Protein 4Y61 (pdb70)

Organism: Mus musculus (NCBI:txid10090)

GO terms:
  GO:0007157 heterophilic cell-cell adhesion (P, IDA)
  GO:0097105 presynaptic membrane assembly (P, IMP)
  GO:0050775 positive regulation of dendrite morphogenesis (P, IMP)
  GO:0051965 positive regulation of synapse assembly (P, IDA)
  GO:0005515 protein binding (F, IPI)
  GO:0046426 negative regulation of receptor signaling pathway via JAK-STAT (P, IMP)
  GO:0050776 regulation of immune response (P, IMP)
  GO:0030182 neuron differentiation (P, IDA)
  GO:0097105 presynaptic membrane assembly (P, IDA)
  GO:0099560 synaptic membrane adhesion (P, IDA)
  GO:0061003 positive regulation of dendritic spine morphogenesis (P, IDA)
  GO:0050839 cell adhesion molecule binding (F, IPI)
  GO:0005102 signaling receptor binding (F, IPI)
  GO:0098978 glutamatergic synapse (C, IDA)
  GO:0098978 glutamatergic synapse (C, IMP)
  GO:0042734 presynaptic membrane (C, IDA)
  GO:0042734 presynaptic membrane (C, IMP)
  GO:0099151 regulation of postsynaptic density assembly (P, IDA)
  GO:0099151 regulation of postsynaptic density assembly (P, IMP)
  GO:0098685 Schaffer collateral - CA1 synapse (C, IDA)

CATH classification: 2.60.40.10 (+3 more: 2.60.40.10, 2.60.40.10, 2.60.40.10)

InterPro domains:
  IPR000242 Tyrosine-specific protein phosphatase, PTPase domain [PF00102] (1380-1611)
  IPR000242 Tyrosine-specific protein phosphatase, PTPase domain [PF00102] (1669-1902)
  IPR000242 Tyrosine-specific protein phosphatase, PTPase domain [PR00700] (1409-1416)
  IPR000242 Tyrosine-specific protein phosphatase, PTPase domain [PR00700] (1425-1445)
  IPR000242 Tyrosine-specific protein phosphatase, PTPase domain [PR00700] (1509-1526)
  IPR000242 Tyrosine-specific protein phosphatase, PTPase domain [PR00700] (1548-1566)
  IPR000242 Tyrosine-specific protein phosphatase, PTPase domain [PR00700] (1579-1594)
  IPR000242 Tyrosine-specific protein phosphatase, PTPase domain [PR00700] (1595-1605)
  IPR000242 Tyrosine-specific protein phosphatase, PTPase domain [PS50055] (1357-1612)
  IPR000242 Tyrosine-specific protein phosphatase, PTPase domain [PS50055] (1644-1903)
  IPR000242 Tyrosine-specific protein phosphatase, PTPase domain [SM00194] (1356-1614)
  IPR000242 Tyrosine-specific protein phosphatase, PTPase domain [SM00194] (1643-1905)
  IPR000387 Tyrosine-specific protein phosphatases domain [PS50056] (1532-1603)
  IPR000387 Tyrosine-specific protein phosphatases domain [PS50056] (1821-1894)
  IPR003595 Protein-tyrosine phosphatase, catalytic [SM00404] (1510-1611)
  IPR003595 Protein-tyrosine phosphatase, catalytic [SM00404] (1799-1902)
  IPR003598 Immunoglobulin subtype 2 [SM00408] (36-105)
  IPR003598 Immunoglobulin subtype 2 [SM00408] (138-214)
  IPR003598 Immunoglobulin subtype 2 [SM00408] (248-309)
  IPR003599 Immunoglobulin domain subtype [SM00409] (30-116)

Foldseek 3Di:
DWWKDWPDFFEAFEEEAQFKDKTWTFIQTPPAWAKFKAFPPHGDDDPQWDWDADPVRGIIMIMGGRDDPPVQFGKMKIWIGDPVDIDMDIYTYHYDYPVPQDAFFKDWPDFFAADEDEAQAKDKTKTWMQGVVQWDKFKDWPRHTDDAVPVPDQWHWDDQDDDDPGTTIIMIMGGRDDQVNWGKMKMKTDDPSGIGIDDIHTYHYDHDDDDDWFFKDWPPFWEADEEAAFDWDKTKTFIQTVVWWWKWKDQVPHTPDDDVDTDTGIDIDTGGRHHAWGWIKMWIDDPRDIDIHIYTYGHDDWFAAWAEWDFDDDDQFKTKIATGRNGPDDFQAKKKWKDFDPDDDGTDIDDDHRHRMDMDGGHHGPGKMKMWMWTGDPHDIYDIYDIDIDD/DVDQWDWDQDPPFIETGNEQSQDQAPVPDDDDQPGAYEYEHHNHAHQEADACSAARPQHYAEYEYANHQHEYQPFHRNAHPEAYAEYAQEHHAYAEQDLRRPVHYQHYAYYHYELHAHAAYDQNRCPNNANHAEEHYAQYAHADYDFNSLQRYQHAEYEHYNYAYAAYDCHGPNVSYLSHLEYEHAHYQHAQALRRVVVLVSVVSRPNYDYFDAHNDDPVRGRPTSVVDDSVNRD

Structure (mmCIF, N/CA/C/O backbone):
data_4Y61
#
_entry.id   4Y61
#
_cell.length_a   87.227
_cell.length_b   91.308
_cell.length_c   123.389
_cell.angle_alpha   90.00
_cell.angle_beta   90.00
_cell.angle_gamma   90.00
#
_symmetry.space_group_name_H-M   'P 21 21 21'
#
loop_
_entity.id
_entity.type
_entity.pdbx_description
1 polymer 'Receptor-type tyrosine-protein phosphatase delta'
2 polymer 'SLIT and NTRK-like protein 2'
3 non-polymer 2-acetamido-2-deoxy-beta-D-glucopyranose
#
loop_
_atom_site.group_PDB
_atom_site.id
_atom_site.type_symbol
_atom_site.label_atom_id
_atom_site.label_alt_id
_atom_site.label_comp_id
_atom_site.label_asym_id
_atom_site.label_entity_id
_atom_site.label_seq_id
_atom_site.pdbx_PDB_ins_code
_atom_site.Cartn_x
_atom_site.Cartn_y
_atom_site.Cartn_z
_atom_site.occupancy
_atom_site.B_iso_or_equiv
_atom_site.auth_seq_id
_atom_site.auth_comp_id
_atom_site.auth_asym_id
_atom_site.auth_atom_id
_atom_site.pdbx_PDB_model_num
ATOM 1 N N . GLU A 1 1 ? -18.775 -48.710 21.984 1.00 120.30 28 GLU A N 1
ATOM 2 C CA . GLU A 1 1 ? -17.725 -47.705 22.095 1.00 115.96 28 GLU A CA 1
ATOM 3 C C . GLU A 1 1 ? -16.528 -48.006 21.208 1.00 112.05 28 GLU A C 1
ATOM 4 O O . GLU A 1 1 ? -16.170 -49.165 21.009 1.00 114.70 28 GLU A O 1
ATOM 10 N N . THR A 1 2 ? -15.938 -46.961 20.638 1.00 105.74 29 THR A N 1
ATOM 11 C CA . THR A 1 2 ? -14.782 -47.135 19.769 1.00 98.84 29 THR A CA 1
ATOM 12 C C . THR A 1 2 ? -13.744 -46.080 20.147 1.00 95.66 29 THR A C 1
ATOM 13 O O . THR A 1 2 ? -14.095 -44.943 20.470 1.00 93.58 29 THR A O 1
ATOM 17 N N . PRO A 1 3 ? -12.455 -46.449 20.098 1.00 95.18 30 PRO A N 1
ATOM 18 C CA . PRO A 1 3 ? -11.362 -45.530 20.445 1.00 87.83 30 PRO A CA 1
ATOM 19 C C . PRO A 1 3 ? -11.187 -44.437 19.386 1.00 89.80 30 PRO A C 1
ATOM 20 O O . PRO A 1 3 ? -11.736 -44.584 18.289 1.00 90.74 30 PRO A O 1
ATOM 24 N N . PRO A 1 4 ? -10.453 -43.352 19.706 1.00 91.62 31 PRO A N 1
ATOM 25 C CA . PRO A 1 4 ? -10.309 -42.271 18.721 1.00 93.01 31 PRO A CA 1
ATOM 26 C C . PRO A 1 4 ? -9.466 -42.642 17.501 1.00 98.81 31 PRO A C 1
ATOM 27 O O . PRO A 1 4 ? -8.577 -43.486 17.603 1.00 96.66 31 PRO A O 1
ATOM 31 N N . ARG A 1 5 ? -9.751 -41.998 16.370 1.00 108.98 32 ARG A N 1
ATOM 32 C CA . ARG A 1 5 ? -9.004 -42.182 15.129 1.00 115.23 32 ARG A CA 1
ATOM 33 C C . ARG A 1 5 ? -8.896 -40.871 14.366 1.00 112.85 32 ARG A C 1
ATOM 34 O O . ARG A 1 5 ? -9.907 -40.201 14.154 1.00 115.89 32 ARG A O 1
ATOM 42 N N . PHE A 1 6 ? -7.693 -40.503 13.941 1.00 96.82 33 PHE A N 1
ATOM 43 C CA . PHE A 1 6 ? -7.514 -39.209 13.294 1.00 85.79 33 PHE A CA 1
ATOM 44 C C . PHE A 1 6 ? -8.146 -39.247 11.907 1.00 83.85 33 PHE A C 1
ATOM 45 O O . PHE A 1 6 ? -7.991 -40.233 11.183 1.00 88.86 33 PHE A O 1
ATOM 53 N N . THR A 1 7 ? -8.885 -38.202 11.545 1.00 74.68 34 THR A N 1
ATOM 54 C CA . THR A 1 7 ? -9.321 -38.049 10.163 1.00 77.33 34 THR A CA 1
ATOM 55 C C . THR A 1 7 ? -8.529 -36.953 9.460 1.00 76.52 34 THR A C 1
ATOM 56 O O . THR A 1 7 ? -8.486 -36.889 8.229 1.00 77.86 34 THR A O 1
ATOM 60 N N . ARG A 1 8 ? -7.906 -36.093 10.263 1.00 63.99 35 ARG A N 1
ATOM 61 C CA . ARG A 1 8 ? -7.004 -35.061 9.761 1.00 57.11 35 ARG A CA 1
ATOM 62 C C . ARG A 1 8 ? -5.850 -34.834 10.725 1.00 60.12 35 ARG A C 1
ATOM 63 O O . ARG A 1 8 ? -6.068 -34.444 11.873 1.00 63.09 35 ARG A O 1
ATOM 71 N N . THR A 1 9 ? -4.627 -35.073 10.260 1.00 68.31 36 THR A N 1
ATOM 72 C CA . THR A 1 9 ? -3.443 -34.845 11.079 1.00 72.88 36 THR A CA 1
ATOM 73 C C . THR A 1 9 ? -2.680 -33.599 10.623 1.00 80.96 36 THR A C 1
ATOM 74 O O . THR A 1 9 ? -2.628 -33.308 9.431 1.00 89.15 36 THR A O 1
ATOM 78 N N . PRO A 1 10 ? -2.048 -32.890 11.573 1.00 79.35 37 PRO A N 1
ATOM 79 C CA . PRO A 1 10 ? -1.272 -31.684 11.257 1.00 83.79 37 PRO A CA 1
ATOM 80 C C . PRO A 1 10 ? 0.012 -32.002 10.498 1.00 86.78 37 PRO A C 1
ATOM 81 O O . PRO A 1 10 ? 0.521 -33.114 10.618 1.00 91.08 37 PRO A O 1
ATOM 85 N N . VAL A 1 11 ? 0.488 -31.064 9.684 1.00 80.33 38 VAL A N 1
ATOM 86 C CA . VAL A 1 11 ? 1.751 -31.235 8.978 1.00 77.22 38 VAL A CA 1
ATOM 87 C C . VAL A 1 11 ? 2.779 -30.192 9.389 1.00 74.67 38 VAL A C 1
ATOM 88 O O . VAL A 1 11 ? 2.418 -29.077 9.773 1.00 73.32 38 VAL A O 1
ATOM 92 N N . ASP A 1 12 ? 4.058 -30.563 9.320 1.00 63.97 39 ASP A N 1
ATOM 93 C CA . ASP A 1 12 ? 5.137 -29.634 9.642 1.00 53.96 39 ASP A CA 1
ATOM 94 C C . ASP A 1 12 ? 4.976 -28.328 8.877 1.00 65.56 39 ASP A C 1
ATOM 95 O O . ASP A 1 12 ? 4.559 -28.322 7.720 1.00 75.92 39 ASP A O 1
ATOM 100 N N . GLN A 1 13 ? 5.300 -27.224 9.532 1.00 71.58 40 GLN A N 1
ATOM 101 C CA . GLN A 1 13 ? 5.117 -25.915 8.945 1.00 73.77 40 GLN A CA 1
ATOM 102 C C . GLN A 1 13 ? 6.430 -25.147 8.997 1.00 74.14 40 GLN A C 1
ATOM 103 O O . GLN A 1 13 ? 7.164 -25.213 9.982 1.00 77.18 40 GLN A O 1
ATOM 109 N N . THR A 1 14 ? 6.718 -24.421 7.925 1.00 72.05 41 THR A N 1
ATOM 110 C CA . THR A 1 14 ? 7.744 -23.398 7.981 1.00 67.58 41 THR A CA 1
ATOM 111 C C . THR A 1 14 ? 7.096 -22.064 7.644 1.00 68.34 41 THR A C 1
ATOM 112 O O . THR A 1 14 ? 6.630 -21.858 6.528 1.00 70.21 41 THR A O 1
ATOM 116 N N . GLY A 1 15 ? 7.016 -21.187 8.639 1.00 69.70 42 GLY A N 1
ATOM 117 C CA . GLY A 1 15 ? 6.432 -19.871 8.462 1.00 69.03 42 GLY A CA 1
ATOM 118 C C . GLY A 1 15 ? 7.451 -18.752 8.554 1.00 70.60 42 GLY A C 1
ATOM 119 O O . GLY A 1 15 ? 8.633 -18.996 8.763 1.00 72.97 42 GLY A O 1
ATOM 120 N N . VAL A 1 16 ? 6.977 -17.517 8.419 1.00 74.16 43 VAL A N 1
ATOM 121 C CA . VAL A 1 16 ? 7.824 -16.327 8.505 1.00 78.38 43 VAL A CA 1
ATOM 122 C C . VAL A 1 16 ? 7.454 -15.545 9.767 1.00 75.38 43 VAL A C 1
ATOM 123 O O . VAL A 1 16 ? 6.274 -15.434 10.104 1.00 75.76 43 VAL A O 1
ATOM 127 N N . SER A 1 17 ? 8.471 -15.072 10.489 1.00 71.17 44 SER A N 1
ATOM 128 C CA . SER A 1 17 ? 8.311 -14.233 11.674 1.00 75.97 44 SER A CA 1
ATOM 129 C C . SER A 1 17 ? 7.368 -13.047 11.453 1.00 79.86 44 SER A C 1
ATOM 130 O O . SER A 1 17 ? 7.473 -12.336 10.453 1.00 89.14 44 SER A O 1
ATOM 133 N N . GLY A 1 18 ? 6.457 -12.836 12.406 1.00 81.22 45 GLY A N 1
ATOM 134 C CA . GLY A 1 18 ? 5.467 -11.776 12.305 1.00 84.02 45 GLY A CA 1
ATOM 135 C C . GLY A 1 18 ? 4.211 -12.293 11.643 1.00 84.73 45 GLY A C 1
ATOM 136 O O . GLY A 1 18 ? 3.144 -11.687 11.739 1.00 85.90 45 GLY A O 1
ATOM 137 N N . GLY A 1 19 ? 4.330 -13.442 10.991 1.00 80.45 46 GLY A N 1
ATOM 138 C CA . GLY A 1 19 ? 3.222 -14.023 10.258 1.00 75.74 46 GLY A CA 1
ATOM 139 C C . GLY A 1 19 ? 2.355 -14.959 11.075 1.00 68.95 46 GLY A C 1
ATOM 140 O O . GLY A 1 19 ? 2.263 -14.822 12.293 1.00 66.05 46 GLY A O 1
ATOM 141 N N . VAL A 1 20 ? 1.703 -15.895 10.390 1.00 72.81 47 VAL A N 1
ATOM 142 C CA . VAL A 1 20 ? 0.802 -16.843 11.024 1.00 70.68 47 VAL A CA 1
ATOM 143 C C . VAL A 1 20 ? 1.249 -18.263 10.714 1.00 63.84 47 VAL A C 1
ATOM 144 O O . VAL A 1 20 ? 1.771 -18.545 9.635 1.00 61.18 47 VAL A O 1
ATOM 148 N N . ALA A 1 21 ? 1.055 -19.157 11.671 1.00 61.46 48 ALA A N 1
ATOM 149 C CA . ALA A 1 21 ? 1.068 -20.573 11.366 1.00 62.38 48 ALA A CA 1
ATOM 150 C C . ALA A 1 21 ? -0.161 -21.212 11.980 1.00 68.99 48 ALA A C 1
ATOM 151 O O . ALA A 1 21 ? -0.596 -20.822 13.058 1.00 75.79 48 ALA A O 1
ATOM 153 N N . SER A 1 22 ? -0.738 -22.177 11.278 1.00 64.50 49 SER A N 1
ATOM 154 C CA . SER A 1 22 ? -1.887 -22.890 11.800 1.00 64.21 49 SER A CA 1
ATOM 155 C C . SER A 1 22 ? -1.638 -24.378 11.677 1.00 73.13 49 SER A C 1
ATOM 156 O O . SER A 1 22 ? -1.099 -24.858 10.681 1.00 79.28 49 SER A O 1
ATOM 159 N N . PHE A 1 23 ? -2.053 -25.101 12.706 1.00 71.08 50 PHE A N 1
ATOM 160 C CA . PHE A 1 23 ? -2.022 -26.546 12.696 1.00 68.10 50 PHE A CA 1
ATOM 161 C C . PHE A 1 23 ? -3.443 -27.048 12.865 1.00 70.88 50 PHE A C 1
ATOM 162 O O . PHE A 1 23 ? -4.198 -26.548 13.705 1.00 67.94 50 PHE A O 1
ATOM 170 N N . ILE A 1 24 ? -3.801 -28.034 12.058 1.00 74.44 51 ILE A N 1
ATOM 171 C CA . ILE A 1 24 ? -5.159 -28.525 12.037 1.00 78.02 51 ILE A CA 1
ATOM 172 C C . ILE A 1 24 ? -5.180 -29.965 12.523 1.00 79.66 51 ILE A C 1
ATOM 173 O O . ILE A 1 24 ? -4.358 -30.782 12.093 1.00 87.28 51 ILE A O 1
ATOM 178 N N . CYS A 1 25 ? -6.133 -30.283 13.392 1.00 74.92 52 CYS A N 1
ATOM 179 C CA . CYS A 1 25 ? -6.238 -31.640 13.894 1.00 64.77 52 CYS A CA 1
ATOM 180 C C . CYS A 1 25 ? -7.706 -31.981 14.052 1.00 66.56 52 CYS A C 1
ATOM 181 O O . CYS A 1 25 ? -8.496 -31.150 14.549 1.00 70.57 52 CYS A O 1
ATOM 184 N N . GLN A 1 26 ? -8.063 -33.196 13.627 1.00 73.75 53 GLN A N 1
ATOM 185 C CA . GLN A 1 26 ? -9.417 -33.699 13.757 1.00 74.98 53 GLN A CA 1
ATOM 186 C C . GLN A 1 26 ? -9.365 -35.193 14.020 1.00 78.20 53 GLN A C 1
ATOM 187 O O . GLN A 1 26 ? -8.509 -35.907 13.466 1.00 83.29 53 GLN A O 1
ATOM 193 N N . ALA A 1 27 ? -10.298 -35.664 14.842 1.00 75.22 54 ALA A N 1
ATOM 194 C CA . ALA A 1 27 ? -10.372 -37.058 15.214 1.00 77.26 54 ALA A CA 1
ATOM 195 C C . ALA A 1 27 ? -11.828 -37.488 15.247 1.00 85.28 54 ALA A C 1
ATOM 196 O O . ALA A 1 27 ? -12.736 -36.636 15.319 1.00 90.10 54 ALA A O 1
ATOM 198 N N . THR A 1 28 ? -12.045 -38.797 15.130 1.00 88.95 55 THR A N 1
ATOM 199 C CA . THR A 1 28 ? -13.367 -39.380 15.318 1.00 91.81 55 THR A CA 1
ATOM 200 C C . THR A 1 28 ? -13.248 -40.514 16.314 1.00 88.41 55 THR A C 1
ATOM 201 O O . THR A 1 28 ? -12.133 -40.997 16.549 1.00 85.67 55 THR A O 1
ATOM 205 N N . GLY A 1 29 ? -14.398 -41.004 16.782 1.00 90.27 56 GLY A N 1
ATOM 206 C CA . GLY A 1 29 ? -14.477 -42.086 17.744 1.00 97.23 56 GLY A CA 1
ATOM 207 C C . GLY A 1 29 ? -15.830 -42.070 18.421 1.00 105.82 56 GLY A C 1
ATOM 208 O O . GLY A 1 29 ? -16.698 -41.217 18.143 1.00 112.20 56 GLY A O 1
ATOM 209 N N . ASP A 1 30 ? -16.031 -43.050 19.285 1.00 105.32 57 ASP A N 1
ATOM 210 C CA . ASP A 1 30 ? -17.259 -43.155 20.017 1.00 101.51 57 ASP A CA 1
ATOM 211 C C . ASP A 1 30 ? -17.022 -43.521 21.449 1.00 100.80 57 ASP A C 1
ATOM 212 O O . ASP A 1 30 ? -16.612 -44.639 21.736 1.00 105.43 57 ASP A O 1
ATOM 217 N N . PRO A 1 31 ? -17.246 -42.582 22.364 1.00 94.34 58 PRO A N 1
ATOM 218 C CA . PRO A 1 31 ? -17.790 -41.217 22.348 1.00 91.92 58 PRO A CA 1
ATOM 219 C C . PRO A 1 31 ? -16.881 -40.239 21.606 1.00 94.67 58 PRO A C 1
ATOM 220 O O . PRO A 1 31 ? -15.722 -40.563 21.354 1.00 89.53 58 PRO A O 1
ATOM 224 N N . ARG A 1 32 ? -17.419 -39.079 21.237 1.00 95.70 59 ARG A N 1
ATOM 225 C CA . ARG A 1 32 ? -16.639 -38.066 20.542 1.00 93.70 59 ARG A CA 1
ATOM 226 C C . ARG A 1 32 ? -15.443 -37.679 21.402 1.00 90.40 59 ARG A C 1
ATOM 227 O O . ARG A 1 32 ? -15.586 -37.428 22.601 1.00 91.60 59 ARG A O 1
ATOM 235 N N . PRO A 1 33 ? -14.262 -37.606 20.780 1.00 86.07 60 PRO A N 1
ATOM 236 C CA . PRO A 1 33 ? -12.994 -37.367 21.462 1.00 83.18 60 PRO A CA 1
ATOM 237 C C . PRO A 1 33 ? -12.806 -35.884 21.712 1.00 85.18 60 PRO A C 1
ATOM 238 O O . PRO A 1 33 ? -13.476 -35.059 21.091 1.00 87.35 60 PRO A O 1
ATOM 242 N N . LYS A 1 34 ? -11.941 -35.549 22.658 1.00 85.56 61 LYS A N 1
ATOM 243 C CA . LYS A 1 34 ? -11.556 -34.160 22.811 1.00 81.82 61 LYS A CA 1
ATOM 244 C C . LYS A 1 34 ? -10.144 -34.058 22.309 1.00 77.01 61 LYS A C 1
ATOM 245 O O . LYS A 1 34 ? -9.442 -35.063 22.187 1.00 79.48 61 LYS A O 1
ATOM 251 N N . ILE A 1 35 ? -9.708 -32.837 22.053 1.00 74.36 62 ILE A N 1
ATOM 252 C CA . ILE A 1 35 ? -8.385 -32.628 21.508 1.00 75.99 62 ILE A CA 1
ATOM 253 C C . ILE A 1 35 ? -7.692 -31.639 22.424 1.00 80.62 62 ILE A C 1
ATOM 254 O O . ILE A 1 35 ? -8.297 -30.672 22.879 1.00 88.24 62 ILE A O 1
ATOM 259 N N . VAL A 1 36 ? -6.418 -31.894 22.699 1.00 75.90 63 VAL A N 1
ATOM 260 C CA . VAL A 1 36 ? -5.587 -30.901 23.351 1.00 71.32 63 VAL A CA 1
ATOM 261 C C . VAL A 1 36 ? -4.297 -30.691 22.574 1.00 75.21 63 VAL A C 1
ATOM 262 O O . VAL A 1 36 ? -3.847 -31.582 21.851 1.00 87.36 63 VAL A O 1
ATOM 266 N N . TRP A 1 37 ? -3.711 -29.510 22.735 1.00 70.11 64 TRP A N 1
ATOM 267 C CA . TRP A 1 37 ? -2.437 -29.210 22.116 1.00 73.49 64 TRP A CA 1
ATOM 268 C C . TRP A 1 37 ? -1.384 -29.064 23.206 1.00 71.13 64 TRP A C 1
ATOM 269 O O . TRP A 1 37 ? -1.574 -28.317 24.170 1.00 68.29 64 TRP A O 1
ATOM 280 N N . ASN A 1 38 ? -0.271 -29.769 23.042 1.00 71.65 65 ASN A N 1
ATOM 281 C CA . ASN A 1 38 ? 0.807 -29.741 24.016 1.00 69.36 65 ASN A CA 1
ATOM 282 C C . ASN A 1 38 ? 2.118 -29.286 23.413 1.00 77.99 65 ASN A C 1
ATOM 283 O O . ASN A 1 38 ? 2.318 -29.351 22.187 1.00 83.01 65 ASN A O 1
ATOM 288 N N . LYS A 1 39 ? 3.032 -28.881 24.291 1.00 78.80 66 LYS A N 1
ATOM 289 C CA . LYS A 1 39 ? 4.437 -28.762 23.920 1.00 84.83 66 LYS A CA 1
ATOM 290 C C . LYS A 1 39 ? 5.208 -29.462 25.036 1.00 86.55 66 LYS A C 1
ATOM 291 O O . LYS A 1 39 ? 5.054 -29.132 26.215 1.00 81.14 66 LYS A O 1
ATOM 297 N N . LYS A 1 40 ? 6.019 -30.433 24.638 1.00 96.80 67 LYS A N 1
ATOM 298 C CA . LYS A 1 40 ? 6.845 -31.216 25.536 1.00 106.21 67 LYS A CA 1
ATOM 299 C C . LYS A 1 40 ? 6.015 -31.786 26.693 1.00 103.22 67 LYS A C 1
ATOM 300 O O . LYS A 1 40 ? 6.450 -31.875 27.838 1.00 103.99 67 LYS A O 1
ATOM 306 N N . GLY A 1 41 ? 4.804 -32.205 26.337 1.00 101.46 68 GLY A N 1
ATOM 307 C CA . GLY A 1 41 ? 3.901 -32.934 27.224 1.00 100.77 68 GLY A CA 1
ATOM 308 C C . GLY A 1 41 ? 3.174 -32.024 28.200 1.00 100.55 68 GLY A C 1
ATOM 309 O O . GLY A 1 41 ? 2.448 -32.501 29.065 1.00 102.97 68 GLY A O 1
ATOM 310 N N . LYS A 1 42 ? 3.361 -30.713 28.064 1.00 99.07 69 LYS A N 1
ATOM 311 C CA . LYS A 1 42 ? 2.650 -29.766 28.898 1.00 96.62 69 LYS A CA 1
ATOM 312 C C . LYS A 1 42 ? 1.711 -28.984 28.001 1.00 86.37 69 LYS A C 1
ATOM 313 O O . LYS A 1 42 ? 2.094 -28.585 26.902 1.00 83.00 69 LYS A O 1
ATOM 319 N N . LYS A 1 43 ? 0.477 -28.784 28.455 1.00 88.32 70 LYS A N 1
ATOM 320 C CA . LYS A 1 43 ? -0.511 -28.095 27.631 1.00 86.31 70 LYS A CA 1
ATOM 321 C C . LYS A 1 43 ? -0.129 -26.646 27.353 1.00 90.79 70 LYS A C 1
ATOM 322 O O . LYS A 1 43 ? 0.258 -25.906 28.254 1.00 85.72 70 LYS A O 1
ATOM 328 N N . VAL A 1 44 ? -0.233 -26.262 26.089 1.00 100.83 71 VAL A N 1
ATOM 329 C CA . VAL A 1 44 ? 0.145 -24.925 25.644 1.00 103.91 71 VAL A CA 1
ATOM 330 C C . VAL A 1 44 ? -0.683 -23.840 26.331 1.00 96.98 71 VAL A C 1
ATOM 331 O O . VAL A 1 44 ? -1.887 -24.005 26.551 1.00 92.36 71 VAL A O 1
ATOM 335 N N . SER A 1 45 ? -0.037 -22.747 26.713 1.00 92.44 72 SER A N 1
ATOM 336 C CA . SER A 1 45 ? -0.748 -21.618 27.311 1.00 91.35 72 SER A CA 1
ATOM 337 C C . SER A 1 45 ? 0.093 -20.396 27.034 1.00 88.68 72 SER A C 1
ATOM 338 O O . SER A 1 45 ? 1.110 -20.151 27.685 1.00 90.76 72 SER A O 1
ATOM 341 N N . ASN A 1 46 ? -0.365 -19.622 26.062 1.00 88.14 73 ASN A N 1
ATOM 342 C CA . ASN A 1 46 ? 0.355 -18.453 25.597 1.00 89.55 73 ASN A CA 1
ATOM 343 C C . ASN A 1 46 ? -0.590 -17.475 24.915 1.00 91.74 73 ASN A C 1
ATOM 344 O O . ASN A 1 46 ? -1.487 -17.885 24.176 1.00 97.87 73 ASN A O 1
ATOM 349 N N . GLN A 1 47 ? -0.395 -16.187 25.174 1.00 91.78 74 GLN A N 1
ATOM 350 C CA . GLN A 1 47 ? -1.239 -15.148 24.597 1.00 92.56 74 GLN A CA 1
ATOM 351 C C . GLN A 1 47 ? -1.276 -15.199 23.069 1.00 89.40 74 GLN A C 1
ATOM 352 O O . GLN A 1 47 ? -2.279 -14.829 22.464 1.00 83.19 74 GLN A O 1
ATOM 358 N N . ARG A 1 48 ? -0.201 -15.676 22.440 1.00 86.02 75 ARG A N 1
ATOM 359 C CA . ARG A 1 48 ? -0.187 -15.688 20.985 1.00 75.09 75 ARG A CA 1
ATOM 360 C C . ARG A 1 48 ? -0.634 -17.005 20.382 1.00 73.87 75 ARG A C 1
ATOM 361 O O . ARG A 1 48 ? -0.617 -17.168 19.162 1.00 70.05 75 ARG A O 1
ATOM 369 N N . PHE A 1 49 ? -1.041 -17.954 21.216 1.00 77.27 76 PHE A N 1
ATOM 370 C CA . PHE A 1 49 ? -1.462 -19.228 20.660 1.00 73.93 76 PHE A CA 1
ATOM 371 C C . PHE A 1 49 ? -2.944 -19.269 21.001 1.00 76.65 76 PHE A C 1
ATOM 372 O O . PHE A 1 49 ? -3.316 -19.083 22.161 1.00 85.45 76 PHE A O 1
ATOM 380 N N . GLU A 1 50 ? -3.794 -19.491 20.009 1.00 78.09 77 GLU A N 1
ATOM 381 C CA . GLU A 1 50 ? -5.228 -19.634 20.266 1.00 82.09 77 GLU A CA 1
ATOM 382 C C . GLU A 1 50 ? -5.719 -20.924 19.638 1.00 79.66 77 GLU A C 1
ATOM 383 O O . GLU A 1 50 ? -5.307 -21.285 18.539 1.00 80.78 77 GLU A O 1
ATOM 389 N N . VAL A 1 51 ? -6.601 -21.618 20.340 1.00 68.07 78 VAL A N 1
ATOM 390 C CA . VAL A 1 51 ? -7.204 -22.810 19.778 1.00 63.20 78 VAL A CA 1
ATOM 391 C C . VAL A 1 51 ? -8.670 -22.566 19.457 1.00 68.20 78 VAL A C 1
ATOM 392 O O . VAL A 1 51 ? -9.460 -22.151 20.307 1.00 71.06 78 VAL A O 1
ATOM 396 N N . ILE A 1 52 ? -9.006 -22.835 18.196 1.00 71.64 79 ILE A N 1
ATOM 397 C CA . ILE A 1 52 ? -10.330 -22.616 17.640 1.00 72.28 79 ILE A CA 1
ATOM 398 C C . ILE A 1 52 ? -10.926 -23.963 17.250 1.00 70.35 79 ILE A C 1
ATOM 399 O O . ILE A 1 52 ? -10.391 -24.669 16.394 1.00 60.21 79 ILE A O 1
ATOM 404 N N . GLU A 1 53 ? -12.038 -24.311 17.891 1.00 82.69 80 GLU A N 1
ATOM 405 C CA . GLU A 1 53 ? -12.730 -25.573 17.644 1.00 87.77 80 GLU A CA 1
ATOM 406 C C . GLU A 1 53 ? -13.625 -25.536 16.410 1.00 88.90 80 GLU A C 1
ATOM 407 O O . GLU A 1 53 ? -14.179 -24.492 16.060 1.00 90.30 80 GLU A O 1
ATOM 413 N N . PHE A 1 54 ? -13.752 -26.680 15.747 1.00 85.99 81 PHE A N 1
ATOM 414 C CA . PHE A 1 54 ? -14.779 -26.838 14.731 1.00 91.33 81 PHE A CA 1
ATOM 415 C C . PHE A 1 54 ? -16.142 -26.906 15.397 1.00 99.89 81 PHE A C 1
ATOM 416 O O . PHE A 1 54 ? -16.289 -27.521 16.453 1.00 98.57 81 PHE A O 1
ATOM 424 N N . ASP A 1 55 ? -17.142 -26.311 14.751 1.00 112.01 82 ASP A N 1
ATOM 425 C CA . ASP A 1 55 ? -18.510 -26.305 15.266 1.00 118.23 82 ASP A CA 1
ATOM 426 C C . ASP A 1 55 ? -19.060 -27.708 15.468 1.00 117.09 82 ASP A C 1
ATOM 427 O O . ASP A 1 55 ? -19.902 -27.932 16.339 1.00 115.50 82 ASP A O 1
ATOM 432 N N . ASP A 1 56 ? -18.579 -28.648 14.663 1.00 118.72 83 ASP A N 1
ATOM 433 C CA . ASP A 1 56 ? -19.036 -30.021 14.753 1.00 116.81 83 ASP A CA 1
ATOM 434 C C . ASP A 1 56 ? -18.437 -30.733 15.968 1.00 116.37 83 ASP A C 1
ATOM 435 O O . ASP A 1 56 ? -18.993 -31.714 16.458 1.00 120.99 83 ASP A O 1
ATOM 440 N N . GLY A 1 57 ? -17.295 -30.244 16.445 1.00 114.06 84 GLY A N 1
ATOM 441 C CA . GLY A 1 57 ? -16.674 -30.792 17.642 1.00 111.74 84 GLY A CA 1
ATOM 442 C C . GLY A 1 57 ? -15.649 -31.860 17.326 1.00 107.59 84 GLY A C 1
ATOM 443 O O . GLY A 1 57 ? -14.974 -32.383 18.215 1.00 109.58 84 GLY A O 1
ATOM 444 N N . SER A 1 58 ? -15.529 -32.171 16.043 1.00 101.35 85 SER A N 1
ATOM 445 C CA . SER A 1 58 ? -14.562 -33.150 15.584 1.00 100.42 85 SER A CA 1
ATOM 446 C C . SER A 1 58 ? -13.103 -32.816 15.923 1.00 86.42 85 SER A C 1
ATOM 447 O O . SER A 1 58 ? -12.431 -33.613 16.561 1.00 88.68 85 SER A O 1
ATOM 450 N N . GLY A 1 59 ? -12.628 -31.674 15.376 1.00 79.36 86 GLY A N 1
ATOM 451 C CA . GLY A 1 59 ? -11.358 -31.071 15.772 1.00 71.14 86 GLY A CA 1
ATOM 452 C C . GLY A 1 59 ? -11.184 -29.664 16.419 1.00 74.00 86 GLY A C 1
ATOM 453 O O . GLY A 1 59 ? -12.080 -29.043 17.047 1.00 80.27 86 GLY A O 1
ATOM 454 N N . SER A 1 60 ? -9.929 -29.221 16.275 1.00 67.23 87 SER A N 1
ATOM 455 C CA . SER A 1 60 ? -9.376 -27.948 16.739 1.00 60.64 87 SER A CA 1
ATOM 456 C C . SER A 1 60 ? -8.202 -27.519 15.793 1.00 53.49 87 SER A C 1
ATOM 457 O O . SER A 1 60 ? -7.428 -28.345 15.245 1.00 53.89 87 SER A O 1
ATOM 460 N N . VAL A 1 61 ? -8.089 -26.206 15.614 1.00 57.52 88 VAL A N 1
ATOM 461 C CA . VAL A 1 61 ? -6.954 -25.604 14.922 1.00 57.87 88 VAL A CA 1
ATOM 462 C C . VAL A 1 61 ? -6.259 -24.780 15.969 1.00 53.79 88 VAL A C 1
ATOM 463 O O . VAL A 1 61 ? -6.877 -23.963 16.639 1.00 53.29 88 VAL A O 1
ATOM 467 N N . LEU A 1 62 ? -4.951 -25.011 16.060 1.00 45.13 89 LEU A N 1
ATOM 468 C CA . LEU A 1 62 ? -4.051 -24.172 16.818 1.00 53.74 89 LEU A CA 1
ATOM 469 C C . LEU A 1 62 ? -3.437 -23.139 15.900 1.00 60.34 89 LEU A C 1
ATOM 470 O O . LEU A 1 62 ? -2.721 -23.462 14.956 1.00 60.72 89 LEU A O 1
ATOM 475 N N . ARG A 1 63 ? -3.702 -21.881 16.223 1.00 57.58 90 ARG A N 1
ATOM 476 C CA . ARG A 1 63 ? -3.194 -20.769 15.455 1.00 54.81 90 ARG A CA 1
ATOM 477 C C . ARG A 1 63 ? -2.225 -19.936 16.256 1.00 55.13 90 ARG A C 1
ATOM 478 O O . ARG A 1 63 ? -2.489 -19.549 17.398 1.00 63.22 90 ARG A O 1
ATOM 486 N N . ILE A 1 64 ? -1.092 -19.663 15.629 1.00 54.27 91 ILE A N 1
ATOM 487 C CA . ILE A 1 64 ? -0.057 -18.871 16.247 1.00 58.01 91 ILE A CA 1
ATOM 488 C C . ILE A 1 64 ? 0.163 -17.643 15.390 1.00 62.28 91 ILE A C 1
ATOM 489 O O . ILE A 1 64 ? 0.466 -17.735 14.191 1.00 61.24 91 ILE A O 1
ATOM 494 N N . GLN A 1 65 ? -0.002 -16.494 16.028 1.00 64.05 92 GLN A N 1
ATOM 495 C CA . GLN A 1 65 ? 0.134 -15.203 15.385 1.00 59.02 92 GLN A CA 1
ATOM 496 C C . GLN A 1 65 ? 0.283 -14.166 16.490 1.00 64.08 92 GLN A C 1
ATOM 497 O O . GLN A 1 65 ? -0.463 -14.203 17.470 1.00 71.34 92 GLN A O 1
ATOM 503 N N . PRO A 1 66 ? 1.233 -13.233 16.344 1.00 67.71 93 PRO A N 1
ATOM 504 C CA . PRO A 1 66 ? 2.315 -13.233 15.356 1.00 71.40 93 PRO A CA 1
ATOM 505 C C . PRO A 1 66 ? 3.402 -14.250 15.681 1.00 75.99 93 PRO A C 1
ATOM 506 O O . PRO A 1 66 ? 3.704 -14.469 16.854 1.00 86.17 93 PRO A O 1
ATOM 510 N N . LEU A 1 67 ? 3.968 -14.872 14.652 1.00 75.01 94 LEU A N 1
ATOM 511 C CA . LEU A 1 67 ? 5.058 -15.819 14.842 1.00 76.54 94 LEU A CA 1
ATOM 512 C C . LEU A 1 67 ? 6.287 -15.118 15.429 1.00 76.22 94 LEU A C 1
ATOM 513 O O . LEU A 1 67 ? 6.627 -14.004 15.038 1.00 84.92 94 LEU A O 1
ATOM 518 N N . ARG A 1 68 ? 6.958 -15.799 16.349 1.00 61.88 95 ARG A N 1
ATOM 519 C CA . ARG A 1 68 ? 8.204 -15.303 16.910 1.00 64.94 95 ARG A CA 1
ATOM 520 C C . ARG A 1 68 ? 9.278 -16.370 16.764 1.00 76.05 95 ARG A C 1
ATOM 521 O O . ARG A 1 68 ? 8.999 -17.560 16.888 1.00 80.18 95 ARG A O 1
ATOM 529 N N . THR A 1 69 ? 10.497 -15.939 16.466 1.00 87.05 96 THR A N 1
ATOM 530 C CA . THR A 1 69 ? 11.623 -16.849 16.318 1.00 89.84 96 THR A CA 1
ATOM 531 C C . THR A 1 69 ? 12.795 -16.395 17.182 1.00 89.78 96 THR A C 1
ATOM 532 O O . THR A 1 69 ? 13.113 -15.202 17.242 1.00 89.93 96 THR A O 1
ATOM 536 N N . PRO A 1 70 ? 13.440 -17.338 17.888 1.00 85.43 97 PRO A N 1
ATOM 537 C CA . PRO A 1 70 ? 13.234 -18.793 17.916 1.00 83.21 97 PRO A CA 1
ATOM 538 C C . PRO A 1 70 ? 12.092 -19.264 18.811 1.00 83.77 97 PRO A C 1
ATOM 539 O O . PRO A 1 70 ? 11.839 -20.469 18.874 1.00 82.85 97 PRO A O 1
ATOM 543 N N . ARG A 1 71 ? 11.434 -18.327 19.488 1.00 83.52 98 ARG A N 1
ATOM 544 C CA . ARG A 1 71 ? 10.419 -18.607 20.502 1.00 83.05 98 ARG A CA 1
ATOM 545 C C . ARG A 1 71 ? 9.477 -19.753 20.136 1.00 83.83 98 ARG A C 1
ATOM 546 O O . ARG A 1 71 ? 9.277 -20.682 20.922 1.00 87.94 98 ARG A O 1
ATOM 554 N N . ASP A 1 72 ? 8.906 -19.678 18.939 1.00 76.65 99 ASP A N 1
ATOM 555 C CA . ASP A 1 72 ? 7.845 -20.586 18.519 1.00 69.65 99 ASP A CA 1
ATOM 556 C C . ASP A 1 72 ? 8.389 -21.844 17.853 1.00 79.79 99 ASP A C 1
ATOM 557 O O . ASP A 1 72 ? 7.626 -22.766 17.572 1.00 82.45 99 ASP A O 1
ATOM 562 N N . GLU A 1 73 ? 9.690 -21.884 17.576 1.00 81.39 100 GLU A N 1
ATOM 563 C CA . GLU A 1 73 ? 10.235 -23.056 16.907 1.00 77.68 100 GLU A CA 1
ATOM 564 C C . GLU A 1 73 ? 10.165 -24.230 17.863 1.00 85.41 100 GLU A C 1
ATOM 565 O O . GLU A 1 73 ? 10.794 -24.191 18.921 1.00 90.98 100 GLU A O 1
ATOM 571 N N . ALA A 1 74 ? 9.464 -25.296 17.472 1.00 91.33 101 ALA A N 1
ATOM 572 C CA . ALA A 1 74 ? 9.260 -26.417 18.403 1.00 91.86 101 ALA A CA 1
ATOM 573 C C . ALA A 1 74 ? 8.513 -27.606 17.812 1.00 91.25 101 ALA A C 1
ATOM 574 O O . ALA A 1 74 ? 7.943 -27.522 16.732 1.00 91.49 101 ALA A O 1
ATOM 576 N N . ILE A 1 75 ? 8.515 -28.715 18.546 1.00 85.42 102 ILE A N 1
ATOM 577 C CA . ILE A 1 75 ? 7.577 -29.804 18.307 1.00 77.51 102 ILE A CA 1
ATOM 578 C C . ILE A 1 75 ? 6.310 -29.622 19.137 1.00 82.45 102 ILE A C 1
ATOM 579 O O . ILE A 1 75 ? 6.396 -29.412 20.346 1.00 86.86 102 ILE A O 1
ATOM 584 N N . TYR A 1 76 ? 5.143 -29.696 18.507 1.00 85.47 103 TYR A N 1
ATOM 585 C CA . TYR A 1 76 ? 3.890 -29.646 19.253 1.00 80.24 103 TYR A CA 1
ATOM 586 C C . TYR A 1 76 ? 3.144 -30.972 19.074 1.00 88.20 103 TYR A C 1
ATOM 587 O O . TYR A 1 76 ? 3.391 -31.686 18.101 1.00 84.45 103 TYR A O 1
ATOM 596 N N . GLU A 1 77 ? 2.238 -31.321 19.985 1.00 92.09 104 GLU A N 1
ATOM 597 C CA . GLU A 1 77 ? 1.503 -32.570 19.784 1.00 95.45 104 GLU A CA 1
ATOM 598 C C . GLU A 1 77 ? 0.000 -32.329 19.904 1.00 88.99 104 GLU A C 1
ATOM 599 O O . GLU A 1 77 ? -0.460 -31.636 20.814 1.00 92.56 104 GLU A O 1
ATOM 605 N N . CYS A 1 78 ? -0.758 -32.897 18.973 1.00 77.83 105 CYS A N 1
ATOM 606 C CA . CYS A 1 78 ? -2.203 -33.032 19.120 1.00 75.06 105 CYS A CA 1
ATOM 607 C C . CYS A 1 78 ? -2.607 -34.358 19.752 1.00 78.99 105 CYS A C 1
ATOM 608 O O . CYS A 1 78 ? -2.260 -35.427 19.250 1.00 85.76 105 CYS A O 1
ATOM 611 N N . VAL A 1 79 ? -3.369 -34.277 20.838 1.00 74.50 106 VAL A N 1
ATOM 612 C CA . VAL A 1 79 ? -3.790 -35.468 21.563 1.00 71.81 106 VAL A CA 1
ATOM 613 C C . VAL A 1 79 ? -5.305 -35.595 21.571 1.00 71.97 106 VAL A C 1
ATOM 614 O O . VAL A 1 79 ? -5.995 -34.721 22.090 1.00 72.51 106 VAL A O 1
ATOM 618 N N . ALA A 1 80 ? -5.825 -36.662 20.969 1.00 71.82 107 ALA A N 1
ATOM 619 C CA . ALA A 1 80 ? -7.261 -36.911 20.994 1.00 73.43 107 ALA A CA 1
ATOM 620 C C . ALA A 1 80 ? -7.595 -38.026 21.981 1.00 78.31 107 ALA A C 1
ATOM 621 O O . ALA A 1 80 ? -6.978 -39.095 21.951 1.00 80.58 107 ALA A O 1
ATOM 623 N N . SER A 1 81 ? -8.589 -37.787 22.834 1.00 83.27 108 SER A N 1
ATOM 624 C CA . SER A 1 81 ? -8.935 -38.777 23.856 1.00 86.50 108 SER A CA 1
ATOM 625 C C . SER A 1 81 ? -10.421 -38.979 24.163 1.00 84.61 108 SER A C 1
ATOM 626 O O . SER A 1 81 ? -11.232 -38.062 24.010 1.00 75.68 108 SER A O 1
ATOM 629 N N . ASN A 1 82 ? -10.768 -40.208 24.537 1.00 94.19 109 ASN A N 1
ATOM 630 C CA . ASN A 1 82 ? -12.005 -40.473 25.257 1.00 93.46 109 ASN A CA 1
ATOM 631 C C . ASN A 1 82 ? -11.754 -41.564 26.306 1.00 99.26 109 ASN A C 1
ATOM 632 O O . ASN A 1 82 ? -10.626 -42.066 26.429 1.00 104.69 109 ASN A O 1
ATOM 637 N N . ASN A 1 83 ? -12.810 -41.995 26.993 1.00 95.18 110 ASN A N 1
ATOM 638 C CA . ASN A 1 83 ? -12.671 -42.994 28.053 1.00 97.10 110 ASN A CA 1
ATOM 639 C C . ASN A 1 83 ? -12.300 -44.369 27.505 1.00 91.15 110 ASN A C 1
ATOM 640 O O . ASN A 1 83 ? -11.931 -45.265 28.262 1.00 94.03 110 ASN A O 1
ATOM 645 N N . VAL A 1 84 ? -12.358 -44.510 26.187 1.00 81.31 111 VAL A N 1
ATOM 646 C CA . VAL A 1 84 ? -12.012 -45.753 25.535 1.00 76.49 111 VAL A CA 1
ATOM 647 C C . VAL A 1 84 ? -10.550 -45.732 25.094 1.00 85.31 111 VAL A C 1
ATOM 648 O O . VAL A 1 84 ? -9.955 -46.781 24.887 1.00 96.26 111 VAL A O 1
ATOM 652 N N . GLY A 1 85 ? -9.970 -44.550 24.928 1.00 88.09 112 GLY A N 1
ATOM 653 C CA . GLY A 1 85 ? -8.608 -44.508 24.437 1.00 90.03 112 GLY A CA 1
ATOM 654 C C . GLY A 1 85 ? -7.981 -43.147 24.198 1.00 83.59 112 GLY A C 1
ATOM 655 O O . GLY A 1 85 ? -8.628 -42.110 24.279 1.00 74.31 112 GLY A O 1
ATOM 656 N N . GLU A 1 86 ? -6.703 -43.175 23.845 1.00 84.58 113 GLU A N 1
ATOM 657 C CA . GLU A 1 86 ? -5.946 -41.954 23.620 1.00 81.24 113 GLU A CA 1
ATOM 658 C C . GLU A 1 86 ? -4.956 -42.122 22.473 1.00 83.04 113 GLU A C 1
ATOM 659 O O . GLU A 1 86 ? -4.327 -43.170 22.343 1.00 88.24 113 GLU A O 1
ATOM 665 N N . ILE A 1 87 ? -4.818 -41.092 21.646 1.00 76.71 114 ILE A N 1
ATOM 666 C CA . ILE A 1 87 ? -3.858 -41.130 20.551 1.00 75.33 114 ILE A CA 1
ATOM 667 C C . ILE A 1 87 ? -3.215 -39.760 20.386 1.00 82.16 114 ILE A C 1
ATOM 668 O O . ILE A 1 87 ? -3.888 -38.740 20.488 1.00 83.12 114 ILE A O 1
ATOM 673 N N . SER A 1 88 ? -1.918 -39.719 20.103 1.00 77.97 115 SER A N 1
ATOM 674 C CA . SER A 1 88 ? -1.293 -38.423 19.900 1.00 81.98 115 SER A CA 1
ATOM 675 C C . SER A 1 88 ? -0.475 -38.413 18.614 1.00 84.73 115 SER A C 1
ATOM 676 O O . SER A 1 88 ? -0.016 -39.452 18.154 1.00 89.63 115 SER A O 1
ATOM 679 N N . VAL A 1 89 ? -0.308 -37.218 18.050 1.00 80.60 116 VAL A N 1
ATOM 680 C CA . VAL A 1 89 ? 0.577 -37.039 16.917 1.00 79.50 116 VAL A CA 1
ATOM 681 C C . VAL A 1 89 ? 1.435 -35.781 17.048 1.00 78.23 116 VAL A C 1
ATOM 682 O O . VAL A 1 89 ? 0.947 -34.742 17.497 1.00 79.53 116 VAL A O 1
ATOM 686 N N . SER A 1 90 ? 2.704 -35.870 16.650 1.00 72.01 117 SER A N 1
ATOM 687 C CA . SER A 1 90 ? 3.643 -34.767 16.801 1.00 68.69 117 SER A CA 1
ATOM 688 C C . SER A 1 90 ? 3.726 -33.997 15.475 1.00 66.89 117 SER A C 1
ATOM 689 O O . SER A 1 90 ? 3.389 -34.537 14.421 1.00 69.54 117 SER A O 1
ATOM 692 N N . THR A 1 91 ? 4.153 -32.738 15.526 1.00 63.04 118 THR A N 1
ATOM 693 C CA . THR A 1 91 ? 4.374 -31.923 14.331 1.00 68.71 118 THR A CA 1
ATOM 694 C C . THR A 1 91 ? 5.411 -30.844 14.623 1.00 78.61 118 THR A C 1
ATOM 695 O O . THR A 1 91 ? 5.621 -30.503 15.783 1.00 80.96 118 THR A O 1
ATOM 699 N N . ARG A 1 92 ? 6.070 -30.308 13.597 1.00 84.48 119 ARG A N 1
ATOM 700 C CA . ARG A 1 92 ? 7.133 -29.337 13.853 1.00 85.39 119 ARG A CA 1
ATOM 701 C C . ARG A 1 92 ? 6.779 -27.968 13.284 1.00 85.80 119 ARG A C 1
ATOM 702 O O . ARG A 1 92 ? 6.278 -27.848 12.169 1.00 89.43 119 ARG A O 1
ATOM 710 N N . LEU A 1 93 ? 7.071 -26.937 14.070 1.00 79.73 120 LEU A N 1
ATOM 711 C CA . LEU A 1 93 ? 7.016 -25.562 13.610 1.00 70.02 120 LEU A CA 1
ATOM 712 C C . LEU A 1 93 ? 8.408 -24.948 13.517 1.00 69.56 120 LEU A C 1
ATOM 713 O O . LEU A 1 93 ? 9.165 -24.902 14.504 1.00 69.64 120 LEU A O 1
ATOM 718 N N . THR A 1 94 ? 8.686 -24.424 12.328 1.00 72.25 121 THR A N 1
ATOM 719 C CA . THR A 1 94 ? 9.864 -23.626 12.024 1.00 72.69 121 THR A CA 1
ATOM 720 C C . THR A 1 94 ? 9.483 -22.192 11.668 1.00 71.01 121 THR A C 1
ATOM 721 O O . THR A 1 94 ? 8.459 -21.977 11.025 1.00 62.80 121 THR A O 1
ATOM 725 N N . VAL A 1 95 ? 10.276 -21.213 12.105 1.00 80.58 122 VAL A N 1
ATOM 726 C CA . VAL A 1 95 ? 9.982 -19.806 11.813 1.00 84.87 122 VAL A CA 1
ATOM 727 C C . VAL A 1 95 ? 11.230 -19.078 11.301 1.00 80.72 122 VAL A C 1
ATOM 728 O O . VAL A 1 95 ? 12.220 -18.938 12.023 1.00 75.22 122 VAL A O 1
ATOM 732 N N . LEU A 1 96 ? 11.175 -18.605 10.058 1.00 85.28 123 LEU A N 1
ATOM 733 C CA . LEU A 1 96 ? 12.298 -17.881 9.458 1.00 87.89 123 LEU A CA 1
ATOM 734 C C . LEU A 1 96 ? 12.194 -16.366 9.608 1.00 92.93 123 LEU A C 1
ATOM 735 O O . LEU A 1 96 ? 11.105 -15.805 9.517 1.00 91.78 123 LEU A O 1
ATOM 740 N N . ARG A 1 97 ? 13.326 -15.704 9.833 1.00 97.57 124 ARG A N 1
ATOM 741 C CA . ARG A 1 97 ? 13.385 -14.246 9.746 1.00 105.15 124 ARG A CA 1
ATOM 742 C C . ARG A 1 97 ? 13.265 -13.743 8.309 1.00 112.33 124 ARG A C 1
ATOM 743 O O . ARG A 1 97 ? 13.681 -14.429 7.368 1.00 114.70 124 ARG A O 1
ATOM 751 N N . GLU A 1 98 ? 12.692 -12.555 8.142 1.00 115.11 125 GLU A N 1
ATOM 752 C CA . GLU A 1 98 ? 12.590 -11.923 6.835 1.00 116.98 125 GLU A CA 1
ATOM 753 C C . GLU A 1 98 ? 13.954 -11.732 6.196 1.00 119.57 125 GLU A C 1
ATOM 754 O O . GLU A 1 98 ? 14.082 -11.701 4.970 1.00 121.53 125 GLU A O 1
ATOM 760 N N . ASP A 1 99 ? 14.989 -11.587 7.019 1.00 121.02 126 ASP A N 1
ATOM 761 C CA . ASP A 1 99 ? 16.307 -11.411 6.421 1.00 129.12 126 ASP A CA 1
ATOM 762 C C . ASP A 1 99 ? 16.997 -12.727 6.080 1.00 131.18 126 ASP A C 1
ATOM 763 O O . ASP A 1 99 ? 18.129 -12.735 5.593 1.00 136.46 126 ASP A O 1
ATOM 768 N N . GLN A 1 100 ? 16.313 -13.841 6.304 1.00 129.12 127 GLN A N 1
ATOM 769 C CA . GLN A 1 100 ? 16.836 -15.136 5.896 1.00 128.44 127 GLN A CA 1
ATOM 770 C C . GLN A 1 100 ? 15.742 -15.856 5.118 1.00 121.20 127 GLN A C 1
ATOM 771 O O . GLN A 1 100 ? 15.774 -17.080 4.993 1.00 121.56 127 GLN A O 1
ATOM 777 N N . ILE A 1 101 ? 14.769 -15.103 4.607 1.00 110.17 128 ILE A N 1
ATOM 778 C CA . ILE A 1 101 ? 13.742 -15.696 3.760 1.00 100.61 128 ILE A CA 1
ATOM 779 C C . ILE A 1 101 ? 14.396 -16.172 2.479 1.00 102.68 128 ILE A C 1
ATOM 780 O O . ILE A 1 101 ? 15.152 -15.425 1.865 1.00 113.41 128 ILE A O 1
ATOM 785 N N . PRO A 1 102 ? 14.138 -17.434 2.083 1.00 94.64 129 PRO A N 1
ATOM 786 C CA . PRO A 1 102 ? 14.783 -17.814 0.823 1.00 104.57 129 PRO A CA 1
ATOM 787 C C . PRO A 1 102 ? 14.126 -17.205 -0.409 1.00 108.55 129 PRO A C 1
ATOM 788 O O . PRO A 1 102 ? 12.948 -16.843 -0.371 1.00 101.15 129 PRO A O 1
ATOM 792 N N . ARG A 1 103 ? 14.901 -17.066 -1.482 1.00 115.06 130 ARG A N 1
ATOM 793 C CA . ARG A 1 103 ? 14.354 -16.840 -2.809 1.00 119.78 130 ARG A CA 1
ATOM 794 C C . ARG A 1 103 ? 13.422 -17.983 -3.203 1.00 115.41 130 ARG A C 1
ATOM 795 O O . ARG A 1 103 ? 13.838 -19.138 -3.219 1.00 116.05 130 ARG A O 1
ATOM 803 N N . GLY A 1 104 ? 12.183 -17.665 -3.542 1.00 107.36 131 GLY A N 1
ATOM 804 C CA . GLY A 1 104 ? 11.232 -18.685 -3.931 1.00 109.40 131 GLY A CA 1
ATOM 805 C C . GLY A 1 104 ? 10.128 -18.902 -2.919 1.00 107.11 131 GLY A C 1
ATOM 806 O O . GLY A 1 104 ? 9.081 -19.471 -3.245 1.00 106.30 131 GLY A O 1
ATOM 807 N N . PHE A 1 105 ? 10.360 -18.441 -1.690 1.00 99.75 132 PHE A N 1
ATOM 808 C CA . PHE A 1 105 ? 9.375 -18.573 -0.623 1.00 86.48 132 PHE A CA 1
ATOM 809 C C . PHE A 1 105 ? 8.120 -17.875 -1.105 1.00 91.00 132 PHE A C 1
ATOM 810 O O . PHE A 1 105 ? 8.233 -16.833 -1.753 1.00 103.96 132 PHE A O 1
ATOM 818 N N . PRO A 1 106 ? 6.935 -18.455 -0.862 1.00 84.97 133 PRO A N 1
ATOM 819 C CA . PRO A 1 106 ? 5.764 -17.796 -1.448 1.00 85.40 133 PRO A CA 1
ATOM 820 C C . PRO A 1 106 ? 5.589 -16.340 -1.018 1.00 89.48 133 PRO A C 1
ATOM 821 O O . PRO A 1 106 ? 5.849 -15.993 0.129 1.00 91.53 133 PRO A O 1
ATOM 825 N N . THR A 1 107 ? 5.125 -15.521 -1.959 1.00 90.36 134 THR A N 1
ATOM 826 C CA . THR A 1 107 ? 4.769 -14.124 -1.723 1.00 90.19 134 THR A CA 1
ATOM 827 C C . THR A 1 107 ? 3.278 -13.944 -2.030 1.00 85.40 134 THR A C 1
ATOM 828 O O . THR A 1 107 ? 2.747 -14.637 -2.893 1.00 81.93 134 THR A O 1
ATOM 832 N N . ILE A 1 108 ? 2.603 -13.035 -1.330 1.00 84.68 135 ILE A N 1
ATOM 833 C CA . ILE A 1 108 ? 1.267 -12.622 -1.750 1.00 85.28 135 ILE A CA 1
ATOM 834 C C . ILE A 1 108 ? 1.273 -11.353 -2.604 1.00 90.58 135 ILE A C 1
ATOM 835 O O . ILE A 1 108 ? 1.384 -10.242 -2.085 1.00 96.05 135 ILE A O 1
ATOM 840 N N . ASP A 1 109 ? 1.138 -11.533 -3.917 1.00 94.88 136 ASP A N 1
ATOM 841 C CA . ASP A 1 109 ? 1.198 -10.431 -4.871 1.00 103.35 136 ASP A CA 1
ATOM 842 C C . ASP A 1 109 ? -0.043 -9.563 -4.763 1.00 109.44 136 ASP A C 1
ATOM 843 O O . ASP A 1 109 ? 0.037 -8.334 -4.806 1.00 109.58 136 ASP A O 1
ATOM 848 N N . MET A 1 110 ? -1.194 -10.207 -4.619 1.00 116.51 137 MET A N 1
ATOM 849 C CA . MET A 1 110 ? -2.424 -9.471 -4.375 1.00 116.35 137 MET A CA 1
ATOM 850 C C . MET A 1 110 ? -3.273 -10.349 -3.486 1.00 111.29 137 MET A C 1
ATOM 851 O O . MET A 1 110 ? -3.238 -11.565 -3.595 1.00 112.78 137 MET A O 1
ATOM 856 N N . GLY A 1 111 ? -4.038 -9.733 -2.599 1.00 102.60 138 GLY A N 1
ATOM 857 C CA . GLY A 1 111 ? -4.786 -10.490 -1.618 1.00 89.02 138 GLY A CA 1
ATOM 858 C C . GLY A 1 111 ? -6.265 -10.171 -1.688 1.00 77.02 138 GLY A C 1
ATOM 859 O O . GLY A 1 111 ? -6.689 -9.247 -2.379 1.00 77.75 138 GLY A O 1
ATOM 860 N N . PRO A 1 112 ? -7.066 -10.967 -0.971 1.00 73.84 139 PRO A N 1
ATOM 861 C CA . PRO A 1 112 ? -8.518 -10.805 -1.030 1.00 75.29 139 PRO A CA 1
ATOM 862 C C . PRO A 1 112 ? -8.876 -9.453 -0.474 1.00 77.64 139 PRO A C 1
ATOM 863 O O . PRO A 1 112 ? -8.107 -8.862 0.293 1.00 71.42 139 PRO A O 1
ATOM 867 N N . GLN A 1 113 ? -10.026 -8.942 -0.879 1.00 80.03 140 GLN A N 1
ATOM 868 C CA . GLN A 1 113 ? -10.404 -7.604 -0.501 1.00 81.00 140 GLN A CA 1
ATOM 869 C C . GLN A 1 113 ? -11.760 -7.648 0.147 1.00 78.41 140 GLN A C 1
ATOM 870 O O . GLN A 1 113 ? -12.540 -8.578 -0.074 1.00 79.62 140 GLN A O 1
ATOM 876 N N . LEU A 1 114 ? -11.996 -6.650 0.992 1.00 73.82 141 LEU A N 1
ATOM 877 C CA . LEU A 1 114 ? -13.319 -6.366 1.506 1.00 69.68 141 LEU A CA 1
ATOM 878 C C . LEU A 1 114 ? -14.299 -6.577 0.371 1.00 61.71 141 LEU A C 1
ATOM 879 O O . LEU A 1 114 ? -14.086 -6.099 -0.743 1.00 65.57 141 LEU A O 1
ATOM 884 N N . LYS A 1 115 ? -15.365 -7.310 0.646 1.00 59.21 142 LYS A N 1
ATOM 885 C CA . LYS A 1 115 ? -16.359 -7.519 -0.386 1.00 61.88 142 LYS A CA 1
ATOM 886 C C . LYS A 1 115 ? -17.735 -7.514 0.250 1.00 64.11 142 LYS A C 1
ATOM 887 O O . LYS A 1 115 ? -17.948 -8.067 1.326 1.00 70.71 142 LYS A O 1
ATOM 893 N N . VAL A 1 116 ? -18.667 -6.878 -0.445 1.00 62.26 143 VAL A N 1
ATOM 894 C CA . VAL A 1 116 ? -20.060 -6.918 -0.060 1.00 62.37 143 VAL A CA 1
ATOM 895 C C . VAL A 1 116 ? -20.929 -7.607 -1.090 1.00 72.51 143 VAL A C 1
ATOM 896 O O . VAL A 1 116 ? -20.955 -7.214 -2.256 1.00 77.41 143 VAL A O 1
ATOM 900 N N . VAL A 1 117 ? -21.628 -8.652 -0.659 1.00 75.83 144 VAL A N 1
ATOM 901 C CA . VAL A 1 117 ? -22.467 -9.402 -1.575 1.00 78.50 144 VAL A CA 1
ATOM 902 C C . VAL A 1 117 ? -23.909 -9.371 -1.057 1.00 73.43 144 VAL A C 1
ATOM 903 O O . VAL A 1 117 ? -24.149 -9.356 0.156 1.00 75.57 144 VAL A O 1
ATOM 907 N N . GLU A 1 118 ? -24.864 -9.313 -1.980 1.00 72.04 145 GLU A N 1
ATOM 908 C CA . GLU A 1 118 ? -26.271 -9.430 -1.626 1.00 73.57 145 GLU A CA 1
ATOM 909 C C . GLU A 1 118 ? -26.599 -10.890 -1.333 1.00 76.26 145 GLU A C 1
ATOM 910 O O . GLU A 1 118 ? -26.075 -11.775 -2.009 1.00 81.50 145 GLU A O 1
ATOM 916 N N . ARG A 1 119 ? -27.412 -11.143 -0.308 1.00 66.76 146 ARG A N 1
ATOM 917 C CA . ARG A 1 119 ? -27.826 -12.507 0.020 1.00 62.85 146 ARG A CA 1
ATOM 918 C C . ARG A 1 119 ? -28.325 -13.237 -1.224 1.00 68.83 146 ARG A C 1
ATOM 919 O O . ARG A 1 119 ? -29.005 -12.639 -2.059 1.00 74.02 146 ARG A O 1
ATOM 927 N N . THR A 1 120 ? -27.903 -14.494 -1.366 1.00 80.16 147 THR A N 1
ATOM 928 C CA . THR A 1 120 ? -28.249 -15.379 -2.491 1.00 84.16 147 THR A CA 1
ATOM 929 C C . THR A 1 120 ? -27.372 -15.127 -3.729 1.00 88.79 147 THR A C 1
ATOM 930 O O . THR A 1 120 ? -27.309 -15.972 -4.624 1.00 100.10 147 THR A O 1
ATOM 934 N N . ARG A 1 121 ? -26.628 -14.020 -3.745 1.00 83.74 148 ARG A N 1
ATOM 935 C CA . ARG A 1 121 ? -25.693 -13.781 -4.844 1.00 86.58 148 ARG A CA 1
ATOM 936 C C . ARG A 1 121 ? -24.347 -14.449 -4.601 1.00 81.72 148 ARG A C 1
ATOM 937 O O . ARG A 1 121 ? -24.026 -14.816 -3.474 1.00 80.57 148 ARG A O 1
ATOM 945 N N . THR A 1 122 ? -23.563 -14.592 -5.667 1.00 72.55 149 THR A N 1
ATOM 946 C CA . THR A 1 122 ? -22.250 -15.215 -5.585 1.00 71.54 149 THR A CA 1
ATOM 947 C C . THR A 1 122 ? -21.215 -14.203 -5.100 1.00 68.85 149 THR A C 1
ATOM 948 O O . THR A 1 122 ? -21.180 -13.069 -5.578 1.00 72.67 149 THR A O 1
ATOM 952 N N . ALA A 1 123 ? -20.370 -14.615 -4.158 1.00 66.86 150 ALA A N 1
ATOM 953 C CA . ALA A 1 123 ? -19.210 -13.820 -3.743 1.00 67.16 150 ALA A CA 1
ATOM 954 C C . ALA A 1 123 ? -17.889 -14.506 -4.095 1.00 69.87 150 ALA A C 1
ATOM 955 O O . ALA A 1 123 ? -17.703 -15.670 -3.784 1.00 67.13 150 ALA A O 1
ATOM 957 N N . THR A 1 124 ? -16.957 -13.781 -4.704 1.00 72.63 151 THR A N 1
ATOM 958 C CA . THR A 1 124 ? -15.666 -14.387 -4.992 1.00 70.14 151 THR A CA 1
ATOM 959 C C . THR A 1 124 ? -14.533 -13.641 -4.305 1.00 69.61 151 THR A C 1
ATOM 960 O O . THR A 1 124 ? -14.274 -12.464 -4.575 1.00 69.40 151 THR A O 1
ATOM 964 N N . MET A 1 125 ? -13.834 -14.361 -3.434 1.00 68.90 152 MET A N 1
ATOM 965 C CA . MET A 1 125 ? -12.632 -13.837 -2.815 1.00 76.98 152 MET A CA 1
ATOM 966 C C . MET A 1 125 ? -11.477 -14.229 -3.701 1.00 81.74 152 MET A C 1
ATOM 967 O O . MET A 1 125 ? -11.451 -15.328 -4.250 1.00 87.51 152 MET A O 1
ATOM 972 N N . LEU A 1 126 ? -10.524 -13.325 -3.857 1.00 79.31 153 LEU A N 1
ATOM 973 C CA . LEU A 1 126 ? -9.455 -13.538 -4.820 1.00 77.34 153 LEU A CA 1
ATOM 974 C C . LEU A 1 126 ? -8.070 -13.475 -4.203 1.00 84.33 153 LEU A C 1
ATOM 975 O O . LEU A 1 126 ? -7.863 -12.833 -3.183 1.00 94.17 153 LEU A O 1
ATOM 980 N N . CYS A 1 127 ? -7.131 -14.186 -4.804 1.00 90.68 154 CYS A N 1
ATOM 981 C CA . CYS A 1 127 ? -5.808 -14.173 -4.245 1.00 98.31 154 CYS A CA 1
ATOM 982 C C . CYS A 1 127 ? -4.854 -14.396 -5.388 1.00 101.02 154 CYS A C 1
ATOM 983 O O . CYS A 1 127 ? -5.071 -15.249 -6.215 1.00 106.57 154 CYS A O 1
ATOM 986 N N . ALA A 1 128 ? -3.739 -13.692 -5.371 1.00 100.27 155 ALA A N 1
ATOM 987 C CA . ALA A 1 128 ? -2.705 -13.895 -6.347 1.00 101.31 155 ALA A CA 1
ATOM 988 C C . ALA A 1 128 ? -1.464 -14.108 -5.542 1.00 99.72 155 ALA A C 1
ATOM 989 O O . ALA A 1 128 ? -1.059 -13.220 -4.767 1.00 100.92 155 ALA A O 1
ATOM 991 N N . ALA A 1 129 ? -0.818 -15.232 -5.786 1.00 98.51 156 ALA A N 1
ATOM 992 C CA . ALA A 1 129 ? 0.340 -15.621 -5.019 1.00 100.08 156 ALA A CA 1
ATOM 993 C C . ALA A 1 129 ? 1.385 -16.177 -5.951 1.00 106.15 156 ALA A C 1
ATOM 994 O O . ALA A 1 129 ? 1.064 -16.805 -6.938 1.00 110.21 156 ALA A O 1
ATOM 996 N N . SER A 1 130 ? 2.646 -16.015 -5.607 1.00 105.50 157 SER A N 1
ATOM 997 C CA . SER A 1 130 ? 3.686 -16.554 -6.453 1.00 106.23 157 SER A CA 1
ATOM 998 C C . SER A 1 130 ? 4.792 -17.117 -5.588 1.00 112.20 157 SER A C 1
ATOM 999 O O . SER A 1 130 ? 4.817 -16.904 -4.373 1.00 112.77 157 SER A O 1
ATOM 1002 N N . GLY A 1 131 ? 5.719 -17.829 -6.210 1.00 117.41 158 GLY A N 1
ATOM 1003 C CA . GLY A 1 131 ? 6.804 -18.436 -5.481 1.00 115.57 158 GLY A CA 1
ATOM 1004 C C . GLY A 1 131 ? 7.540 -19.422 -6.354 1.00 111.56 158 GLY A C 1
ATOM 1005 O O . GLY A 1 131 ? 7.179 -19.648 -7.513 1.00 107.74 158 GLY A O 1
ATOM 1006 N N . ASN A 1 132 ? 8.583 -20.013 -5.784 1.00 112.49 159 ASN A N 1
ATOM 1007 C CA . ASN A 1 132 ? 9.342 -21.048 -6.469 1.00 114.01 159 ASN A CA 1
ATOM 1008 C C . ASN A 1 132 ? 9.720 -22.193 -5.526 1.00 102.86 159 ASN A C 1
ATOM 1009 O O . ASN A 1 132 ? 10.529 -22.013 -4.618 1.00 102.81 159 ASN A O 1
ATOM 1014 N N . PRO A 1 133 ? 9.147 -23.388 -5.752 1.00 95.62 160 PRO A N 1
ATOM 1015 C CA . PRO A 1 133 ? 8.167 -23.748 -6.788 1.00 100.20 160 PRO A CA 1
ATOM 1016 C C . PRO A 1 133 ? 6.830 -23.023 -6.717 1.00 103.71 160 PRO A C 1
ATOM 1017 O O . PRO A 1 133 ? 6.498 -22.449 -5.680 1.00 102.47 160 PRO A O 1
ATOM 1021 N N . ASP A 1 134 ? 6.091 -23.043 -7.819 1.00 105.20 161 ASP A N 1
ATOM 1022 C CA . ASP A 1 134 ? 4.751 -22.480 -7.856 1.00 104.69 161 ASP A CA 1
ATOM 1023 C C . ASP A 1 134 ? 3.925 -23.143 -6.741 1.00 99.86 161 ASP A C 1
ATOM 1024 O O . ASP A 1 134 ? 3.762 -24.365 -6.737 1.00 100.78 161 ASP A O 1
ATOM 1029 N N . PRO A 1 135 ? 3.429 -22.345 -5.778 1.00 91.39 162 PRO A N 1
ATOM 1030 C CA . PRO A 1 135 ? 2.723 -22.813 -4.572 1.00 94.22 162 PRO A CA 1
ATOM 1031 C C . PRO A 1 135 ? 1.244 -23.191 -4.735 1.00 98.72 162 PRO A C 1
ATOM 1032 O O . PRO A 1 135 ? 0.560 -22.671 -5.609 1.00 101.82 162 PRO A O 1
ATOM 1036 N N . GLU A 1 136 ? 0.764 -24.077 -3.860 1.00 102.78 163 GLU A N 1
ATOM 1037 C CA . GLU A 1 136 ? -0.671 -24.324 -3.710 1.00 105.18 163 GLU A CA 1
ATOM 1038 C C . GLU A 1 136 ? -1.336 -23.286 -2.802 1.00 99.95 163 GLU A C 1
ATOM 1039 O O . GLU A 1 136 ? -0.752 -22.854 -1.810 1.00 99.01 163 GLU A O 1
ATOM 1045 N N . ILE A 1 137 ? -2.539 -22.865 -3.182 1.00 92.13 164 ILE A N 1
ATOM 1046 C CA . ILE A 1 137 ? -3.346 -21.934 -2.395 1.00 84.03 164 ILE A CA 1
ATOM 1047 C C . ILE A 1 137 ? -4.519 -22.597 -1.663 1.00 83.38 164 ILE A C 1
ATOM 1048 O O . ILE A 1 137 ? -5.347 -23.279 -2.271 1.00 82.85 164 ILE A O 1
ATOM 1053 N N . THR A 1 138 ? -4.579 -22.373 -0.352 1.00 85.68 165 THR A N 1
ATOM 1054 C CA . THR A 1 138 ? -5.714 -22.786 0.486 1.00 83.92 165 THR A CA 1
ATOM 1055 C C . THR A 1 138 ? -6.311 -21.607 1.248 1.00 77.77 165 THR A C 1
ATOM 1056 O O . THR A 1 138 ? -5.720 -20.528 1.281 1.00 78.96 165 THR A O 1
ATOM 1060 N N . TRP A 1 139 ? -7.487 -21.797 1.838 1.00 71.80 166 TRP A N 1
ATOM 1061 C CA . TRP A 1 139 ? -8.218 -20.694 2.451 1.00 66.76 166 TRP A CA 1
ATOM 1062 C C . TRP A 1 139 ? -8.693 -20.930 3.890 1.00 62.22 166 TRP A C 1
ATOM 1063 O O . TRP A 1 139 ? -9.169 -22.008 4.230 1.00 66.34 166 TRP A O 1
ATOM 1074 N N . PHE A 1 140 ? -8.581 -19.889 4.714 1.00 54.91 167 PHE A N 1
ATOM 1075 C CA . PHE A 1 140 ? -9.110 -19.946 6.072 1.00 52.78 167 PHE A CA 1
ATOM 1076 C C . PHE A 1 140 ? -10.186 -18.885 6.235 1.00 57.50 167 PHE A C 1
ATOM 1077 O O . PHE A 1 140 ? -10.106 -17.811 5.637 1.00 57.23 167 PHE A O 1
ATOM 1085 N N . LYS A 1 141 ? -11.202 -19.206 7.026 1.00 58.19 168 LYS A N 1
ATOM 1086 C CA . LYS A 1 141 ? -12.259 -18.259 7.357 1.00 56.56 168 LYS A CA 1
ATOM 1087 C C . LYS A 1 141 ? -12.483 -18.272 8.860 1.00 67.05 168 LYS A C 1
ATOM 1088 O O . LYS A 1 141 ? -12.789 -19.320 9.437 1.00 72.08 168 LYS A O 1
ATOM 1094 N N . ASP A 1 142 ? -12.340 -17.105 9.482 1.00 68.80 169 ASP A N 1
ATOM 1095 C CA . ASP A 1 142 ? -12.517 -16.989 10.927 1.00 64.25 169 ASP A CA 1
ATOM 1096 C C . ASP A 1 142 ? -11.653 -18.021 11.650 1.00 62.24 169 ASP A C 1
ATOM 1097 O O . ASP A 1 142 ? -12.089 -18.660 12.609 1.00 70.63 169 ASP A O 1
ATOM 1102 N N . PHE A 1 143 ? -10.444 -18.193 11.116 1.00 64.93 170 PHE A N 1
ATOM 1103 C CA . PHE A 1 143 ? -9.354 -18.990 11.689 1.00 69.38 170 PHE A CA 1
ATOM 1104 C C . PHE A 1 143 ? -9.488 -20.499 11.459 1.00 74.93 170 PHE A C 1
ATOM 1105 O O . PHE A 1 143 ? -8.681 -21.262 11.994 1.00 80.01 170 PHE A O 1
ATOM 1113 N N . LEU A 1 144 ? -10.501 -20.947 10.714 1.00 66.16 171 LEU A N 1
ATOM 1114 C CA . LEU A 1 144 ? -10.629 -22.385 10.468 1.00 56.05 171 LEU A CA 1
ATOM 1115 C C . LEU A 1 144 ? -10.446 -22.603 8.968 1.00 57.83 171 LEU A C 1
ATOM 1116 O O . LEU A 1 144 ? -10.885 -21.769 8.173 1.00 64.91 171 LEU A O 1
ATOM 1121 N N . PRO A 1 145 ? -9.810 -23.718 8.564 1.00 56.83 172 PRO A N 1
ATOM 1122 C CA . PRO A 1 145 ? -9.754 -23.955 7.114 1.00 59.14 172 PRO A CA 1
ATOM 1123 C C . PRO A 1 145 ? -11.073 -24.095 6.345 1.00 61.30 172 PRO A C 1
ATOM 1124 O O . PRO A 1 145 ? -11.988 -24.770 6.818 1.00 62.23 172 PRO A O 1
ATOM 1128 N N . VAL A 1 146 ? -11.152 -23.465 5.175 1.00 60.87 173 VAL A N 1
ATOM 1129 C CA . VAL A 1 146 ? -12.309 -23.556 4.282 1.00 54.86 173 VAL A CA 1
ATOM 1130 C C . VAL A 1 146 ? -12.398 -24.996 3.763 1.00 62.17 173 VAL A C 1
ATOM 1131 O O . VAL A 1 146 ? -11.398 -25.495 3.250 1.00 66.11 173 VAL A O 1
ATOM 1135 N N . ASP A 1 147 ? -13.540 -25.668 3.823 1.00 69.72 174 ASP A N 1
ATOM 1136 C CA . ASP A 1 147 ? -13.585 -26.984 3.182 1.00 80.79 174 ASP A CA 1
ATOM 1137 C C . ASP A 1 147 ? -14.123 -26.893 1.757 1.00 84.57 174 ASP A C 1
ATOM 1138 O O . ASP A 1 147 ? -15.258 -26.477 1.543 1.00 86.49 174 ASP A O 1
ATOM 1143 N N . THR A 1 148 ? -13.300 -27.280 0.785 1.00 100.35 175 THR A N 1
ATOM 1144 C CA . THR A 1 148 ? -13.726 -27.327 -0.613 1.00 116.40 175 THR A CA 1
ATOM 1145 C C . THR A 1 148 ? -13.401 -28.675 -1.240 1.00 139.16 175 THR A C 1
ATOM 1146 O O . THR A 1 148 ? -13.309 -28.789 -2.463 1.00 142.23 175 THR A O 1
ATOM 1150 N N . SER A 1 149 ? -13.209 -29.684 -0.394 1.00 153.87 176 SER A N 1
ATOM 1151 C CA . SER A 1 149 ? -12.962 -31.044 -0.855 1.00 164.29 176 SER A CA 1
ATOM 1152 C C . SER A 1 149 ? -14.072 -31.467 -1.800 1.00 167.54 176 SER A C 1
ATOM 1153 O O . SER A 1 149 ? -13.821 -31.951 -2.904 1.00 171.17 176 SER A O 1
ATOM 1156 N N . ASN A 1 150 ? -15.305 -31.264 -1.356 1.00 170.96 177 ASN A N 1
ATOM 1157 C CA . ASN A 1 150 ? -16.463 -31.529 -2.189 1.00 174.98 177 ASN A CA 1
ATOM 1158 C C . ASN A 1 150 ? -16.544 -30.535 -3.340 1.00 173.18 177 ASN A C 1
ATOM 1159 O O . ASN A 1 150 ? -17.055 -29.427 -3.185 1.00 172.94 177 ASN A O 1
ATOM 1164 N N . ASN A 1 151 ? -16.024 -30.943 -4.493 1.00 174.47 178 ASN A N 1
ATOM 1165 C CA . ASN A 1 151 ? -16.145 -30.172 -5.723 1.00 175.91 178 ASN A CA 1
ATOM 1166 C C . ASN A 1 151 ? -17.613 -29.877 -6.031 1.00 181.32 178 ASN A C 1
ATOM 1167 O O . ASN A 1 151 ? -17.944 -28.879 -6.669 1.00 182.74 178 ASN A O 1
ATOM 1172 N N . ASN A 1 152 ? -18.484 -30.743 -5.529 1.00 184.04 179 ASN A N 1
ATOM 1173 C CA . ASN A 1 152 ? -19.918 -30.680 -5.772 1.00 183.13 179 ASN A CA 1
ATOM 1174 C C . ASN A 1 152 ? -20.701 -29.771 -4.827 1.00 173.00 179 ASN A C 1
ATOM 1175 O O . ASN A 1 152 ? -21.920 -29.900 -4.708 1.00 177.37 179 ASN A O 1
ATOM 1180 N N . GLY A 1 153 ? -20.016 -28.853 -4.156 1.00 155.59 180 GLY A N 1
ATOM 1181 C CA . GLY A 1 153 ? -20.666 -28.044 -3.142 1.00 135.50 180 GLY A CA 1
ATOM 1182 C C . GLY A 1 153 ? -20.784 -26.562 -3.441 1.00 118.64 180 GLY A C 1
ATOM 1183 O O . GLY A 1 153 ? -20.441 -26.092 -4.527 1.00 119.94 180 GLY A O 1
ATOM 1184 N N . ARG A 1 154 ? -21.298 -25.834 -2.458 1.00 102.84 181 ARG A N 1
ATOM 1185 C CA . ARG A 1 154 ? -21.604 -24.413 -2.584 1.00 88.30 181 ARG A CA 1
ATOM 1186 C C . ARG A 1 154 ? -20.338 -23.567 -2.674 1.00 80.39 181 ARG A C 1
ATOM 1187 O O . ARG A 1 154 ? -20.329 -22.534 -3.348 1.00 69.90 181 ARG A O 1
ATOM 1195 N N . ILE A 1 155 ? -19.272 -23.991 -1.998 1.00 84.49 182 ILE A N 1
ATOM 1196 C CA . ILE A 1 155 ? -18.029 -23.234 -2.047 1.00 85.88 182 ILE A CA 1
ATOM 1197 C C . ILE A 1 155 ? -17.001 -24.039 -2.828 1.00 89.36 182 ILE A C 1
ATOM 1198 O O . ILE A 1 155 ? -16.657 -25.180 -2.504 1.00 93.45 182 ILE A O 1
ATOM 1203 N N . LYS A 1 156 ? -16.511 -23.368 -3.861 1.00 84.50 183 LYS A N 1
ATOM 1204 C CA . LYS A 1 156 ? -15.576 -23.879 -4.851 1.00 81.37 183 LYS A CA 1
ATOM 1205 C C . LYS A 1 156 ? -14.252 -23.133 -4.931 1.00 73.36 183 LYS A C 1
ATOM 1206 O O . LYS A 1 156 ? -14.223 -21.928 -4.767 1.00 62.31 183 LYS A O 1
ATOM 1212 N N . GLN A 1 157 ? -13.145 -23.839 -5.120 1.00 80.81 184 GLN A N 1
ATOM 1213 C CA . GLN A 1 157 ? -11.880 -23.142 -5.335 1.00 88.43 184 GLN A CA 1
ATOM 1214 C C . GLN A 1 157 ? -11.527 -23.313 -6.811 1.00 90.86 184 GLN A C 1
ATOM 1215 O O . GLN A 1 157 ? -11.756 -24.371 -7.396 1.00 92.33 184 GLN A O 1
ATOM 1221 N N . LEU A 1 158 ? -10.971 -22.266 -7.414 1.00 93.62 185 LEU A N 1
ATOM 1222 C CA . LEU A 1 158 ? -10.716 -22.306 -8.844 1.00 97.85 185 LEU A CA 1
ATOM 1223 C C . LEU A 1 158 ? -9.228 -22.374 -9.141 1.00 117.32 185 LEU A C 1
ATOM 1224 O O . LEU A 1 158 ? -8.391 -22.003 -8.315 1.00 120.92 185 LEU A O 1
ATOM 1229 N N . ARG A 1 159 ? -8.908 -22.864 -10.333 1.00 131.30 186 ARG A N 1
ATOM 1230 C CA . ARG A 1 159 ? -7.528 -22.957 -10.791 1.00 145.04 186 ARG A CA 1
ATOM 1231 C C . ARG A 1 159 ? -7.017 -21.674 -11.455 1.00 155.89 186 ARG A C 1
ATOM 1232 O O . ARG A 1 159 ? -7.748 -20.688 -11.566 1.00 150.62 186 ARG A O 1
ATOM 1240 N N . SER A 1 160 ? -5.770 -21.704 -11.923 1.00 174.89 187 SER A N 1
ATOM 1241 C CA . SER A 1 160 ? -5.203 -20.559 -12.645 1.00 186.70 187 SER A CA 1
ATOM 1242 C C . SER A 1 160 ? -5.193 -20.571 -14.189 1.00 201.42 187 SER A C 1
ATOM 1243 O O . SER A 1 160 ? -5.663 -19.601 -14.773 1.00 199.57 187 SER A O 1
ATOM 1246 N N . GLU A 1 161 ? -4.681 -21.600 -14.876 1.00 220.20 188 GLU A N 1
ATOM 1247 C CA . GLU A 1 161 ? -4.213 -22.872 -14.334 1.00 225.28 188 GLU A CA 1
ATOM 1248 C C . GLU A 1 161 ? -2.690 -22.926 -14.178 1.00 227.81 188 GLU A C 1
ATOM 1249 O O . GLU A 1 161 ? -2.183 -23.460 -13.192 1.00 230.92 188 GLU A O 1
ATOM 1255 N N . SER A 1 162 ? -1.965 -22.371 -15.149 1.00 222.85 189 SER A N 1
ATOM 1256 C CA . SER A 1 162 ? -0.505 -22.492 -15.171 1.00 218.88 189 SER A CA 1
ATOM 1257 C C . SER A 1 162 ? 0.221 -21.152 -15.306 1.00 233.50 189 SER A C 1
ATOM 1258 O O . SER A 1 162 ? 0.299 -20.580 -16.395 1.00 241.96 189 SER A O 1
ATOM 1261 N N . ILE A 1 163 ? 0.757 -20.664 -14.189 1.00 230.76 190 ILE A N 1
ATOM 1262 C CA . ILE A 1 163 ? 1.512 -19.411 -14.143 1.00 234.21 190 ILE A CA 1
ATOM 1263 C C . ILE A 1 163 ? 2.823 -19.645 -13.384 1.00 231.97 190 ILE A C 1
ATOM 1264 O O . ILE A 1 163 ? 2.818 -20.323 -12.356 1.00 229.16 190 ILE A O 1
ATOM 1269 N N . GLY A 1 164 ? 3.944 -19.106 -13.866 1.00 227.11 191 GLY A N 1
ATOM 1270 C CA . GLY A 1 164 ? 4.010 -18.290 -15.066 1.00 217.95 191 GLY A CA 1
ATOM 1271 C C . GLY A 1 164 ? 4.864 -17.052 -14.841 1.00 204.76 191 GLY A C 1
ATOM 1272 O O . GLY A 1 164 ? 5.557 -16.947 -13.828 1.00 202.83 191 GLY A O 1
ATOM 1273 N N . GLY A 1 165 ? 4.815 -16.112 -15.782 1.00 195.18 192 GLY A N 1
ATOM 1274 C CA . GLY A 1 165 ? 5.570 -14.873 -15.678 1.00 193.54 192 GLY A CA 1
ATOM 1275 C C . GLY A 1 165 ? 4.937 -13.900 -14.700 1.00 190.34 192 GLY A C 1
ATOM 1276 O O . GLY A 1 165 ? 5.486 -12.835 -14.411 1.00 190.23 192 GLY A O 1
ATOM 1277 N N . THR A 1 166 ? 3.766 -14.278 -14.201 1.00 186.10 193 THR A N 1
ATOM 1278 C CA . THR A 1 166 ? 3.056 -13.534 -13.172 1.00 180.18 193 THR A CA 1
ATOM 1279 C C . THR A 1 166 ? 2.752 -14.512 -12.028 1.00 177.44 193 THR A C 1
ATOM 1280 O O . THR A 1 166 ? 3.207 -15.657 -12.065 1.00 178.18 193 THR A O 1
ATOM 1284 N N . PRO A 1 167 ? 2.028 -14.064 -10.986 1.00 174.59 194 PRO A N 1
ATOM 1285 C CA . PRO A 1 167 ? 1.633 -15.051 -9.973 1.00 165.99 194 PRO A CA 1
ATOM 1286 C C . PRO A 1 167 ? 0.483 -15.991 -10.370 1.00 152.43 194 PRO A C 1
ATOM 1287 O O . PRO A 1 167 ? -0.262 -15.748 -11.317 1.00 144.35 194 PRO A O 1
ATOM 1291 N N . ILE A 1 168 ? 0.389 -17.087 -9.623 1.00 148.45 195 ILE A N 1
ATOM 1292 C CA . ILE A 1 168 ? -0.726 -18.039 -9.621 1.00 146.76 195 ILE A CA 1
ATOM 1293 C C . ILE A 1 168 ? -2.026 -17.496 -9.036 1.00 146.75 195 ILE A C 1
ATOM 1294 O O . ILE A 1 168 ? -2.019 -16.893 -7.953 1.00 147.61 195 ILE A O 1
ATOM 1299 N N . ARG A 1 169 ? -3.127 -17.664 -9.769 1.00 145.97 196 ARG A N 1
ATOM 1300 C CA . ARG A 1 169 ? -4.382 -17.080 -9.323 1.00 145.14 196 ARG A CA 1
ATOM 1301 C C . ARG A 1 169 ? -5.153 -18.114 -8.509 1.00 136.39 196 ARG A C 1
ATOM 1302 O O . ARG A 1 169 ? -5.411 -19.224 -8.999 1.00 135.01 196 ARG A O 1
ATOM 1310 N N . GLY A 1 170 ? -5.551 -17.769 -7.291 1.00 135.63 197 GLY A N 1
ATOM 1311 C CA . GLY A 1 170 ? -6.493 -18.595 -6.567 1.00 126.81 197 GLY A CA 1
ATOM 1312 C C . GLY A 1 170 ? -7.820 -17.886 -6.427 1.00 121.41 197 GLY A C 1
ATOM 1313 O O . GLY A 1 170 ? -7.842 -16.686 -6.140 1.00 124.64 197 GLY A O 1
ATOM 1314 N N . ALA A 1 171 ? -8.922 -18.601 -6.602 1.00 105.37 198 ALA A N 1
ATOM 1315 C CA . ALA A 1 171 ? -10.228 -17.991 -6.387 1.00 86.44 198 ALA A CA 1
ATOM 1316 C C . ALA A 1 171 ? -11.028 -18.805 -5.378 1.00 75.88 198 ALA A C 1
ATOM 1317 O O . ALA A 1 171 ? -11.122 -20.024 -5.517 1.00 86.30 198 ALA A O 1
ATOM 1319 N N . LEU A 1 172 ? -11.602 -18.149 -4.376 1.00 64.49 199 LEU A N 1
ATOM 1320 C CA . LEU A 1 172 ? -12.613 -18.777 -3.529 1.00 66.14 199 LEU A CA 1
ATOM 1321 C C . LEU A 1 172 ? -14.030 -18.329 -3.874 1.00 68.48 199 LEU A C 1
ATOM 1322 O O . LEU A 1 172 ? -14.439 -17.219 -3.523 1.00 74.32 199 LEU A O 1
ATOM 1327 N N . GLN A 1 173 ? -14.779 -19.199 -4.537 1.00 68.84 200 GLN A N 1
ATOM 1328 C CA . GLN A 1 173 ? -16.118 -18.882 -5.026 1.00 75.24 200 GLN A CA 1
ATOM 1329 C C . GLN A 1 173 ? -17.283 -19.409 -4.179 1.00 70.42 200 GLN A C 1
ATOM 1330 O O . GLN A 1 173 ? -17.509 -20.622 -4.102 1.00 72.07 200 GLN A O 1
ATOM 1336 N N . ILE A 1 174 ? -18.000 -18.486 -3.545 1.00 64.85 201 ILE A N 1
ATOM 1337 C CA . ILE A 1 174 ? -19.103 -18.797 -2.641 1.00 71.64 201 ILE A CA 1
ATOM 1338 C C . ILE A 1 174 ? -20.460 -18.511 -3.295 1.00 76.65 201 ILE A C 1
ATOM 1339 O O . ILE A 1 174 ? -20.916 -17.361 -3.300 1.00 73.83 201 ILE A O 1
ATOM 1344 N N . GLU A 1 175 ? -21.110 -19.540 -3.835 1.00 77.28 202 GLU A N 1
ATOM 1345 C CA . GLU A 1 175 ? -22.427 -19.345 -4.452 1.00 80.87 202 GLU A CA 1
ATOM 1346 C C . GLU A 1 175 ? -23.500 -19.292 -3.366 1.00 82.61 202 GLU A C 1
ATOM 1347 O O . GLU A 1 175 ? -23.312 -19.847 -2.283 1.00 87.27 202 GLU A O 1
ATOM 1353 N N . GLN A 1 176 ? -24.607 -18.616 -3.669 1.00 78.16 203 GLN A N 1
ATOM 1354 C CA . GLN A 1 176 ? -25.786 -18.574 -2.805 1.00 76.87 203 GLN A CA 1
ATOM 1355 C C . GLN A 1 176 ? -25.443 -18.159 -1.383 1.00 69.40 203 GLN A C 1
ATOM 1356 O O . GLN A 1 176 ? -25.803 -18.839 -0.420 1.00 67.62 203 GLN A O 1
ATOM 1362 N N . SER A 1 177 ? -24.760 -17.023 -1.273 1.00 65.46 204 SER A N 1
ATOM 1363 C CA . SER A 1 177 ? -24.251 -16.494 -0.012 1.00 65.30 204 SER A CA 1
ATOM 1364 C C . SER A 1 177 ? -25.306 -16.346 1.071 1.00 67.77 204 SER A C 1
ATOM 1365 O O . SER A 1 177 ? -26.460 -16.035 0.781 1.00 75.92 204 SER A O 1
ATOM 1368 N N . GLU A 1 178 ? -24.917 -16.592 2.316 1.00 66.67 205 GLU A N 1
ATOM 1369 C CA . GLU A 1 178 ? -25.836 -16.445 3.434 1.00 72.44 205 GLU A CA 1
ATOM 1370 C C . GLU A 1 178 ? -25.111 -15.750 4.576 1.00 74.08 205 GLU A C 1
ATOM 1371 O O . GLU A 1 178 ? -23.893 -15.570 4.514 1.00 74.16 205 GLU A O 1
ATOM 1377 N N . GLU A 1 179 ? -25.857 -15.338 5.597 1.00 73.18 206 GLU A N 1
ATOM 1378 C CA . GLU A 1 179 ? -25.287 -14.554 6.692 1.00 75.71 206 GLU A CA 1
ATOM 1379 C C . GLU A 1 179 ? -24.073 -15.260 7.292 1.00 71.82 206 GLU A C 1
ATOM 1380 O O . GLU A 1 179 ? -23.100 -14.617 7.658 1.00 70.32 206 GLU A O 1
ATOM 1386 N N . SER A 1 180 ? -24.145 -16.581 7.414 1.00 75.26 207 SER A N 1
ATOM 1387 C CA . SER A 1 180 ? -23.061 -17.359 8.002 1.00 71.06 207 SER A CA 1
ATOM 1388 C C . SER A 1 180 ? -21.765 -17.292 7.193 1.00 59.46 207 SER A C 1
ATOM 1389 O O . SER A 1 180 ? -20.685 -17.569 7.712 1.00 60.46 207 SER A O 1
ATOM 1392 N N . ASP A 1 181 ? -21.883 -16.945 5.914 1.00 63.97 208 ASP A N 1
ATOM 1393 C CA . ASP A 1 181 ? -20.721 -16.774 5.042 1.00 70.81 208 ASP A CA 1
ATOM 1394 C C . ASP A 1 181 ? -19.976 -15.482 5.359 1.00 66.54 208 ASP A C 1
ATOM 1395 O O . ASP A 1 181 ? -18.820 -15.311 4.975 1.00 59.37 208 ASP A O 1
ATOM 1400 N N . GLN A 1 182 ? -20.656 -14.581 6.066 1.00 69.13 209 GLN A N 1
ATOM 1401 C CA . GLN A 1 182 ? -20.063 -13.321 6.495 1.00 65.09 209 GLN A CA 1
ATOM 1402 C C . GLN A 1 182 ? -18.887 -13.648 7.396 1.00 57.01 209 GLN A C 1
ATOM 1403 O O . GLN A 1 182 ? -18.960 -14.581 8.193 1.00 54.65 209 GLN A O 1
ATOM 1409 N N . GLY A 1 183 ? -17.785 -12.921 7.249 1.00 54.08 210 GLY A N 1
ATOM 1410 C CA . GLY A 1 183 ? -16.673 -13.168 8.154 1.00 54.62 210 GLY A CA 1
ATOM 1411 C C . GLY A 1 183 ? -15.318 -12.783 7.608 1.00 63.57 210 GLY A C 1
ATOM 1412 O O . GLY A 1 183 ? -15.213 -12.077 6.609 1.00 66.64 210 GLY A O 1
ATOM 1413 N N . LYS A 1 184 ? -14.272 -13.217 8.298 1.00 65.95 211 LYS A N 1
ATOM 1414 C CA . LYS A 1 184 ? -12.939 -12.747 7.979 1.00 68.31 211 LYS A CA 1
ATOM 1415 C C . LYS A 1 184 ? -12.159 -13.818 7.218 1.00 63.87 211 LYS A C 1
ATOM 1416 O O . LYS A 1 184 ? -11.847 -14.877 7.765 1.00 63.68 211 LYS A O 1
ATOM 1422 N N . TYR A 1 185 ? -11.877 -13.559 5.945 1.00 54.29 212 TYR A N 1
ATOM 1423 C CA . TYR A 1 185 ? -11.225 -14.555 5.103 1.00 54.53 212 TYR A CA 1
ATOM 1424 C C . TYR A 1 185 ? -9.738 -14.232 4.909 1.00 55.05 212 TYR A C 1
ATOM 1425 O O . TYR A 1 185 ? -9.359 -13.071 4.731 1.00 55.80 212 TYR A O 1
ATOM 1434 N N . GLU A 1 186 ? -8.904 -15.264 4.914 1.00 52.17 213 GLU A N 1
ATOM 1435 C CA . GLU A 1 186 ? -7.483 -15.118 4.607 1.00 60.04 213 GLU A CA 1
ATOM 1436 C C . GLU A 1 186 ? -7.110 -16.202 3.614 1.00 58.97 213 GLU A C 1
ATOM 1437 O O . GLU A 1 186 ? -7.524 -17.354 3.759 1.00 50.70 213 GLU A O 1
ATOM 1443 N N . CYS A 1 187 ? -6.356 -15.829 2.586 1.00 63.23 214 CYS A N 1
ATOM 1444 C CA . CYS A 1 187 ? -5.735 -16.819 1.717 1.00 67.23 214 CYS A CA 1
ATOM 1445 C C . CYS A 1 187 ? -4.283 -17.111 2.082 1.00 67.10 214 CYS A C 1
ATOM 1446 O O . CYS A 1 187 ? -3.513 -16.228 2.461 1.00 60.62 214 CYS A O 1
ATOM 1449 N N . VAL A 1 188 ? -3.952 -18.394 1.973 1.00 68.10 215 VAL A N 1
ATOM 1450 C CA . VAL A 1 188 ? -2.694 -18.967 2.427 1.00 63.87 215 VAL A CA 1
ATOM 1451 C C . VAL A 1 188 ? -1.978 -19.693 1.290 1.00 67.71 215 VAL A C 1
ATOM 1452 O O . VAL A 1 188 ? -2.569 -20.537 0.617 1.00 73.66 215 VAL A O 1
ATOM 1456 N N . ALA A 1 189 ? -0.717 -19.342 1.053 1.00 66.27 216 ALA A N 1
ATOM 1457 C CA . ALA A 1 189 ? 0.063 -19.987 0.002 1.00 70.79 216 ALA A CA 1
ATOM 1458 C C . ALA A 1 189 ? 1.188 -20.842 0.583 1.00 78.89 216 ALA A C 1
ATOM 1459 O O . ALA A 1 189 ? 1.998 -20.369 1.386 1.00 82.40 216 ALA A O 1
ATOM 1461 N N . THR A 1 190 ? 1.240 -22.097 0.147 1.00 78.50 217 THR A N 1
ATOM 1462 C CA . THR A 1 190 ? 2.180 -23.070 0.690 1.00 77.82 217 THR A CA 1
ATOM 1463 C C . THR A 1 190 ? 2.936 -23.844 -0.394 1.00 84.60 217 THR A C 1
ATOM 1464 O O . THR A 1 190 ? 2.345 -24.298 -1.380 1.00 87.49 217 THR A O 1
ATOM 1468 N N . A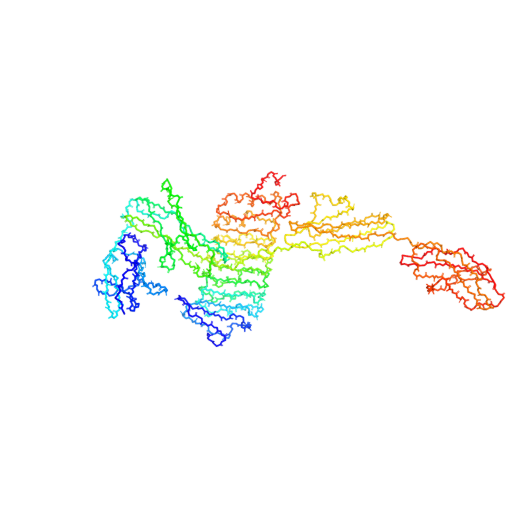SN A 1 191 ? 4.249 -23.958 -0.213 1.00 87.02 218 ASN A N 1
ATOM 1469 C CA . ASN A 1 191 ? 5.046 -24.922 -0.956 1.00 83.77 218 ASN A CA 1
ATOM 1470 C C . ASN A 1 191 ? 6.047 -25.615 -0.043 1.00 90.39 218 ASN A C 1
ATOM 1471 O O . ASN A 1 191 ? 5.984 -25.479 1.178 1.00 90.20 218 ASN A O 1
ATOM 1476 N N . SER A 1 192 ? 6.961 -26.363 -0.645 1.00 101.30 219 SER A N 1
ATOM 1477 C CA . SER A 1 192 ? 7.920 -27.143 0.118 1.00 108.13 219 SER A CA 1
ATOM 1478 C C . SER A 1 192 ? 8.879 -26.271 0.933 1.00 105.97 219 SER A C 1
ATOM 1479 O O . SER A 1 192 ? 9.524 -26.758 1.862 1.00 104.73 219 SER A O 1
ATOM 1482 N N . ALA A 1 193 ? 8.973 -24.987 0.594 1.00 98.58 220 ALA A N 1
ATOM 1483 C CA . ALA A 1 193 ? 9.808 -24.060 1.354 1.00 88.48 220 ALA A CA 1
ATOM 1484 C C . ALA A 1 193 ? 9.100 -23.514 2.589 1.00 88.59 220 ALA A C 1
ATOM 1485 O O . ALA A 1 193 ? 9.742 -23.212 3.594 1.00 94.38 220 ALA A O 1
ATOM 1487 N N . GLY A 1 194 ? 7.779 -23.380 2.519 1.00 83.00 221 GLY A N 1
ATOM 1488 C CA . GLY A 1 194 ? 7.028 -22.854 3.644 1.00 78.93 221 GLY A CA 1
ATOM 1489 C C . GLY A 1 194 ? 5.670 -22.258 3.318 1.00 83.45 221 GLY A C 1
ATOM 1490 O O . GLY A 1 194 ? 5.124 -22.466 2.236 1.00 88.80 221 GLY A O 1
ATOM 1491 N N . THR A 1 195 ? 5.134 -21.505 4.276 1.00 84.79 222 THR A N 1
ATOM 1492 C CA . THR A 1 195 ? 3.749 -21.046 4.250 1.00 80.06 222 THR A CA 1
ATOM 1493 C C . THR A 1 195 ? 3.668 -19.535 4.495 1.00 75.51 222 THR A C 1
ATOM 1494 O O . THR A 1 195 ? 4.343 -19.013 5.380 1.00 74.16 222 THR A O 1
ATOM 1498 N N . ARG A 1 196 ? 2.847 -18.840 3.707 1.00 82.51 223 ARG A N 1
ATOM 1499 C CA . ARG A 1 196 ? 2.612 -17.402 3.885 1.00 83.39 223 ARG A CA 1
ATOM 1500 C C . ARG A 1 196 ? 1.120 -17.040 3.870 1.00 88.59 223 ARG A C 1
ATOM 1501 O O . ARG A 1 196 ? 0.360 -17.542 3.043 1.00 92.18 223 ARG A O 1
ATOM 1509 N N . TYR A 1 197 ? 0.711 -16.158 4.782 1.00 85.90 224 TYR A N 1
ATOM 1510 C CA . TYR A 1 197 ? -0.675 -15.686 4.831 1.00 74.93 224 TYR A CA 1
ATOM 1511 C C . TYR A 1 197 ? -0.871 -14.320 4.166 1.00 70.31 224 TYR A C 1
ATOM 1512 O O . TYR A 1 197 ? 0.002 -13.454 4.221 1.00 74.12 224 TYR A O 1
ATOM 1521 N N . SER A 1 198 ? -2.021 -14.147 3.521 1.00 62.51 225 SER A N 1
ATOM 1522 C CA . SER A 1 198 ? -2.485 -12.826 3.112 1.00 67.19 225 SER A CA 1
ATOM 1523 C C . SER A 1 198 ? -2.954 -12.002 4.301 1.00 70.27 225 SER A C 1
ATOM 1524 O O . SER A 1 198 ? -3.197 -12.540 5.380 1.00 76.10 225 SER A O 1
ATOM 1527 N N . ALA A 1 199 ? -3.097 -10.698 4.089 1.00 65.38 226 ALA A N 1
ATOM 1528 C CA . ALA A 1 199 ? -3.852 -9.861 5.007 1.00 63.51 226 ALA A CA 1
ATOM 1529 C C . ALA A 1 199 ? -5.290 -10.352 5.029 1.00 68.41 226 ALA A C 1
ATOM 1530 O O . ALA A 1 199 ? -5.752 -10.941 4.053 1.00 74.26 226 ALA A O 1
ATOM 1532 N N . PRO A 1 200 ? -6.009 -10.114 6.139 1.00 69.14 227 PRO A N 1
ATOM 1533 C CA . PRO A 1 200 ? -7.405 -10.554 6.148 1.00 68.39 227 PRO A CA 1
ATOM 1534 C C . PRO A 1 200 ? -8.286 -9.629 5.319 1.00 77.35 227 PRO A C 1
ATOM 1535 O O . PRO A 1 200 ? -7.954 -8.464 5.083 1.00 86.79 227 PRO A O 1
ATOM 1539 N N . ALA A 1 201 ? -9.414 -10.176 4.894 1.00 69.72 228 ALA A N 1
ATOM 1540 C CA . ALA A 1 201 ? -10.396 -9.467 4.097 1.00 69.53 228 ALA A CA 1
ATOM 1541 C C . ALA A 1 201 ? -11.776 -9.830 4.606 1.00 71.92 228 ALA A C 1
ATOM 1542 O O . ALA A 1 201 ? -12.113 -11.002 4.688 1.00 76.39 228 ALA A O 1
ATOM 1544 N N . ASN A 1 202 ? -12.587 -8.833 4.931 1.00 69.29 229 ASN A N 1
ATOM 1545 C CA . ASN A 1 202 ? -13.919 -9.159 5.409 1.00 69.75 229 ASN A CA 1
ATOM 1546 C C . ASN A 1 202 ? -14.931 -9.282 4.279 1.00 69.21 229 ASN A C 1
ATOM 1547 O O . ASN A 1 202 ? -14.899 -8.548 3.282 1.00 72.01 229 ASN A O 1
ATOM 1552 N N . LEU A 1 203 ? -15.830 -10.242 4.468 1.00 59.35 230 LEU A N 1
ATOM 1553 C CA . LEU A 1 203 ? -16.996 -10.438 3.627 1.00 55.00 230 LEU A CA 1
ATOM 1554 C C . LEU A 1 203 ? -18.214 -10.015 4.425 1.00 64.49 230 LEU A C 1
ATOM 1555 O O . LEU A 1 203 ? -18.430 -10.497 5.550 1.00 68.96 230 LEU A O 1
ATOM 1560 N N . TYR A 1 204 ? -19.000 -9.133 3.804 1.00 64.48 231 TYR A N 1
ATOM 1561 C CA . TYR A 1 204 ? -20.305 -8.675 4.280 1.00 57.79 231 TYR A CA 1
ATOM 1562 C C . TYR A 1 204 ? -21.470 -9.136 3.428 1.00 60.59 231 TYR A C 1
ATOM 1563 O O . TYR A 1 204 ? -21.369 -9.227 2.200 1.00 59.74 231 TYR A O 1
ATOM 1572 N N . VAL A 1 205 ? -22.580 -9.421 4.101 1.00 61.59 232 VAL A N 1
ATOM 1573 C CA . VAL A 1 205 ? -23.778 -9.885 3.431 1.00 60.84 232 VAL A CA 1
ATOM 1574 C C . VAL A 1 205 ? -24.912 -8.910 3.693 1.00 67.25 232 VAL A C 1
ATOM 1575 O O . VAL A 1 205 ? -25.394 -8.750 4.810 1.00 75.83 232 VAL A O 1
ATOM 1579 N N . ARG A 1 206 ? -25.337 -8.281 2.610 1.00 68.37 233 ARG A N 1
ATOM 1580 C CA . ARG A 1 206 ? -26.303 -7.189 2.596 1.00 66.29 233 ARG A CA 1
ATOM 1581 C C . ARG A 1 206 ? -27.602 -7.796 2.107 1.00 71.94 233 ARG A C 1
ATOM 1582 O O . ARG A 1 206 ? -27.575 -8.751 1.329 1.00 66.24 233 ARG A O 1
ATOM 1590 N N . GLU A 1 207 ? -28.740 -7.303 2.572 1.00 85.02 234 GLU A N 1
ATOM 1591 C CA . GLU A 1 207 ? -29.998 -7.900 2.169 1.00 83.79 234 GLU A CA 1
ATOM 1592 C C . GLU A 1 207 ? -30.327 -7.611 0.720 1.00 82.50 234 GLU A C 1
ATOM 1593 O O . GLU A 1 207 ? -30.080 -6.520 0.207 1.00 84.21 234 GLU A O 1
ATOM 1599 N N . LEU A 1 208 ? -30.855 -8.642 0.066 1.00 81.81 235 LEU A N 1
ATOM 1600 C CA . LEU A 1 208 ? -31.054 -8.644 -1.374 1.00 79.22 235 LEU A CA 1
ATOM 1601 C C . LEU A 1 208 ? -31.881 -7.451 -1.821 1.00 86.31 235 LEU A C 1
ATOM 1602 O O . LEU A 1 208 ? -32.963 -7.193 -1.294 1.00 92.21 235 LEU A O 1
ATOM 1607 N N . ARG A 1 209 ? -31.352 -6.720 -2.794 1.00 85.62 236 ARG A N 1
ATOM 1608 C CA . ARG A 1 209 ? -32.061 -5.593 -3.371 1.00 86.70 236 ARG A CA 1
ATOM 1609 C C . ARG A 1 209 ? -32.719 -6.011 -4.672 1.00 98.76 236 ARG A C 1
ATOM 1610 O O . ARG A 1 209 ? -32.043 -6.422 -5.614 1.00 100.75 236 ARG A O 1
ATOM 1618 N N . GLU A 1 210 ? -34.041 -5.904 -4.719 1.00 108.20 237 GLU A N 1
ATOM 1619 C CA . GLU A 1 210 ? -34.789 -6.331 -5.890 1.00 120.74 237 GLU A CA 1
ATOM 1620 C C . GLU A 1 210 ? -35.210 -5.144 -6.739 1.00 129.73 237 GLU A C 1
ATOM 1621 O O . GLU A 1 210 ? -35.965 -4.278 -6.296 1.00 131.34 237 GLU A O 1
ATOM 1627 N N . VAL A 1 211 ? -34.695 -5.116 -7.964 1.00 135.27 238 VAL A N 1
ATOM 1628 C CA . VAL A 1 211 ? -34.968 -4.046 -8.911 1.00 138.47 238 VAL A CA 1
ATOM 1629 C C . VAL A 1 211 ? -36.466 -3.907 -9.170 1.00 137.75 238 VAL A C 1
ATOM 1630 O O . VAL A 1 211 ? -37.067 -4.709 -9.884 1.00 141.58 238 VAL A O 1
ATOM 1634 N N . ARG A 1 212 ? -37.076 -2.890 -8.575 1.00 139.39 239 ARG A N 1
ATOM 1635 C CA . ARG A 1 212 ? -38.514 -2.726 -8.710 1.00 133.79 239 ARG A CA 1
ATOM 1636 C C . ARG A 1 212 ? -38.862 -2.188 -10.090 1.00 123.03 239 ARG A C 1
ATOM 1637 O O . ARG A 1 212 ? -38.787 -0.985 -10.335 1.00 119.46 239 ARG A O 1
ATOM 1645 N N . ARG A 1 213 ? -39.225 -3.094 -10.992 1.00 118.32 240 ARG A N 1
ATOM 1646 C CA . ARG A 1 213 ? -39.693 -2.709 -12.317 1.00 113.08 240 ARG A CA 1
ATOM 1647 C C . ARG A 1 213 ? -41.213 -2.618 -12.333 1.00 105.75 240 ARG A C 1
ATOM 1648 O O . ARG A 1 213 ? -41.907 -3.512 -11.849 1.00 109.65 240 ARG A O 1
ATOM 1656 N N . VAL A 1 214 ? -41.728 -1.523 -12.880 1.00 99.03 241 VAL A N 1
ATOM 1657 C CA . VAL A 1 214 ? -43.167 -1.332 -12.977 1.00 95.45 241 VAL A CA 1
ATOM 1658 C C . VAL A 1 214 ? -43.542 -0.865 -14.376 1.00 94.65 241 VAL A C 1
ATOM 1659 O O . VAL A 1 214 ? -43.107 0.199 -14.817 1.00 91.83 241 VAL A O 1
ATOM 1663 N N . PRO A 1 215 ? -44.344 -1.673 -15.085 1.00 94.14 242 PRO A N 1
ATOM 1664 C CA . PRO A 1 215 ? -44.823 -1.313 -16.422 1.00 86.72 242 PRO A CA 1
ATOM 1665 C C . PRO A 1 215 ? -45.569 0.014 -16.380 1.00 83.58 242 PRO A C 1
ATOM 1666 O O . PRO A 1 215 ? -46.152 0.332 -15.343 1.00 81.82 242 PRO A O 1
ATOM 1670 N N . PRO A 1 216 ? -45.543 0.780 -17.484 1.00 84.18 243 PRO A N 1
ATOM 1671 C CA . PRO A 1 216 ? -46.123 2.129 -17.545 1.00 83.53 243 PRO A CA 1
ATOM 1672 C C . PRO A 1 216 ? -47.582 2.196 -17.093 1.00 85.09 243 PRO A C 1
ATOM 1673 O O . PRO A 1 216 ? -48.314 1.212 -17.192 1.00 81.24 243 PRO A O 1
ATOM 1677 N N . ARG A 1 217 ? -47.984 3.361 -16.596 1.00 90.13 244 ARG A N 1
ATOM 1678 C CA . ARG A 1 217 ? -49.323 3.571 -16.057 1.00 92.94 244 ARG A CA 1
ATOM 1679 C C . ARG A 1 217 ? -49.708 5.035 -16.215 1.00 91.43 244 ARG A C 1
ATOM 1680 O O . ARG A 1 217 ? -48.934 5.923 -15.859 1.00 91.96 244 ARG A O 1
ATOM 1688 N N . PHE A 1 218 ? -50.896 5.292 -16.752 1.00 93.84 245 PHE A N 1
ATOM 1689 C CA . PHE A 1 218 ? -51.338 6.667 -16.948 1.00 94.99 245 PHE A CA 1
ATOM 1690 C C . PHE A 1 218 ? -51.685 7.326 -15.624 1.00 91.40 245 PHE A C 1
ATOM 1691 O O . PHE A 1 218 ? -52.817 7.231 -15.149 1.00 91.77 245 PHE A O 1
ATOM 1699 N N . SER A 1 219 ? -50.691 7.984 -15.034 1.00 86.37 246 SER A N 1
ATOM 1700 C CA . SER A 1 219 ? -50.886 8.763 -13.820 1.00 80.60 246 SER A CA 1
ATOM 1701 C C . SER A 1 219 ? -51.954 9.828 -14.036 1.00 78.35 246 SER A C 1
ATOM 1702 O O . SER A 1 219 ? -52.888 9.953 -13.246 1.00 78.77 246 SER A O 1
ATOM 1705 N N . ILE A 1 220 ? -51.809 10.598 -15.110 1.00 78.05 247 ILE A N 1
ATOM 1706 C CA . ILE A 1 220 ? -52.853 11.536 -15.504 1.00 76.31 247 ILE A CA 1
ATOM 1707 C C . ILE A 1 220 ? -53.275 11.246 -16.941 1.00 79.93 247 ILE A C 1
ATOM 1708 O O . ILE A 1 220 ? -52.715 11.800 -17.890 1.00 79.76 247 ILE A O 1
ATOM 1713 N N . PRO A 1 221 ? -54.250 10.342 -17.101 1.00 84.46 248 PRO A N 1
ATOM 1714 C CA . PRO A 1 221 ? -54.825 10.039 -18.412 1.00 94.26 248 PRO A CA 1
ATOM 1715 C C . PRO A 1 221 ? -55.528 11.267 -18.963 1.00 104.79 248 PRO A C 1
ATOM 1716 O O . PRO A 1 221 ? -56.203 11.961 -18.203 1.00 105.54 248 PRO A O 1
ATOM 1720 N N . PRO A 1 222 ? -55.359 11.544 -20.263 1.00 112.36 249 PRO A N 1
ATOM 1721 C CA . PRO A 1 222 ? -55.974 12.733 -20.858 1.00 112.90 249 PRO A CA 1
ATOM 1722 C C . PRO A 1 222 ? -57.494 12.680 -20.758 1.00 112.45 249 PRO A C 1
ATOM 1723 O O . PRO A 1 222 ? -58.093 11.632 -21.005 1.00 107.86 249 PRO A O 1
ATOM 1727 N N . THR A 1 223 ? -58.106 13.794 -20.374 1.00 120.07 250 THR A N 1
ATOM 1728 C CA . THR A 1 223 ? -59.558 13.868 -20.291 1.00 122.70 250 THR A CA 1
ATOM 1729 C C . THR A 1 223 ? -60.118 14.656 -21.467 1.00 120.73 250 THR A C 1
ATOM 1730 O O . THR A 1 223 ? -59.494 15.595 -21.957 1.00 119.26 250 THR A O 1
ATOM 1734 N N . ASN A 1 224 ? -61.306 14.261 -21.908 1.00 120.82 251 ASN A N 1
ATOM 1735 C CA . ASN A 1 224 ? -61.914 14.792 -23.120 1.00 118.78 251 ASN A CA 1
ATOM 1736 C C . ASN A 1 224 ? -62.421 16.226 -22.971 1.00 118.37 251 ASN A C 1
ATOM 1737 O O . ASN A 1 224 ? -62.780 16.658 -21.877 1.00 119.22 251 ASN A O 1
ATOM 1742 N N . HIS A 1 225 ? -62.449 16.963 -24.077 1.00 121.14 252 HIS A N 1
ATOM 1743 C CA . HIS A 1 225 ? -62.867 18.360 -24.050 1.00 124.44 252 HIS A CA 1
ATOM 1744 C C . HIS A 1 225 ? -63.780 18.702 -25.217 1.00 139.12 252 HIS A C 1
ATOM 1745 O O . HIS A 1 225 ? -63.690 18.101 -26.286 1.00 140.37 252 HIS A O 1
ATOM 1752 N N . GLU A 1 226 ? -64.660 19.674 -25.008 1.00 148.48 253 GLU A N 1
ATOM 1753 C CA . GLU A 1 226 ? -65.473 20.204 -26.091 1.00 152.36 253 GLU A CA 1
ATOM 1754 C C . GLU A 1 226 ? -65.430 21.731 -26.040 1.00 151.91 253 GLU A C 1
ATOM 1755 O O . GLU A 1 226 ? -65.610 22.330 -24.978 1.00 152.99 253 GLU A O 1
ATOM 1761 N N . ILE A 1 227 ? -65.153 22.357 -27.181 1.00 140.30 254 ILE A N 1
ATOM 1762 C CA . ILE A 1 227 ? -64.959 23.805 -27.218 1.00 130.21 254 ILE A CA 1
ATOM 1763 C C . ILE A 1 227 ? -65.522 24.455 -28.483 1.00 128.02 254 ILE A C 1
ATOM 1764 O O . ILE A 1 227 ? -65.943 23.773 -29.418 1.00 128.51 254 ILE A O 1
ATOM 1769 N N . MET A 1 228 ? -65.518 25.784 -28.497 1.00 126.27 255 MET A N 1
ATOM 1770 C CA . MET A 1 228 ? -65.968 26.557 -29.650 1.00 126.57 255 MET A CA 1
ATOM 1771 C C . MET A 1 228 ? -64.850 26.678 -30.686 1.00 115.67 255 MET A C 1
ATOM 1772 O O . MET A 1 228 ? -63.673 26.657 -30.327 1.00 116.20 255 MET A O 1
ATOM 1777 N N . PRO A 1 229 ? -65.217 26.804 -31.974 1.00 111.51 256 PRO A N 1
ATOM 1778 C CA . PRO A 1 229 ? -64.253 26.883 -33.080 1.00 113.77 256 PRO A CA 1
ATOM 1779 C C . PRO A 1 229 ? -63.133 27.901 -32.869 1.00 117.42 256 PRO A C 1
ATOM 1780 O O . PRO A 1 229 ? -63.393 29.104 -32.840 1.00 121.18 256 PRO A O 1
ATOM 1784 N N . GLY A 1 230 ? -61.908 27.403 -32.726 1.00 114.11 257 GLY A N 1
ATOM 1785 C CA . GLY A 1 230 ? -60.717 28.231 -32.615 1.00 112.46 257 GLY A CA 1
ATOM 1786 C C . GLY A 1 230 ? -60.761 29.381 -31.625 1.00 115.40 257 GLY A C 1
ATOM 1787 O O . GLY A 1 230 ? -60.855 30.540 -32.031 1.00 117.39 257 GLY A O 1
ATOM 1788 N N . GLY A 1 231 ? -60.695 29.074 -30.332 1.00 116.20 258 GLY A N 1
ATOM 1789 C CA . GLY A 1 231 ? -60.655 27.704 -29.858 1.00 114.07 258 GLY A CA 1
ATOM 1790 C C . GLY A 1 231 ? -59.264 27.174 -29.580 1.00 113.99 258 GLY A C 1
ATOM 1791 O O . GLY A 1 231 ? -58.619 26.603 -30.457 1.00 112.85 258 GLY A O 1
ATOM 1792 N N . SER A 1 232 ? -58.802 27.366 -28.350 1.00 118.51 259 SER A N 1
ATOM 1793 C CA . SER A 1 232 ? -57.557 26.762 -27.895 1.00 120.91 259 SER A CA 1
ATOM 1794 C C . SER A 1 232 ? -57.841 25.839 -26.715 1.00 127.48 259 SER A C 1
ATOM 1795 O O . SER A 1 232 ? -58.920 25.905 -26.124 1.00 133.41 259 SER A O 1
ATOM 1798 N N . VAL A 1 233 ? -56.876 24.983 -26.382 1.00 131.77 260 VAL A N 1
ATOM 1799 C CA . VAL A 1 233 ? -57.009 24.049 -25.263 1.00 132.14 260 VAL A CA 1
ATOM 1800 C C . VAL A 1 233 ? -55.688 23.318 -24.988 1.00 127.83 260 VAL A C 1
ATOM 1801 O O . VAL A 1 233 ? -54.968 22.943 -25.915 1.00 125.72 260 VAL A O 1
ATOM 1805 N N . ASN A 1 234 ? -55.364 23.145 -23.708 1.00 124.11 261 ASN A N 1
ATOM 1806 C CA . ASN A 1 234 ? -54.174 22.404 -23.294 1.00 122.09 261 ASN A CA 1
ATOM 1807 C C . ASN A 1 234 ? -54.541 21.072 -22.655 1.00 123.88 261 ASN A C 1
ATOM 1808 O O . ASN A 1 234 ? -55.015 21.042 -21.521 1.00 126.17 261 ASN A O 1
ATOM 1813 N N . ILE A 1 235 ? -54.320 19.970 -23.362 1.00 122.55 262 ILE A N 1
ATOM 1814 C CA . ILE A 1 235 ? -54.640 18.668 -22.781 1.00 112.84 262 ILE A CA 1
ATOM 1815 C C . ILE A 1 235 ? -53.368 18.025 -22.239 1.00 103.18 262 ILE A C 1
ATOM 1816 O O . ILE A 1 235 ? -52.345 18.022 -22.903 1.00 104.46 262 ILE A O 1
ATOM 1821 N N . THR A 1 236 ? -53.419 17.497 -21.023 1.00 96.50 263 THR A N 1
ATOM 1822 C CA . THR A 1 236 ? -52.202 16.998 -20.391 1.00 93.08 263 THR A CA 1
ATOM 1823 C C . THR A 1 236 ? -52.199 15.478 -20.221 1.00 96.48 263 THR A C 1
ATOM 1824 O O . THR A 1 236 ? -53.218 14.878 -19.876 1.00 105.00 263 THR A O 1
ATOM 1828 N N . CYS A 1 237 ? -51.042 14.867 -20.472 1.00 89.07 264 CYS A N 1
ATOM 1829 C CA . CYS A 1 237 ? -50.867 13.422 -20.347 1.00 88.17 264 CYS A CA 1
ATOM 1830 C C . CYS A 1 237 ? -49.685 13.099 -19.434 1.00 90.74 264 CYS A C 1
ATOM 1831 O O . CYS A 1 237 ? -48.605 13.661 -19.600 1.00 101.13 264 CYS A O 1
ATOM 1834 N N . VAL A 1 238 ? -49.888 12.205 -18.467 1.00 85.72 265 VAL A N 1
ATOM 1835 C CA . VAL A 1 238 ? -48.812 11.820 -17.546 1.00 84.55 265 VAL A CA 1
ATOM 1836 C C . VAL A 1 238 ? -48.714 10.312 -17.308 1.00 88.85 265 VAL A C 1
ATOM 1837 O O . VAL A 1 238 ? -49.691 9.668 -16.912 1.00 88.59 265 VAL A O 1
ATOM 1841 N N . ALA A 1 239 ? -47.516 9.773 -17.525 1.00 96.60 266 ALA A N 1
ATOM 1842 C CA . ALA A 1 239 ? -47.232 8.352 -17.329 1.00 99.09 266 ALA A CA 1
ATOM 1843 C C . ALA A 1 239 ? -46.160 8.116 -16.263 1.00 101.78 266 ALA A C 1
ATOM 1844 O O . ALA A 1 239 ? -45.265 8.940 -16.074 1.00 99.23 266 ALA A O 1
ATOM 1846 N N . VAL A 1 240 ? -46.252 6.981 -15.574 1.00 105.33 267 VAL A N 1
ATOM 1847 C CA . VAL A 1 240 ? -45.290 6.627 -14.532 1.00 99.73 267 VAL A CA 1
ATOM 1848 C C . VAL A 1 240 ? -44.882 5.160 -14.623 1.00 100.05 267 VAL A C 1
ATOM 1849 O O . VAL A 1 240 ? -45.585 4.350 -15.226 1.00 101.16 267 VAL A O 1
ATOM 1853 N N . GLY A 1 241 ? -43.748 4.820 -14.018 1.00 95.56 268 GLY A N 1
ATOM 1854 C CA . GLY A 1 241 ? -43.281 3.446 -14.002 1.00 90.27 268 GLY A CA 1
ATOM 1855 C C . GLY A 1 241 ? -41.769 3.337 -14.053 1.00 82.46 268 GLY A C 1
ATOM 1856 O O . GLY A 1 241 ? -41.076 4.328 -14.280 1.00 82.33 268 GLY A O 1
ATOM 1857 N N . SER A 1 242 ? -41.257 2.129 -13.841 1.00 80.29 269 SER A N 1
ATOM 1858 C CA . SER A 1 242 ? -39.819 1.893 -13.850 1.00 80.42 269 SER A CA 1
ATOM 1859 C C . SER A 1 242 ? -39.447 0.881 -14.927 1.00 86.83 269 SER A C 1
ATOM 1860 O O . SER A 1 242 ? -39.899 -0.260 -14.879 1.00 90.37 269 SER A O 1
ATOM 1863 N N . PRO A 1 243 ? -38.625 1.291 -15.909 1.00 90.40 270 PRO A N 1
ATOM 1864 C CA . PRO A 1 243 ? -38.074 2.642 -16.083 1.00 92.85 270 PRO A CA 1
ATOM 1865 C C . PRO A 1 243 ? -39.125 3.674 -16.490 1.00 97.19 270 PRO A C 1
ATOM 1866 O O . PRO A 1 243 ? -40.205 3.308 -16.957 1.00 99.58 270 PRO A O 1
ATOM 1870 N N . MET A 1 244 ? -38.806 4.948 -16.283 1.00 100.72 271 MET A N 1
ATOM 1871 C CA . MET A 1 244 ? -39.713 6.041 -16.608 1.00 94.90 271 MET A CA 1
ATOM 1872 C C . MET A 1 244 ? -40.008 6.042 -18.105 1.00 88.84 271 MET A C 1
ATOM 1873 O O . MET A 1 244 ? -39.097 5.888 -18.918 1.00 90.25 271 MET A O 1
ATOM 1878 N N . PRO A 1 245 ? -41.289 6.203 -18.473 1.00 81.70 272 PRO A N 1
ATOM 1879 C CA . PRO A 1 245 ? -41.722 6.076 -19.869 1.00 86.91 272 PRO A CA 1
ATOM 1880 C C . PRO A 1 245 ? -41.751 7.386 -20.659 1.00 89.77 272 PRO A C 1
ATOM 1881 O O . PRO A 1 245 ? -42.148 8.426 -20.132 1.00 90.22 272 PRO A O 1
ATOM 1885 N N . TYR A 1 246 ? -41.338 7.318 -21.922 1.00 88.67 273 TYR A N 1
ATOM 1886 C CA . TYR A 1 246 ? -41.438 8.458 -22.828 1.00 87.46 273 TYR A CA 1
ATOM 1887 C C . TYR A 1 246 ? -42.888 8.658 -23.257 1.00 88.98 273 TYR A C 1
ATOM 1888 O O . TYR A 1 246 ? -43.621 7.687 -23.460 1.00 91.66 273 TYR A O 1
ATOM 1897 N N . VAL A 1 247 ? -43.298 9.916 -23.397 1.00 82.63 274 VAL A N 1
ATOM 1898 C CA . VAL A 1 247 ? -44.684 10.228 -23.727 1.00 74.67 274 VAL A CA 1
ATOM 1899 C C . VAL A 1 247 ? -44.805 11.070 -24.999 1.00 76.35 274 VAL A C 1
ATOM 1900 O O . VAL A 1 247 ? -44.305 12.194 -25.060 1.00 81.51 274 VAL A O 1
ATOM 1904 N N . LYS A 1 248 ? -45.475 10.522 -26.011 1.00 70.25 275 LYS A N 1
ATOM 1905 C CA . LYS A 1 248 ? -45.701 11.241 -27.264 1.00 67.71 275 LYS A CA 1
ATOM 1906 C C . LYS A 1 248 ? -47.194 11.379 -27.569 1.00 76.00 275 LYS A C 1
ATOM 1907 O O . LYS A 1 248 ? -48.010 10.589 -27.092 1.00 79.04 275 LYS A O 1
ATOM 1913 N N . TRP A 1 249 ? -47.545 12.390 -28.361 1.00 79.51 276 TRP A N 1
ATOM 1914 C CA . TRP A 1 249 ? -48.920 12.566 -28.828 1.00 73.31 276 TRP A CA 1
ATOM 1915 C C . TRP A 1 249 ? -49.057 12.212 -30.310 1.00 75.49 276 TRP A C 1
ATOM 1916 O O . TRP A 1 249 ? -48.158 12.469 -31.114 1.00 75.82 276 TRP A O 1
ATOM 1927 N N . MET A 1 250 ? -50.195 11.620 -30.658 1.00 73.38 277 MET A N 1
ATOM 1928 C CA . MET A 1 250 ? -50.473 11.179 -32.018 1.00 84.24 277 MET A CA 1
ATOM 1929 C C . MET A 1 250 ? -51.856 11.619 -32.480 1.00 83.63 277 MET A C 1
ATOM 1930 O O . MET A 1 250 ? -52.806 11.666 -31.687 1.00 91.55 277 MET A O 1
ATOM 1935 N N . LEU A 1 251 ? -51.961 11.927 -33.770 1.00 77.96 278 LEU A N 1
ATOM 1936 C CA . LEU A 1 251 ? -53.251 12.146 -34.407 1.00 75.01 278 LEU A CA 1
ATOM 1937 C C . LEU A 1 251 ? -53.534 10.980 -35.340 1.00 75.35 278 LEU A C 1
ATOM 1938 O O . LEU A 1 251 ? -53.231 11.037 -36.533 1.00 72.80 278 LEU A O 1
ATOM 1943 N N . GLY A 1 252 ? -54.107 9.918 -34.784 1.00 87.33 279 GLY A N 1
ATOM 1944 C CA . GLY A 1 252 ? -54.290 8.682 -35.516 1.00 89.11 279 GLY A CA 1
ATOM 1945 C C . GLY A 1 252 ? -52.950 8.011 -35.738 1.00 91.97 279 GLY A C 1
ATOM 1946 O O . GLY A 1 252 ? -52.346 7.487 -34.801 1.00 90.02 279 GLY A O 1
ATOM 1947 N N . ALA A 1 253 ? -52.473 8.044 -36.979 1.00 96.49 280 ALA A N 1
ATOM 1948 C CA . ALA A 1 253 ? -51.212 7.404 -37.328 1.00 95.29 280 ALA A CA 1
ATOM 1949 C C . ALA A 1 253 ? -50.038 8.363 -37.172 1.00 102.03 280 ALA A C 1
ATOM 1950 O O . ALA A 1 253 ? -48.964 7.972 -36.716 1.00 101.44 280 ALA A O 1
ATOM 1952 N N . GLU A 1 254 ? -50.249 9.618 -37.557 1.00 106.59 281 GLU A N 1
ATOM 1953 C CA . GLU A 1 254 ? -49.188 10.616 -37.514 1.00 106.09 281 GLU A CA 1
ATOM 1954 C C . GLU A 1 254 ? -48.728 10.902 -36.090 1.00 96.99 281 GLU A C 1
ATOM 1955 O O . GLU A 1 254 ? -49.542 10.986 -35.171 1.00 95.44 281 GLU A O 1
ATOM 1961 N N . ASP A 1 255 ? -47.417 11.041 -35.915 1.00 97.59 282 ASP A N 1
ATOM 1962 C CA . ASP A 1 255 ? -46.867 11.538 -34.662 1.00 100.80 282 ASP A CA 1
ATOM 1963 C C . ASP A 1 255 ? -46.863 13.061 -34.672 1.00 110.73 282 ASP A C 1
ATOM 1964 O O . ASP A 1 255 ? -46.436 13.683 -35.646 1.00 117.22 282 ASP A O 1
ATOM 1969 N N . LEU A 1 256 ? -47.351 13.660 -33.593 1.00 110.65 283 LEU A N 1
ATOM 1970 C CA . LEU A 1 256 ? -47.326 15.108 -33.453 1.00 110.54 283 LEU A CA 1
ATOM 1971 C C . LEU A 1 256 ? -45.992 15.523 -32.854 1.00 114.66 283 LEU A C 1
ATOM 1972 O O . LEU A 1 256 ? -45.295 16.385 -33.392 1.00 116.45 283 LEU A O 1
ATOM 1977 N N . THR A 1 257 ? -45.646 14.888 -31.739 1.00 115.80 284 THR A N 1
ATOM 1978 C CA . THR A 1 257 ? -44.364 15.106 -31.084 1.00 112.47 284 THR A CA 1
ATOM 1979 C C . THR A 1 257 ? -43.222 14.646 -31.977 1.00 113.77 284 THR A C 1
ATOM 1980 O O . THR A 1 257 ? -43.128 13.459 -32.296 1.00 112.08 284 THR A O 1
ATOM 1984 N N . PRO A 1 258 ? -42.355 15.584 -32.391 1.00 112.31 285 PRO A N 1
ATOM 1985 C CA . PRO A 1 258 ? -41.167 15.194 -33.155 1.00 114.78 285 PRO A CA 1
ATOM 1986 C C . PRO A 1 258 ? -40.325 14.220 -32.342 1.00 120.06 285 PRO A C 1
ATOM 1987 O O . PRO A 1 258 ? -40.231 14.362 -31.123 1.00 120.18 285 PRO A O 1
ATOM 1991 N N . GLU A 1 259 ? -39.738 13.236 -33.013 1.00 127.59 286 GLU A N 1
ATOM 1992 C CA . GLU A 1 259 ? -39.124 12.102 -32.333 1.00 130.22 286 GLU A CA 1
ATOM 1993 C C . GLU A 1 259 ? -37.942 12.485 -31.446 1.00 127.72 286 GLU A C 1
ATOM 1994 O O . GLU A 1 259 ? -37.830 12.013 -30.316 1.00 124.52 286 GLU A O 1
ATOM 2000 N N . ASP A 1 260 ? -37.067 13.344 -31.956 1.00 133.12 287 ASP A N 1
ATOM 2001 C CA . ASP A 1 260 ? -35.808 13.638 -31.280 1.00 134.10 287 ASP A CA 1
ATOM 2002 C C . ASP A 1 260 ? -35.958 14.666 -30.161 1.00 123.85 287 ASP A C 1
ATOM 2003 O O . ASP A 1 260 ? -35.001 14.964 -29.448 1.00 123.57 287 ASP A O 1
ATOM 2008 N N . ASP A 1 261 ? -37.163 15.206 -30.015 1.00 120.28 288 ASP A N 1
ATOM 2009 C CA . ASP A 1 261 ? -37.493 16.047 -28.871 1.00 116.93 288 ASP A CA 1
ATOM 2010 C C . ASP A 1 261 ? -38.760 15.521 -28.210 1.00 110.51 288 ASP A C 1
ATOM 2011 O O . ASP A 1 261 ? -39.863 15.996 -28.485 1.00 113.87 288 ASP A O 1
ATOM 2016 N N . MET A 1 262 ? -38.594 14.535 -27.336 1.00 101.27 289 MET A N 1
ATOM 2017 C CA . MET A 1 262 ? -39.726 13.819 -26.766 1.00 96.40 289 MET A CA 1
ATOM 2018 C C . MET A 1 262 ? -39.569 13.689 -25.255 1.00 100.83 289 MET A C 1
ATOM 2019 O O . MET A 1 262 ? -38.647 13.025 -24.778 1.00 103.14 289 MET A O 1
ATOM 2024 N N . PRO A 1 263 ? -40.478 14.324 -24.497 1.00 100.35 290 PRO A N 1
ATOM 2025 C CA . PRO A 1 263 ? -40.385 14.444 -23.037 1.00 101.28 290 PRO A CA 1
ATOM 2026 C C . PRO A 1 263 ? -40.581 13.123 -22.302 1.00 98.30 290 PRO A C 1
ATOM 2027 O O . PRO A 1 263 ? -41.155 12.183 -22.852 1.00 102.34 290 PRO A O 1
ATOM 2031 N N . ILE A 1 264 ? -40.106 13.067 -21.062 1.00 90.52 291 ILE A N 1
ATOM 2032 C CA . ILE A 1 264 ? -40.290 11.892 -20.217 1.00 88.67 291 ILE A CA 1
ATOM 2033 C C . ILE A 1 264 ? -41.388 12.126 -19.185 1.00 100.81 291 ILE A C 1
ATOM 2034 O O . ILE A 1 264 ? -41.473 13.200 -18.589 1.00 105.09 291 ILE A O 1
ATOM 2039 N N . GLY A 1 265 ? -42.246 11.126 -19.002 1.00 111.56 292 GLY A N 1
ATOM 2040 C CA . GLY A 1 265 ? -43.163 11.096 -17.879 1.00 110.93 292 GLY A CA 1
ATOM 2041 C C . GLY A 1 265 ? -44.290 12.107 -17.903 1.00 112.45 292 GLY A C 1
ATOM 2042 O O . GLY A 1 265 ? -45.212 12.021 -17.092 1.00 114.21 292 GLY A O 1
ATOM 2043 N N . ARG A 1 266 ? -44.225 13.063 -18.824 1.00 91.80 293 ARG A N 1
ATOM 2044 C CA . ARG A 1 266 ? -45.264 14.076 -18.926 1.00 84.44 293 ARG A CA 1
ATOM 2045 C C . ARG A 1 266 ? -45.203 14.813 -20.257 1.00 80.47 293 ARG A C 1
ATOM 2046 O O . ARG A 1 266 ? -44.160 15.333 -20.651 1.00 83.06 293 ARG A O 1
ATOM 2054 N N . ASN A 1 267 ? -46.337 14.854 -20.943 1.00 78.43 294 ASN A N 1
ATOM 2055 C CA . ASN A 1 267 ? -46.453 15.571 -22.201 1.00 85.86 294 ASN A CA 1
ATOM 2056 C C . ASN A 1 267 ? -47.798 16.275 -22.262 1.00 97.57 294 ASN A C 1
ATOM 2057 O O . ASN A 1 267 ? -48.849 15.633 -22.224 1.00 101.49 294 ASN A O 1
ATOM 2062 N N . VAL A 1 268 ? -47.762 17.600 -22.340 1.00 103.11 295 VAL A N 1
ATOM 2063 C CA . VAL A 1 268 ? -48.982 18.374 -22.491 1.00 103.02 295 VAL A CA 1
ATOM 2064 C C . VAL A 1 268 ? -49.092 18.882 -23.923 1.00 108.96 295 VAL A C 1
ATOM 2065 O O . VAL A 1 268 ? -48.254 19.648 -24.400 1.00 114.24 295 VAL A O 1
ATOM 2069 N N . LEU A 1 269 ? -50.123 18.411 -24.612 1.00 111.88 296 LEU A N 1
ATOM 2070 C CA . LEU A 1 269 ? -50.419 18.829 -25.971 1.00 115.69 296 LEU A CA 1
ATOM 2071 C C . LEU A 1 269 ? -51.136 20.174 -25.995 1.00 116.77 296 LEU A C 1
ATOM 2072 O O . LEU A 1 269 ? -52.225 20.339 -25.421 1.00 117.17 296 LEU A O 1
ATOM 2077 N N . GLU A 1 270 ? -50.491 21.127 -26.661 1.00 112.39 297 GLU A N 1
ATOM 2078 C CA . GLU A 1 270 ? -51.019 22.469 -26.865 1.00 114.17 297 GLU A CA 1
ATOM 2079 C C . GLU A 1 270 ? -51.776 22.538 -28.188 1.00 117.94 297 GLU A C 1
ATOM 2080 O O . GLU A 1 270 ? -51.176 22.428 -29.257 1.00 119.09 297 GLU A O 1
ATOM 2086 N N . LEU A 1 271 ? -53.091 22.720 -28.114 1.00 120.39 298 LEU A N 1
ATOM 2087 C CA . LEU A 1 271 ? -53.920 22.784 -29.313 1.00 119.93 298 LEU A CA 1
ATOM 2088 C C . LEU A 1 271 ? -54.461 24.197 -29.534 1.00 132.39 298 LEU A C 1
ATOM 2089 O O . LEU A 1 271 ? -55.104 24.768 -28.655 1.00 135.70 298 LEU A O 1
ATOM 2094 N N . ASN A 1 272 ? -54.193 24.757 -30.711 1.00 137.57 299 ASN A N 1
ATOM 2095 C CA . ASN A 1 272 ? -54.579 26.131 -31.013 1.00 139.18 299 ASN A CA 1
ATOM 2096 C C . ASN A 1 272 ? -55.484 26.244 -32.235 1.00 136.28 299 ASN A C 1
ATOM 2097 O O . ASN A 1 272 ? -55.351 25.476 -33.190 1.00 135.76 299 ASN A O 1
ATOM 2102 N N . ASP A 1 273 ? -56.397 27.211 -32.192 1.00 133.11 300 ASP A N 1
ATOM 2103 C CA . ASP A 1 273 ? -57.314 27.473 -33.296 1.00 130.21 300 ASP A CA 1
ATOM 2104 C C . ASP A 1 273 ? -57.996 26.193 -33.769 1.00 128.33 300 ASP A C 1
ATOM 2105 O O . ASP A 1 273 ? -57.895 25.818 -34.939 1.00 130.91 300 ASP A O 1
ATOM 2110 N N . VAL A 1 274 ? -58.667 25.511 -32.847 1.00 124.16 301 VAL A N 1
ATOM 2111 C CA . VAL A 1 274 ? -59.344 24.263 -33.173 1.00 120.30 301 VAL A CA 1
ATOM 2112 C C . VAL A 1 274 ? -60.416 24.510 -34.225 1.00 121.11 301 VAL A C 1
ATOM 2113 O O . VAL A 1 274 ? -61.172 25.478 -34.147 1.00 122.86 301 VAL A O 1
ATOM 2117 N N . ARG A 1 275 ? -60.466 23.634 -35.219 1.00 119.89 302 ARG A N 1
ATOM 2118 C CA . ARG A 1 275 ? -61.374 23.811 -36.336 1.00 120.89 302 ARG A CA 1
ATOM 2119 C C . ARG A 1 275 ? -62.448 22.728 -36.350 1.00 115.71 302 ARG A C 1
ATOM 2120 O O . ARG A 1 275 ? -63.641 23.026 -36.296 1.00 111.42 302 ARG A O 1
ATOM 2128 N N . GLN A 1 276 ? -62.022 21.471 -36.414 1.00 120.50 303 GLN A N 1
ATOM 2129 C CA . GLN A 1 276 ? -62.953 20.349 -36.388 1.00 122.97 303 GLN A CA 1
ATOM 2130 C C . GLN A 1 276 ? -62.663 19.451 -35.185 1.00 121.04 303 GLN A C 1
ATOM 2131 O O . GLN A 1 276 ? -61.607 19.560 -34.564 1.00 119.79 303 GLN A O 1
ATOM 2137 N N . SER A 1 277 ? -63.612 18.580 -34.851 1.00 115.60 304 SER A N 1
ATOM 2138 C CA . SER A 1 277 ? -63.438 17.613 -33.773 1.00 107.05 304 SER A CA 1
ATOM 2139 C C . SER A 1 277 ? -62.301 16.642 -34.078 1.00 108.18 304 SER A C 1
ATOM 2140 O O . SER A 1 277 ? -61.943 16.444 -35.240 1.00 114.52 304 SER A O 1
ATOM 2143 N N . ALA A 1 278 ? -61.740 16.031 -33.037 1.00 106.26 305 ALA A N 1
ATOM 2144 C CA . ALA A 1 278 ? -60.643 15.089 -33.223 1.00 105.21 305 ALA A CA 1
ATOM 2145 C C . ALA A 1 278 ? -60.417 14.132 -32.046 1.00 103.61 305 ALA A C 1
ATOM 2146 O O . ALA A 1 278 ? -60.406 14.534 -30.875 1.00 103.25 305 ALA A O 1
ATOM 2148 N N . ASN A 1 279 ? -60.263 12.854 -32.392 1.00 100.44 306 ASN A N 1
ATOM 2149 C CA . ASN A 1 279 ? -59.689 11.837 -31.518 1.00 91.02 306 ASN A CA 1
ATOM 2150 C C . ASN A 1 279 ? -58.177 12.082 -31.403 1.00 80.71 306 ASN A C 1
ATOM 2151 O O . ASN A 1 279 ? -57.498 12.165 -32.426 1.00 76.14 306 ASN A O 1
ATOM 2156 N N . TYR A 1 280 ? -57.640 12.202 -30.188 1.00 80.73 307 TYR A N 1
ATOM 2157 C CA . TYR A 1 280 ? -56.194 12.436 -30.020 1.00 74.91 307 TYR A CA 1
ATOM 2158 C C . TYR A 1 280 ? -55.498 11.397 -29.137 1.00 84.86 307 TYR A C 1
ATOM 2159 O O . TYR A 1 280 ? -55.675 11.401 -27.925 1.00 93.54 307 TYR A O 1
ATOM 2168 N N . THR A 1 281 ? -54.672 10.534 -29.721 1.00 84.92 308 THR A N 1
ATOM 2169 C CA . THR A 1 281 ? -54.068 9.456 -28.931 1.00 82.97 308 THR A CA 1
ATOM 2170 C C . THR A 1 281 ? -52.820 9.911 -28.171 1.00 85.59 308 THR A C 1
ATOM 2171 O O . THR A 1 281 ? -52.021 10.677 -28.693 1.00 81.94 308 THR A O 1
ATOM 2175 N N . CYS A 1 282 ? -52.660 9.438 -26.938 1.00 97.89 309 CYS A N 1
ATOM 2176 C CA . CYS A 1 282 ? -51.444 9.693 -26.166 1.00 59.24 309 CYS A CA 1
ATOM 2177 C C . CYS A 1 282 ? -50.742 8.392 -25.817 1.00 78.67 309 CYS A C 1
ATOM 2178 O O . CYS A 1 282 ? -51.292 7.552 -25.105 1.00 80.91 309 CYS A O 1
ATOM 2181 N N . VAL A 1 283 ? -49.518 8.235 -26.305 1.00 74.77 310 VAL A N 1
ATOM 2182 C CA . VAL A 1 283 ? -48.790 6.991 -26.114 1.00 71.02 310 VAL A CA 1
ATOM 2183 C C . VAL A 1 283 ? -47.639 7.143 -25.129 1.00 67.27 310 VAL A C 1
ATOM 2184 O O . VAL A 1 283 ? -46.791 8.028 -25.260 1.00 70.56 310 VAL A O 1
ATOM 2188 N N . ALA A 1 284 ? -47.631 6.270 -24.132 1.00 69.50 311 ALA A N 1
ATOM 2189 C CA . ALA A 1 284 ? -46.524 6.163 -23.199 1.00 73.16 311 ALA A CA 1
ATOM 2190 C C . ALA A 1 284 ? -45.799 4.850 -23.433 1.00 70.96 311 ALA A C 1
ATOM 2191 O O . ALA A 1 284 ? -46.434 3.799 -23.521 1.00 69.38 311 ALA A O 1
ATOM 2193 N N . MET A 1 285 ? -44.475 4.903 -23.543 1.00 74.83 312 MET A N 1
ATOM 2194 C CA . MET A 1 285 ? -43.704 3.682 -23.739 1.00 77.38 312 MET A CA 1
ATOM 2195 C C . MET A 1 285 ? -42.477 3.594 -22.846 1.00 71.84 312 MET A C 1
ATOM 2196 O O . MET A 1 285 ? -41.708 4.547 -22.724 1.00 67.47 312 MET A O 1
ATOM 2201 N N . SER A 1 286 ? -42.311 2.435 -22.217 1.00 75.04 313 SER A N 1
ATOM 2202 C CA . SER A 1 286 ? -41.060 2.121 -21.540 1.00 80.43 313 SER A CA 1
ATOM 2203 C C . SER A 1 286 ? -40.451 0.906 -22.222 1.00 80.69 313 SER A C 1
ATOM 2204 O O . SER A 1 286 ? -40.912 0.483 -23.283 1.00 77.10 313 SER A O 1
ATOM 2207 N N . THR A 1 287 ? -39.417 0.341 -21.617 1.00 83.95 314 THR A N 1
ATOM 2208 C CA . THR A 1 287 ? -38.834 -0.878 -22.147 1.00 81.74 314 THR A CA 1
ATOM 2209 C C . THR A 1 287 ? -39.752 -2.052 -21.785 1.00 80.86 314 THR A C 1
ATOM 2210 O O . THR A 1 287 ? -39.628 -3.154 -22.328 1.00 83.79 314 THR A O 1
ATOM 2214 N N . LEU A 1 288 ? -40.707 -1.782 -20.895 1.00 80.47 315 LEU A N 1
ATOM 2215 C CA . LEU A 1 288 ? -41.647 -2.791 -20.409 1.00 78.87 315 LEU A CA 1
ATOM 2216 C C . LEU A 1 288 ? -43.052 -2.629 -20.977 1.00 80.01 315 LEU A C 1
ATOM 2217 O O . LEU A 1 288 ? -44.037 -2.900 -20.289 1.00 80.44 315 LEU A O 1
ATOM 2222 N N . GLY A 1 289 ? -43.150 -2.174 -22.220 1.00 81.51 316 GLY A N 1
ATOM 2223 C CA . GLY A 1 289 ? -44.442 -2.070 -22.867 1.00 78.17 316 GLY A CA 1
ATOM 2224 C C . GLY A 1 289 ? -44.860 -0.686 -23.326 1.00 77.27 316 GLY A C 1
ATOM 2225 O O . GLY A 1 289 ? -44.228 0.332 -23.005 1.00 77.46 316 GLY A O 1
ATOM 2226 N N . VAL A 1 290 ? -45.953 -0.676 -24.084 1.00 72.99 317 VAL A N 1
ATOM 2227 C CA . VAL A 1 290 ? -46.512 0.514 -24.710 1.00 71.86 317 VAL A CA 1
ATOM 2228 C C . VAL A 1 290 ? -48.009 0.610 -24.434 1.00 72.79 317 VAL A C 1
ATOM 2229 O O . VAL A 1 290 ? -48.765 -0.305 -24.763 1.00 77.04 317 VAL A O 1
ATOM 2233 N N . ILE A 1 291 ? -48.437 1.718 -23.840 1.00 71.35 318 ILE A N 1
ATOM 2234 C CA . ILE A 1 291 ? -49.855 1.938 -23.577 1.00 72.22 318 ILE A CA 1
ATOM 2235 C C . ILE A 1 291 ? -50.327 3.229 -24.234 1.00 77.10 318 ILE A C 1
ATOM 2236 O O . ILE A 1 291 ? -49.537 4.141 -24.461 1.00 78.04 318 ILE A O 1
ATOM 2241 N N . GLU A 1 292 ? -51.615 3.302 -24.553 1.00 80.66 319 GLU A N 1
ATOM 2242 C CA . GLU A 1 292 ? -52.157 4.497 -25.189 1.00 82.50 319 GLU A CA 1
ATOM 2243 C C . GLU A 1 292 ? -53.524 4.875 -24.623 1.00 72.88 319 GLU A C 1
ATOM 2244 O O . GLU A 1 292 ? -54.274 4.023 -24.150 1.00 71.89 319 GLU A O 1
ATOM 2250 N N . ALA A 1 293 ? -53.831 6.168 -24.662 1.00 68.60 320 ALA A N 1
ATOM 2251 C CA . ALA A 1 293 ? -55.113 6.670 -24.172 1.00 70.02 320 ALA A CA 1
ATOM 2252 C C . ALA A 1 293 ? -55.565 7.895 -24.963 1.00 78.03 320 ALA A C 1
ATOM 2253 O O . ALA A 1 293 ? -54.820 8.859 -25.120 1.00 83.36 320 ALA A O 1
ATOM 2255 N N . ILE A 1 294 ? -56.802 7.851 -25.442 1.00 78.77 321 ILE A N 1
ATOM 2256 C CA . ILE A 1 294 ? -57.330 8.864 -26.348 1.00 77.45 321 ILE A CA 1
ATOM 2257 C C . ILE A 1 294 ? -57.898 10.065 -25.581 1.00 76.93 321 ILE A C 1
ATOM 2258 O O . ILE A 1 294 ? -58.237 9.956 -24.403 1.00 77.39 321 ILE A O 1
ATOM 2263 N N . ALA A 1 295 ? -57.968 11.210 -26.257 1.00 79.53 322 ALA A N 1
ATOM 2264 C CA . ALA A 1 295 ? -58.602 12.414 -25.742 1.00 78.76 322 ALA A CA 1
ATOM 2265 C C . ALA A 1 295 ? -59.596 12.936 -26.775 1.00 87.89 322 ALA A C 1
ATOM 2266 O O . ALA A 1 295 ? -59.240 13.183 -27.933 1.00 94.86 322 ALA A O 1
ATOM 2268 N N . GLN A 1 296 ? -60.845 13.092 -26.350 1.00 92.06 323 GLN A N 1
ATOM 2269 C CA . GLN A 1 296 ? -61.925 13.437 -27.264 1.00 97.57 323 GLN A CA 1
ATOM 2270 C C . GLN A 1 296 ? -62.128 14.935 -27.356 1.00 99.04 323 GLN A C 1
ATOM 2271 O O . GLN A 1 296 ? -62.860 15.515 -26.557 1.00 97.89 323 GLN A O 1
ATOM 2277 N N . ILE A 1 297 ? -61.481 15.565 -28.329 1.00 100.94 324 ILE A N 1
ATOM 2278 C CA . ILE A 1 297 ? -61.750 16.969 -28.594 1.00 98.27 324 ILE A CA 1
ATOM 2279 C C . ILE A 1 297 ? -62.959 17.042 -29.510 1.00 100.47 324 ILE A C 1
ATOM 2280 O O . ILE A 1 297 ? -63.029 16.315 -30.494 1.00 105.12 324 ILE A O 1
ATOM 2285 N N . THR A 1 298 ? -63.932 17.881 -29.176 1.00 97.59 325 THR A N 1
ATOM 2286 C CA . THR A 1 298 ? -65.053 18.090 -30.085 1.00 98.04 325 THR A CA 1
ATOM 2287 C C . THR A 1 298 ? -65.375 19.571 -30.202 1.00 95.52 325 THR A C 1
ATOM 2288 O O . THR A 1 298 ? -65.108 20.354 -29.291 1.00 91.44 325 THR A O 1
ATOM 2292 N N . VAL A 1 299 ? -65.938 19.951 -31.343 1.00 99.61 326 VAL A N 1
ATOM 2293 C CA . VAL A 1 299 ? -66.334 21.331 -31.570 1.00 102.62 326 VAL A CA 1
ATOM 2294 C C . VAL A 1 299 ? -67.852 21.453 -31.583 1.00 113.02 326 VAL A C 1
ATOM 2295 O O . VAL A 1 299 ? -68.511 21.021 -32.528 1.00 119.45 326 VAL A O 1
ATOM 2299 N N . LYS A 1 300 ? -68.402 22.037 -30.524 1.00 116.54 327 LYS A N 1
ATOM 2300 C CA . LYS A 1 300 ? -69.848 22.167 -30.391 1.00 124.66 327 LYS A CA 1
ATOM 2301 C C . LYS A 1 300 ? -70.319 23.490 -30.982 1.00 134.31 327 LYS A C 1
ATOM 2302 O O . LYS A 1 300 ? -69.686 24.527 -30.783 1.00 137.47 327 LYS A O 1
ATOM 2308 N N . ALA A 1 301 ? -71.425 23.447 -31.717 1.00 135.83 328 ALA A N 1
ATOM 2309 C CA . ALA A 1 301 ? -71.988 24.648 -32.321 1.00 133.76 328 ALA A CA 1
ATOM 2310 C C . ALA A 1 301 ? -73.285 25.038 -31.622 1.00 141.93 328 ALA A C 1
ATOM 2311 O O . ALA A 1 301 ? -74.276 24.309 -31.699 1.00 145.48 328 ALA A O 1
ATOM 2313 N N . LEU A 1 302 ? -73.266 26.183 -30.939 1.00 145.74 329 LEU A N 1
ATOM 2314 C CA . LEU A 1 302 ? -74.433 26.682 -30.214 1.00 143.36 329 LEU A CA 1
ATOM 2315 C C . LEU A 1 302 ? -75.637 26.782 -31.161 1.00 161.30 329 LEU A C 1
ATOM 2316 O O . LEU A 1 302 ? -75.469 27.062 -32.348 1.00 166.49 329 LEU A O 1
ATOM 2321 N N . PRO A 1 303 ? -76.851 26.533 -30.632 1.00 169.74 330 PRO A N 1
ATOM 2322 C CA . PRO A 1 303 ? -78.057 26.174 -31.393 1.00 173.06 330 PRO A CA 1
ATOM 2323 C C . PRO A 1 303 ? -78.351 26.957 -32.672 1.00 177.17 330 PRO A C 1
ATOM 2324 O O . PRO A 1 303 ? -78.059 28.148 -32.775 1.00 180.12 330 PRO A O 1
ATOM 2328 N N . LYS A 1 304 ? -78.937 26.253 -33.638 1.00 179.31 331 LYS A N 1
ATOM 2329 C CA . LYS A 1 304 ? -79.534 26.860 -34.822 1.00 177.61 331 LYS A CA 1
ATOM 2330 C C . LYS A 1 304 ? -80.884 27.471 -34.450 1.00 170.65 331 LYS A C 1
ATOM 2331 O O . LYS A 1 304 ? -81.401 27.203 -33.365 1.00 175.76 331 LYS A O 1
ATOM 2337 N N . PRO A 1 305 ? -81.459 28.303 -35.337 1.00 167.75 332 PRO A N 1
ATOM 2338 C CA . PRO A 1 305 ? -82.811 28.797 -35.057 1.00 166.88 332 PRO A CA 1
ATOM 2339 C C . PRO A 1 305 ? -83.848 27.674 -35.040 1.00 173.64 332 PRO A C 1
ATOM 2340 O O . PRO A 1 305 ? -83.902 26.885 -35.984 1.00 172.85 332 PRO A O 1
ATOM 2344 N N . PRO A 1 306 ? -84.653 27.597 -33.967 1.00 178.27 333 PRO A N 1
ATOM 2345 C CA . PRO A 1 306 ? -85.712 26.590 -33.821 1.00 179.79 333 PRO A CA 1
ATOM 2346 C C . PRO A 1 306 ? -86.748 26.627 -34.945 1.00 185.45 333 PRO A C 1
ATOM 2347 O O . PRO A 1 306 ? -86.915 27.653 -35.604 1.00 184.97 333 PRO A O 1
ATOM 2351 N N . GLY A 1 307 ? -87.432 25.505 -35.154 1.00 193.10 334 GLY A N 1
ATOM 2352 C CA . GLY A 1 307 ? -88.462 25.410 -36.173 1.00 197.44 334 GLY A CA 1
ATOM 2353 C C . GLY A 1 307 ? -89.753 26.083 -35.748 1.00 200.02 334 GLY A C 1
ATOM 2354 O O . GLY A 1 307 ? -90.374 25.673 -34.768 1.00 206.49 334 GLY A O 1
ATOM 2355 N N . THR A 1 308 ? -90.138 27.110 -36.506 1.00 188.54 335 THR A N 1
ATOM 2356 C CA . THR A 1 308 ? -91.305 27.969 -36.257 1.00 202.56 335 THR A CA 1
ATOM 2357 C C . THR A 1 308 ? -92.447 27.352 -35.443 1.00 212.17 335 THR A C 1
ATOM 2358 O O . THR A 1 308 ? -92.955 26.283 -35.786 1.00 210.97 335 THR A O 1
ATOM 2362 N N . PRO A 1 309 ? -92.850 28.036 -34.359 1.00 213.48 336 PRO A N 1
ATOM 2363 C CA . PRO A 1 309 ? -93.918 27.600 -33.450 1.00 215.10 336 PRO A CA 1
ATOM 2364 C C . PRO A 1 309 ? -95.297 27.566 -34.106 1.00 215.21 336 PRO A C 1
ATOM 2365 O O . PRO A 1 309 ? -95.539 28.261 -35.093 1.00 216.00 336 PRO A O 1
ATOM 2369 N N . VAL A 1 310 ? -96.190 26.753 -33.547 1.00 204.33 337 VAL A N 1
ATOM 2370 C CA . VAL A 1 310 ? -97.541 26.592 -34.074 1.00 199.09 337 VAL A CA 1
ATOM 2371 C C . VAL A 1 310 ? -98.566 26.729 -32.947 1.00 213.84 337 VAL A C 1
ATOM 2372 O O . VAL A 1 310 ? -98.341 26.251 -31.835 1.00 221.51 337 VAL A O 1
ATOM 2376 N N . VAL A 1 311 ? -99.686 27.385 -33.235 1.00 217.20 338 VAL A N 1
ATOM 2377 C CA . VAL A 1 311 ? -100.732 27.602 -32.238 1.00 222.30 338 VAL A CA 1
ATOM 2378 C C . VAL A 1 311 ? -101.687 26.411 -32.153 1.00 226.45 338 VAL A C 1
ATOM 2379 O O . VAL A 1 311 ? -102.534 26.224 -33.027 1.00 227.06 338 VAL A O 1
ATOM 2383 N N . THR A 1 312 ? -101.555 25.613 -31.096 1.00 231.10 339 THR A N 1
ATOM 2384 C CA . THR A 1 312 ? -102.373 24.411 -30.942 1.00 227.85 339 THR A CA 1
ATOM 2385 C C . THR A 1 312 ? -103.627 24.632 -30.099 1.00 225.52 339 THR A C 1
ATOM 2386 O O . THR A 1 312 ? -104.693 24.107 -30.421 1.00 228.06 339 THR A O 1
ATOM 2390 N N . GLU A 1 313 ? -103.501 25.389 -29.014 1.00 219.04 340 GLU A N 1
ATOM 2391 C CA . GLU A 1 313 ? -104.635 25.628 -28.122 1.00 213.73 340 GLU A CA 1
ATOM 2392 C C . GLU A 1 313 ? -104.668 27.063 -27.613 1.00 207.98 340 GLU A C 1
ATOM 2393 O O . GLU A 1 313 ? -103.827 27.460 -26.812 1.00 214.28 340 GLU A O 1
ATOM 2399 N N . SER A 1 314 ? -105.651 27.835 -28.062 1.00 204.78 341 SER A N 1
ATOM 2400 C CA . SER A 1 314 ? -105.749 29.232 -27.657 1.00 201.95 341 SER A CA 1
ATOM 2401 C C . SER A 1 314 ? -107.034 29.536 -26.891 1.00 207.54 341 SER A C 1
ATOM 2402 O O . SER A 1 314 ? -108.138 29.316 -27.389 1.00 211.03 341 SER A O 1
ATOM 2405 N N . THR A 1 315 ? -106.872 30.038 -25.670 1.00 206.82 342 THR A N 1
ATOM 2406 C CA . THR A 1 315 ? -107.986 30.511 -24.858 1.00 213.25 342 THR A CA 1
ATOM 2407 C C . THR A 1 315 ? -107.835 32.006 -24.589 1.00 221.53 342 THR A C 1
ATOM 2408 O O . THR A 1 315 ? -106.748 32.563 -24.755 1.00 219.80 342 THR A O 1
ATOM 2412 N N . ALA A 1 316 ? -108.926 32.633 -24.151 1.00 234.49 343 ALA A N 1
ATOM 2413 C CA . ALA A 1 316 ? -109.004 34.083 -23.962 1.00 241.87 343 ALA A CA 1
ATOM 2414 C C . ALA A 1 316 ? -107.786 34.683 -23.262 1.00 247.00 343 ALA A C 1
ATOM 2415 O O . ALA A 1 316 ? -107.364 35.794 -23.583 1.00 245.92 343 ALA A O 1
ATOM 2417 N N . THR A 1 317 ? -107.219 33.944 -22.314 1.00 254.74 344 THR A N 1
ATOM 2418 C CA . THR A 1 317 ? -106.070 34.436 -21.565 1.00 253.29 344 THR A CA 1
ATOM 2419 C C . THR A 1 317 ? -104.893 33.460 -21.560 1.00 249.90 344 THR A C 1
ATOM 2420 O O . THR A 1 317 ? -104.040 33.523 -20.675 1.00 254.93 344 THR A O 1
ATOM 2424 N N . SER A 1 318 ? -104.840 32.564 -22.541 1.00 232.99 345 SER A N 1
ATOM 2425 C CA . SER A 1 318 ? -103.720 31.627 -22.630 1.00 219.09 345 SER A CA 1
ATOM 2426 C C . SER A 1 318 ? -103.440 31.223 -24.071 1.00 206.45 345 SER A C 1
ATOM 2427 O O . SER A 1 318 ? -104.348 31.168 -24.892 1.00 209.26 345 SER A O 1
ATOM 2430 N N . ILE A 1 319 ? -102.176 30.949 -24.378 1.00 193.23 346 ILE A N 1
ATOM 2431 C CA . ILE A 1 319 ? -101.808 30.494 -25.714 1.00 185.07 346 ILE A CA 1
ATOM 2432 C C . ILE A 1 319 ? -100.749 29.396 -25.664 1.00 183.74 346 ILE A C 1
ATOM 2433 O O . ILE A 1 319 ? -99.614 29.617 -25.234 1.00 177.68 346 ILE A O 1
ATOM 2438 N N . THR A 1 320 ? -101.141 28.208 -26.110 1.00 190.22 347 THR A N 1
ATOM 2439 C CA . THR A 1 320 ? -100.261 27.051 -26.110 1.00 193.60 347 THR A CA 1
ATOM 2440 C C . THR A 1 320 ? -99.428 26.996 -27.383 1.00 202.73 347 THR A C 1
ATOM 2441 O O . THR A 1 320 ? -99.949 27.135 -28.491 1.00 203.40 347 THR A O 1
ATOM 2445 N N . LEU A 1 321 ? -98.129 26.787 -27.210 1.00 210.73 348 LEU A N 1
ATOM 2446 C CA . LEU A 1 321 ? -97.193 26.757 -28.322 1.00 212.11 348 LEU A CA 1
ATOM 2447 C C . LEU A 1 321 ? -96.485 25.414 -28.424 1.00 209.71 348 LEU A C 1
ATOM 2448 O O . LEU A 1 321 ? -95.908 24.938 -27.446 1.00 214.37 348 LEU A O 1
ATOM 2453 N N . THR A 1 322 ? -96.536 24.809 -29.608 1.00 185.96 349 THR A N 1
ATOM 2454 C CA . THR A 1 322 ? -95.790 23.586 -29.883 1.00 170.97 349 THR A CA 1
ATOM 2455 C C . THR A 1 322 ? -94.844 23.805 -31.056 1.00 168.65 349 THR A C 1
ATOM 2456 O O . THR A 1 322 ? -95.267 24.188 -32.146 1.00 175.28 349 THR A O 1
ATOM 2460 N N . TRP A 1 323 ? -93.559 23.560 -30.831 1.00 161.49 350 TRP A N 1
ATOM 2461 C CA . TRP A 1 323 ? -92.565 23.781 -31.868 1.00 166.66 350 TRP A CA 1
ATOM 2462 C C . TRP A 1 323 ? -91.650 22.577 -32.035 1.00 167.62 350 TRP A C 1
ATOM 2463 O O . TRP A 1 323 ? -91.839 21.540 -31.398 1.00 163.66 350 TRP A O 1
ATOM 2474 N N . ASP A 1 324 ? -90.668 22.719 -32.915 1.00 174.59 351 ASP A N 1
ATOM 2475 C CA . ASP A 1 324 ? -89.594 21.747 -33.020 1.00 176.28 351 ASP A CA 1
ATOM 2476 C C . ASP A 1 324 ? -88.304 22.441 -32.604 1.00 174.42 351 ASP A C 1
ATOM 2477 O O . ASP A 1 324 ? -88.190 23.660 -32.724 1.00 183.12 351 ASP A O 1
ATOM 2482 N N . SER A 1 325 ? -87.340 21.671 -32.111 1.00 158.54 352 SER A N 1
ATOM 2483 C CA . SER A 1 325 ? -86.112 22.246 -31.571 1.00 141.51 352 SER A CA 1
ATOM 2484 C C . SER A 1 325 ? -85.339 23.041 -32.620 1.00 135.81 352 SER A C 1
ATOM 2485 O O . SER A 1 325 ? -84.643 23.998 -32.288 1.00 128.45 352 SER A O 1
ATOM 2488 N N . GLY A 1 326 ? -85.471 22.644 -33.883 1.00 149.77 353 GLY A N 1
ATOM 2489 C CA . GLY A 1 326 ? -84.758 23.293 -34.969 1.00 152.73 353 GLY A CA 1
ATOM 2490 C C . GLY A 1 326 ? -83.267 23.071 -34.835 1.00 151.99 353 GLY A C 1
ATOM 2491 O O . GLY A 1 326 ? -82.459 23.937 -35.172 1.00 152.72 353 GLY A O 1
ATOM 2492 N N . ASN A 1 327 ? -82.910 21.893 -34.338 1.00 152.98 354 ASN A N 1
ATOM 2493 C CA . ASN A 1 327 ? -81.527 21.573 -34.018 1.00 161.46 354 ASN A CA 1
ATOM 2494 C C . ASN A 1 327 ? -81.199 20.111 -34.267 1.00 170.16 354 ASN A C 1
ATOM 2495 O O . ASN A 1 327 ? -82.067 19.248 -34.140 1.00 174.88 354 ASN A O 1
ATOM 2500 N N . PRO A 1 328 ? -79.941 19.828 -34.634 1.00 174.07 355 PRO A N 1
ATOM 2501 C CA . PRO A 1 328 ? -79.461 18.445 -34.680 1.00 178.76 355 PRO A CA 1
ATOM 2502 C C . PRO A 1 328 ? -79.032 17.952 -33.294 1.00 186.39 355 PRO A C 1
ATOM 2503 O O . PRO A 1 328 ? -79.357 16.827 -32.913 1.00 188.44 355 PRO A O 1
ATOM 2507 N N . GLU A 1 329 ? -78.324 18.799 -32.550 1.00 188.81 356 GLU A N 1
ATOM 2508 C CA . GLU A 1 329 ? -77.825 18.451 -31.223 1.00 189.00 356 GLU A CA 1
ATOM 2509 C C . GLU A 1 329 ? -78.873 18.685 -30.136 1.00 185.11 356 GLU A C 1
ATOM 2510 O O . GLU A 1 329 ? -79.747 19.541 -30.289 1.00 186.31 356 GLU A O 1
ATOM 2516 N N . PRO A 1 330 ? -78.791 17.912 -29.037 1.00 180.63 357 PRO A N 1
ATOM 2517 C CA . PRO A 1 330 ? -79.698 18.048 -27.891 1.00 181.14 357 PRO A CA 1
ATOM 2518 C C . PRO A 1 330 ? -79.808 19.481 -27.380 1.00 185.76 357 PRO A C 1
ATOM 2519 O O . PRO A 1 330 ? -78.799 20.104 -27.045 1.00 187.33 357 PRO A O 1
ATOM 2523 N N . VAL A 1 331 ? -81.034 19.990 -27.327 1.00 183.86 358 VAL A N 1
ATOM 2524 C CA . VAL A 1 331 ? -81.288 21.335 -26.832 1.00 188.99 358 VAL A CA 1
ATOM 2525 C C . VAL A 1 331 ? -81.647 21.290 -25.352 1.00 192.94 358 VAL A C 1
ATOM 2526 O O . VAL A 1 331 ? -82.664 20.709 -24.970 1.00 202.67 358 VAL A O 1
ATOM 2530 N N . SER A 1 332 ? -80.808 21.908 -24.526 1.00 185.11 359 SER A N 1
ATOM 2531 C CA . SER A 1 332 ? -80.941 21.811 -23.075 1.00 173.09 359 SER A CA 1
ATOM 2532 C C . SER A 1 332 ? -82.235 22.443 -22.559 1.00 169.33 359 SER A C 1
ATOM 2533 O O . SER A 1 332 ? -82.872 21.890 -21.663 1.00 171.83 359 SER A O 1
ATOM 2536 N N . TYR A 1 333 ? -82.620 23.588 -23.121 1.00 163.31 360 TYR A N 1
ATOM 2537 C CA . TYR A 1 333 ? -83.935 24.175 -22.842 1.00 161.98 360 TYR A CA 1
ATOM 2538 C C . TYR A 1 333 ? -84.292 25.325 -23.784 1.00 169.28 360 TYR A C 1
ATOM 2539 O O . TYR A 1 333 ? -83.468 25.773 -24.582 1.00 171.63 360 TYR A O 1
ATOM 2548 N N . TYR A 1 334 ? -85.530 25.799 -23.673 1.00 173.68 361 TYR A N 1
ATOM 2549 C CA . TYR A 1 334 ? -86.055 26.819 -24.575 1.00 181.12 361 TYR A CA 1
ATOM 2550 C C . TYR A 1 334 ? -86.573 28.054 -23.838 1.00 191.97 361 TYR A C 1
ATOM 2551 O O . TYR A 1 334 ? -87.091 27.958 -22.726 1.00 190.20 361 TYR A O 1
ATOM 2560 N N . ILE A 1 335 ? -86.435 29.208 -24.486 1.00 207.71 362 ILE A N 1
ATOM 2561 C CA . ILE A 1 335 ? -86.899 30.492 -23.973 1.00 223.25 362 ILE A CA 1
ATOM 2562 C C . ILE A 1 335 ? -87.905 31.112 -24.937 1.00 267.84 362 ILE A C 1
ATOM 2563 O O . ILE A 1 335 ? -87.581 31.359 -26.095 1.00 270.26 362 ILE A O 1
ATOM 2568 N N . ILE A 1 336 ? -89.117 31.379 -24.462 1.00 311.81 363 ILE A N 1
ATOM 2569 C CA . ILE A 1 336 ? -90.164 31.932 -25.319 1.00 318.35 363 ILE A CA 1
ATOM 2570 C C . ILE A 1 336 ? -90.239 33.458 -25.241 1.00 317.89 363 ILE A C 1
ATOM 2571 O O . ILE A 1 336 ? -90.299 34.026 -24.153 1.00 322.92 363 ILE A O 1
ATOM 2576 N N . GLN A 1 337 ? -90.233 34.117 -26.398 1.00 286.54 364 GLN A N 1
ATOM 2577 C CA . GLN A 1 337 ? -90.380 35.570 -26.454 1.00 272.26 364 GLN A CA 1
ATOM 2578 C C . GLN A 1 337 ? -91.810 35.975 -26.812 1.00 284.41 364 GLN A C 1
ATOM 2579 O O . GLN A 1 337 ? -92.389 35.448 -27.765 1.00 297.56 364 GLN A O 1
ATOM 2585 N N . HIS A 1 338 ? -92.371 36.918 -26.057 1.00 278.94 365 HIS A N 1
ATOM 2586 C CA . HIS A 1 338 ? -93.732 37.388 -26.309 1.00 277.70 365 HIS A CA 1
ATOM 2587 C C . HIS A 1 338 ? -93.921 38.890 -26.065 1.00 276.42 365 HIS A C 1
ATOM 2588 O O . HIS A 1 338 ? -93.350 39.464 -25.131 1.00 274.87 365 HIS A O 1
ATOM 2595 N N . LYS A 1 339 ? -94.723 39.508 -26.934 1.00 242.84 366 LYS A N 1
ATOM 2596 C CA . LYS A 1 339 ? -95.099 40.917 -26.832 1.00 223.27 366 LYS A CA 1
ATOM 2597 C C . LYS A 1 339 ? -96.288 41.223 -27.761 1.00 218.69 366 LYS A C 1
ATOM 2598 O O . LYS A 1 339 ? -96.570 40.451 -28.701 1.00 225.14 366 LYS A O 1
ATOM 2604 N N . PRO A 1 340 ? -97.003 42.335 -27.489 1.00 205.08 367 PRO A N 1
ATOM 2605 C CA . PRO A 1 340 ? -98.085 42.819 -28.358 1.00 200.77 367 PRO A CA 1
ATOM 2606 C C . PRO A 1 340 ? -97.610 43.129 -29.779 1.00 199.61 367 PRO A C 1
ATOM 2607 O O . PRO A 1 340 ? -96.421 43.367 -29.993 1.00 201.31 367 PRO A O 1
ATOM 2611 N N . LYS A 1 341 ? -98.538 43.135 -30.731 1.00 195.80 368 LYS A N 1
ATOM 2612 C CA . LYS A 1 341 ? -98.193 43.249 -32.147 1.00 189.27 368 LYS A CA 1
ATOM 2613 C C . LYS A 1 341 ? -97.797 44.667 -32.558 1.00 188.73 368 LYS A C 1
ATOM 2614 O O . LYS A 1 341 ? -96.847 44.853 -33.321 1.00 185.18 368 LYS A O 1
ATOM 2620 N N . ASN A 1 342 ? -98.526 45.664 -32.064 1.00 192.30 369 ASN A N 1
ATOM 2621 C CA . ASN A 1 342 ? -98.202 47.057 -32.361 1.00 193.43 369 ASN A CA 1
ATOM 2622 C C . ASN A 1 342 ? -97.180 47.620 -31.384 1.00 207.51 369 ASN A C 1
ATOM 2623 O O . ASN A 1 342 ? -96.787 48.782 -31.484 1.00 207.76 369 ASN A O 1
ATOM 2628 N N . SER A 1 343 ? -96.755 46.789 -30.438 1.00 220.92 370 SER A N 1
ATOM 2629 C CA . SER A 1 343 ? -95.767 47.200 -29.450 1.00 222.65 370 SER A CA 1
ATOM 2630 C C . SER A 1 343 ? -94.391 47.351 -30.083 1.00 221.00 370 SER A C 1
ATOM 2631 O O . SER A 1 343 ? -94.008 46.576 -30.960 1.00 222.20 370 SER A O 1
ATOM 2634 N N . GLU A 1 344 ? -93.653 48.361 -29.636 1.00 218.72 371 GLU A N 1
ATOM 2635 C CA . GLU A 1 344 ? -92.306 48.600 -30.133 1.00 212.88 371 GLU A CA 1
ATOM 2636 C C . GLU A 1 344 ? -91.324 48.651 -28.962 1.00 206.97 371 GLU A C 1
ATOM 2637 O O . GLU A 1 344 ? -90.593 49.626 -28.783 1.00 210.59 371 GLU A O 1
ATOM 2643 N N . GLU A 1 345 ? -91.329 47.581 -28.170 1.00 195.17 372 GLU A N 1
ATOM 2644 C CA . GLU A 1 345 ? -90.496 47.460 -26.976 1.00 180.39 372 GLU A CA 1
ATOM 2645 C C . GLU A 1 345 ? -89.780 46.108 -26.972 1.00 170.81 372 GLU A C 1
ATOM 2646 O O . GLU A 1 345 ? -90.165 45.209 -27.722 1.00 169.47 372 GLU A O 1
ATOM 2652 N N . PRO A 1 346 ? -88.727 45.960 -26.143 1.00 177.47 373 PRO A N 1
ATOM 2653 C CA . PRO A 1 346 ? -88.045 44.664 -26.026 1.00 175.68 373 PRO A CA 1
ATOM 2654 C C . PRO A 1 346 ? -88.994 43.527 -25.653 1.00 187.56 373 PRO A C 1
ATOM 2655 O O . PRO A 1 346 ? -89.872 43.712 -24.809 1.00 185.10 373 PRO A O 1
ATOM 2659 N N . TYR A 1 347 ? -88.813 42.373 -26.289 1.00 201.19 374 TYR A N 1
ATOM 2660 C CA . TYR A 1 347 ? -89.656 41.202 -26.056 1.00 212.36 374 TYR A CA 1
ATOM 2661 C C . TYR A 1 347 ? -89.637 40.762 -24.591 1.00 224.67 374 TYR A C 1
ATOM 2662 O O . TYR A 1 347 ? -88.576 40.732 -23.966 1.00 230.33 374 TYR A O 1
ATOM 2671 N N . LYS A 1 348 ? -90.804 40.422 -24.045 1.00 230.15 375 LYS A N 1
ATOM 2672 C CA . LYS A 1 348 ? -90.875 39.833 -22.706 1.00 232.32 375 LYS A CA 1
ATOM 2673 C C . LYS A 1 348 ? -90.515 38.349 -22.783 1.00 231.37 375 LYS A C 1
ATOM 2674 O O . LYS A 1 348 ? -91.056 37.629 -23.613 1.00 234.41 375 LYS A O 1
ATOM 2680 N N . GLU A 1 349 ? -89.611 37.882 -21.926 1.00 223.16 376 GLU A N 1
ATOM 2681 C CA . GLU A 1 349 ? -89.145 36.499 -22.038 1.00 208.94 376 GLU A CA 1
ATOM 2682 C C . GLU A 1 349 ? -89.623 35.576 -20.912 1.00 209.23 376 GLU A C 1
ATOM 2683 O O . GLU A 1 349 ? -89.615 35.942 -19.735 1.00 214.51 376 GLU A O 1
ATOM 2689 N N . ILE A 1 350 ? -90.046 34.377 -21.305 1.00 206.04 377 ILE A N 1
ATOM 2690 C CA . ILE A 1 350 ? -90.337 33.288 -20.379 1.00 208.24 377 ILE A CA 1
ATOM 2691 C C . ILE A 1 350 ? -89.227 32.248 -20.499 1.00 208.81 377 ILE A C 1
ATOM 2692 O O . ILE A 1 350 ? -88.943 31.762 -21.594 1.00 210.80 377 ILE A O 1
ATOM 2697 N N . ASP A 1 351 ? -88.603 31.902 -19.378 1.00 207.06 378 ASP A N 1
ATOM 2698 C CA . ASP A 1 351 ? -87.409 31.064 -19.405 1.00 195.03 378 ASP A CA 1
ATOM 2699 C C . ASP A 1 351 ? -87.663 29.643 -18.897 1.00 192.67 378 ASP A C 1
ATOM 2700 O O . ASP A 1 351 ? -88.664 29.378 -18.231 1.00 193.23 378 ASP A O 1
ATOM 2705 N N . GLY A 1 352 ? -86.758 28.730 -19.241 1.00 189.50 379 GLY A N 1
ATOM 2706 C CA . GLY A 1 352 ? -86.717 27.410 -18.638 1.00 178.85 379 GLY A CA 1
ATOM 2707 C C . GLY A 1 352 ? -87.767 26.416 -19.090 1.00 167.65 379 GLY A C 1
ATOM 2708 O O . GLY A 1 352 ? -88.136 25.516 -18.337 1.00 171.95 379 GLY A O 1
ATOM 2709 N N . ILE A 1 353 ? -88.249 26.567 -20.317 1.00 155.06 380 ILE A N 1
ATOM 2710 C CA . ILE A 1 353 ? -89.210 25.622 -20.870 1.00 154.21 380 ILE A CA 1
ATOM 2711 C C . ILE A 1 353 ? -88.471 24.419 -21.448 1.00 159.46 380 ILE A C 1
ATOM 2712 O O . ILE A 1 353 ? -88.014 24.446 -22.591 1.00 162.07 380 ILE A O 1
ATOM 2717 N N . ALA A 1 354 ? -88.358 23.366 -20.642 1.00 160.10 381 ALA A N 1
ATOM 2718 C CA . ALA A 1 354 ? -87.521 22.214 -20.971 1.00 161.15 381 ALA A CA 1
ATOM 2719 C C . ALA A 1 354 ? -88.109 21.330 -22.071 1.00 170.85 381 ALA A C 1
ATOM 2720 O O . ALA A 1 354 ? -87.443 20.413 -22.555 1.00 169.14 381 ALA A O 1
ATOM 2722 N N . THR A 1 355 ? -89.351 21.602 -22.461 1.00 176.70 382 THR A N 1
ATOM 2723 C CA . THR A 1 355 ? -89.996 20.850 -23.533 1.00 175.40 382 THR A CA 1
ATOM 2724 C C . THR A 1 355 ? -90.305 21.754 -24.721 1.00 178.73 382 THR A C 1
ATOM 2725 O O . THR A 1 355 ? -90.138 22.971 -24.646 1.00 183.40 382 THR A O 1
ATOM 2729 N N . THR A 1 356 ? -90.760 21.153 -25.816 1.00 174.86 383 THR A N 1
ATOM 2730 C CA . THR A 1 356 ? -91.095 21.911 -27.015 1.00 165.73 383 THR A CA 1
ATOM 2731 C C . THR A 1 356 ? -92.572 22.305 -27.034 1.00 157.22 383 THR A C 1
ATOM 2732 O O . THR A 1 356 ? -93.137 22.579 -28.093 1.00 156.11 383 THR A O 1
ATOM 2736 N N . ARG A 1 357 ? -93.192 22.330 -25.857 1.00 152.72 384 ARG A N 1
ATOM 2737 C CA . ARG A 1 357 ? -94.571 22.788 -25.719 1.00 154.87 384 ARG A CA 1
ATOM 2738 C C . ARG A 1 357 ? -94.743 23.619 -24.450 1.00 160.31 384 ARG A C 1
ATOM 2739 O O . ARG A 1 357 ? -94.221 23.256 -23.396 1.00 161.48 384 ARG A O 1
ATOM 2747 N N . TYR A 1 358 ? -95.469 24.733 -24.550 1.00 166.07 385 TYR A N 1
ATOM 2748 C CA . TYR A 1 358 ? -95.676 25.598 -23.386 1.00 172.21 385 TYR A CA 1
ATOM 2749 C C . TYR A 1 358 ? -96.870 26.546 -23.526 1.00 174.44 385 TYR A C 1
ATOM 2750 O O . TYR A 1 358 ? -97.049 27.188 -24.562 1.00 172.71 385 TYR A O 1
ATOM 2759 N N . SER A 1 359 ? -97.672 26.645 -22.468 1.00 176.72 386 SER A N 1
ATOM 2760 C CA . SER A 1 359 ? -98.843 27.519 -22.469 1.00 178.90 386 SER A CA 1
ATOM 2761 C C . SER A 1 359 ? -98.558 28.874 -21.822 1.00 183.21 386 SER A C 1
ATOM 2762 O O . SER A 1 359 ? -98.546 29.001 -20.595 1.00 180.41 386 SER A O 1
ATOM 2765 N N . VAL A 1 360 ? -98.333 29.883 -22.657 1.00 190.78 387 VAL A N 1
ATOM 2766 C CA . VAL A 1 360 ? -98.149 31.251 -22.188 1.00 196.03 387 VAL A CA 1
ATOM 2767 C C . VAL A 1 360 ? -99.453 31.796 -21.616 1.00 209.06 387 VAL A C 1
ATOM 2768 O O . VAL A 1 360 ? -100.411 32.037 -22.352 1.00 212.10 387 VAL A O 1
ATOM 2772 N N . ALA A 1 361 ? -99.483 31.993 -20.302 1.00 219.54 388 ALA A N 1
ATOM 2773 C CA . ALA A 1 361 ? -100.700 32.416 -19.617 1.00 225.00 388 ALA A CA 1
ATOM 2774 C C . ALA A 1 361 ? -100.593 33.840 -19.077 1.00 236.68 388 ALA A C 1
ATOM 2775 O O . ALA A 1 361 ? -99.514 34.288 -18.692 1.00 233.40 388 ALA A O 1
ATOM 2777 N N . GLY A 1 362 ? -101.723 34.544 -19.052 1.00 252.03 389 GLY A N 1
ATOM 2778 C CA . GLY A 1 362 ? -101.788 35.883 -18.493 1.00 263.28 389 GLY A CA 1
ATOM 2779 C C . GLY A 1 362 ? -102.163 36.951 -19.504 1.00 274.47 389 GLY A C 1
ATOM 2780 O O . GLY A 1 362 ? -102.156 38.142 -19.193 1.00 279.46 389 GLY A O 1
ATOM 2781 N N . LEU A 1 363 ? -102.503 36.522 -20.715 1.00 280.04 390 LEU A N 1
ATOM 2782 C CA . LEU A 1 363 ? -102.752 37.440 -21.823 1.00 277.26 390 LEU A CA 1
ATOM 2783 C C . LEU A 1 363 ? -104.117 38.123 -21.739 1.00 277.30 390 LEU A C 1
ATOM 2784 O O . LEU A 1 363 ? -105.069 37.567 -21.192 1.00 279.09 390 LEU A O 1
ATOM 2789 N N . SER A 1 364 ? -104.203 39.333 -22.289 1.00 257.10 391 SER A N 1
ATOM 2790 C CA . SER A 1 364 ? -105.458 40.079 -22.335 1.00 247.41 391 SER A CA 1
ATOM 2791 C C . SER A 1 364 ? -106.439 39.453 -23.322 1.00 251.97 391 SER A C 1
ATOM 2792 O O . SER A 1 364 ? -106.027 38.867 -24.325 1.00 258.23 391 SER A O 1
ATOM 2795 N N . PRO A 1 365 ? -107.745 39.571 -23.035 1.00 247.96 392 PRO A N 1
ATOM 2796 C CA . PRO A 1 365 ? -108.779 39.048 -23.934 1.00 253.07 392 PRO A CA 1
ATOM 2797 C C . PRO A 1 365 ? -108.843 39.835 -25.237 1.00 257.66 392 PRO A C 1
ATOM 2798 O O . PRO A 1 365 ? -108.664 41.054 -25.211 1.00 256.71 392 PRO A O 1
ATOM 2802 N N . TYR A 1 366 ? -109.083 39.143 -26.349 1.00 258.89 393 TYR A N 1
ATOM 2803 C CA . TYR A 1 366 ? -109.276 39.791 -27.645 1.00 258.53 393 TYR A CA 1
ATOM 2804 C C . TYR A 1 366 ? -108.046 40.609 -28.039 1.00 256.40 393 TYR A C 1
ATOM 2805 O O . TYR A 1 366 ? -108.159 41.654 -28.681 1.00 258.24 393 TYR A O 1
ATOM 2814 N N . SER A 1 367 ? -106.870 40.124 -27.651 1.00 239.43 394 SER A N 1
ATOM 2815 C CA . SER A 1 367 ? -105.624 40.840 -27.904 1.00 22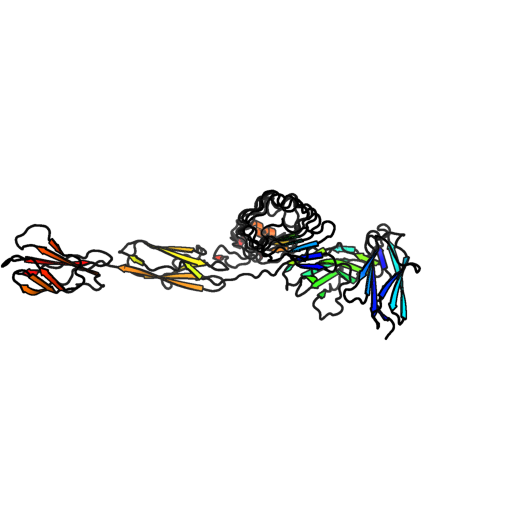8.14 394 SER A CA 1
ATOM 2816 C C . SER A 1 367 ? -104.665 40.029 -28.770 1.00 222.78 394 SER A C 1
ATOM 2817 O O . SER A 1 367 ? -104.403 38.858 -28.494 1.00 228.58 394 SER A O 1
ATOM 2820 N N . ASP A 1 368 ? -104.145 40.661 -29.818 1.00 211.22 395 ASP A N 1
ATOM 2821 C CA . ASP A 1 368 ? -103.170 40.020 -30.693 1.00 206.92 395 ASP A CA 1
ATOM 2822 C C . ASP A 1 368 ? -101.806 39.933 -30.024 1.00 212.18 395 ASP A C 1
ATOM 2823 O O . ASP A 1 368 ? -101.488 40.727 -29.140 1.00 216.06 395 ASP A O 1
ATOM 2828 N N . TYR A 1 369 ? -101.003 38.966 -30.453 1.00 212.48 396 TYR A N 1
ATOM 2829 C CA . TYR A 1 369 ? -99.647 38.808 -29.947 1.00 213.09 396 TYR A CA 1
ATOM 2830 C C . TYR A 1 369 ? -98.706 38.220 -31.002 1.00 218.26 396 TYR A C 1
ATOM 2831 O O . TYR A 1 369 ? -99.146 37.541 -31.950 1.00 220.50 396 TYR A O 1
ATOM 2840 N N . GLU A 1 370 ? -97.410 38.483 -30.818 1.00 219.36 397 GLU A N 1
ATOM 2841 C CA . GLU A 1 370 ? -96.362 37.934 -31.688 1.00 219.71 397 GLU A CA 1
ATOM 2842 C C . GLU A 1 370 ? -95.354 37.104 -30.882 1.00 222.62 397 GLU A C 1
ATOM 2843 O O . GLU A 1 370 ? -94.760 37.611 -29.934 1.00 226.64 397 GLU A O 1
ATOM 2849 N N . PHE A 1 371 ? -95.151 35.839 -31.258 1.00 219.42 398 PHE A N 1
ATOM 2850 C CA . PHE A 1 371 ? -94.318 34.925 -30.458 1.00 217.25 398 PHE A CA 1
ATOM 2851 C C . PHE A 1 371 ? -93.035 34.439 -31.155 1.00 218.86 398 PHE A C 1
ATOM 2852 O O . PHE A 1 371 ? -93.009 34.279 -32.373 1.00 215.78 398 PHE A O 1
ATOM 2860 N N . ARG A 1 372 ? -91.984 34.191 -30.367 1.00 226.05 399 ARG A N 1
ATOM 2861 C CA . ARG A 1 372 ? -90.709 33.660 -30.880 1.00 228.85 399 ARG A CA 1
ATOM 2862 C C . ARG A 1 372 ? -90.107 32.569 -29.980 1.00 233.84 399 ARG A C 1
ATOM 2863 O O . ARG A 1 372 ? -90.417 32.493 -28.791 1.00 234.77 399 ARG A O 1
ATOM 2871 N N . VAL A 1 373 ? -89.236 31.735 -30.550 1.00 238.53 400 VAL A N 1
ATOM 2872 C CA . VAL A 1 373 ? -88.613 30.636 -29.805 1.00 232.29 400 VAL A CA 1
ATOM 2873 C C . VAL A 1 373 ? -87.081 30.678 -29.846 1.00 225.44 400 VAL A C 1
ATOM 2874 O O . VAL A 1 373 ? -86.476 30.630 -30.917 1.00 223.59 400 VAL A O 1
ATOM 2878 N N . VAL A 1 374 ? -86.466 30.740 -28.668 1.00 212.24 401 VAL A N 1
ATOM 2879 C CA . VAL A 1 374 ? -85.013 30.835 -28.536 1.00 184.93 401 VAL A CA 1
ATOM 2880 C C . VAL A 1 374 ? -84.416 29.578 -27.901 1.00 184.25 401 VAL A C 1
ATOM 2881 O O . VAL A 1 374 ? -84.800 29.196 -26.805 1.00 188.46 401 VAL A O 1
ATOM 2885 N N . ALA A 1 375 ? -83.464 28.945 -28.576 1.00 172.02 402 ALA A N 1
ATOM 2886 C CA . ALA A 1 375 ? -82.906 27.686 -28.085 1.00 171.18 402 ALA A CA 1
ATOM 2887 C C . ALA A 1 375 ? -81.637 27.883 -27.253 1.00 170.69 402 ALA A C 1
ATOM 2888 O O . ALA A 1 375 ? -80.842 28.782 -27.521 1.00 170.97 402 ALA A O 1
ATOM 2890 N N . VAL A 1 376 ? -81.453 27.039 -26.239 1.00 152.37 403 VAL A N 1
ATOM 2891 C CA . VAL A 1 376 ? -80.249 27.088 -25.409 1.00 139.08 403 VAL A CA 1
ATOM 2892 C C . VAL A 1 376 ? -79.710 25.693 -25.067 1.00 129.99 403 VAL A C 1
ATOM 2893 O O . VAL A 1 376 ? -80.460 24.811 -24.647 1.00 134.61 403 VAL A O 1
ATOM 2897 N N . ASN A 1 377 ? -78.407 25.497 -25.257 1.00 125.08 404 ASN A N 1
ATOM 2898 C CA . ASN A 1 377 ? -77.725 24.323 -24.715 1.00 139.14 404 ASN A CA 1
ATOM 2899 C C . ASN A 1 377 ? -76.617 24.733 -23.740 1.00 152.25 404 ASN A C 1
ATOM 2900 O O . ASN A 1 377 ? -76.735 25.742 -23.044 1.00 155.94 404 ASN A O 1
ATOM 2905 N N . ASN A 1 378 ? -75.543 23.951 -23.696 1.00 158.30 405 ASN A N 1
ATOM 2906 C CA . ASN A 1 378 ? -74.426 24.237 -22.802 1.00 160.39 405 ASN A CA 1
ATOM 2907 C C . ASN A 1 378 ? -73.546 25.373 -23.318 1.00 158.93 405 ASN A C 1
ATOM 2908 O O . ASN A 1 378 ? -72.974 26.130 -22.536 1.00 158.53 405 ASN A O 1
ATOM 2913 N N . ILE A 1 379 ? -73.449 25.489 -24.639 1.00 155.70 406 ILE A N 1
ATOM 2914 C CA . ILE A 1 379 ? -72.529 26.431 -25.272 1.00 157.26 406 ILE A CA 1
ATOM 2915 C C . ILE A 1 379 ? -72.997 27.872 -25.231 1.00 155.87 406 ILE A C 1
ATOM 2916 O O . ILE A 1 379 ? -72.250 28.772 -24.847 1.00 154.97 406 ILE A O 1
ATOM 2921 N N . GLY A 1 380 ? -74.233 28.091 -25.656 1.00 163.57 407 GLY A N 1
ATOM 2922 C CA . GLY A 1 380 ? -74.757 29.434 -25.735 1.00 165.94 407 GLY A CA 1
ATOM 2923 C C . GLY A 1 380 ? -76.195 29.473 -26.190 1.00 165.15 407 GLY A C 1
ATOM 2924 O O . GLY A 1 380 ? -76.820 28.444 -26.440 1.00 165.73 407 GLY A O 1
ATOM 2925 N N . ARG A 1 381 ? -76.709 30.690 -26.299 1.00 161.57 408 ARG A N 1
ATOM 2926 C CA . ARG A 1 381 ? -78.096 30.942 -26.649 1.00 165.48 408 ARG A CA 1
ATOM 2927 C C . ARG A 1 381 ? -78.258 31.079 -28.160 1.00 166.66 408 ARG A C 1
ATOM 2928 O O . ARG A 1 381 ? -77.759 32.029 -28.762 1.00 166.80 408 ARG A O 1
ATOM 2936 N N . GLY A 1 382 ? -78.940 30.115 -28.773 1.00 163.40 409 GLY A N 1
ATOM 2937 C CA . GLY A 1 382 ? -79.165 30.141 -30.207 1.00 165.99 409 GLY A CA 1
ATOM 2938 C C . GLY A 1 382 ? -80.066 31.291 -30.613 1.00 175.50 409 GLY A C 1
ATOM 2939 O O . GLY A 1 382 ? -80.744 31.872 -29.766 1.00 170.06 409 GLY A O 1
ATOM 2940 N N . PRO A 1 383 ? -80.071 31.640 -31.910 1.00 196.36 410 PRO A N 1
ATOM 2941 C CA . PRO A 1 383 ? -80.942 32.716 -32.394 1.00 220.42 410 PRO A CA 1
ATOM 2942 C C . PRO A 1 383 ? -82.419 32.343 -32.285 1.00 263.42 410 PRO A C 1
ATOM 2943 O O . PRO A 1 383 ? -82.751 31.158 -32.238 1.00 261.14 410 PRO A O 1
ATOM 2947 N N . ALA A 1 384 ? -83.289 33.348 -32.244 1.00 300.74 411 ALA A N 1
ATOM 2948 C CA . ALA A 1 384 ? -84.723 33.120 -32.098 1.00 303.99 411 ALA A CA 1
ATOM 2949 C C . ALA A 1 384 ? -85.320 32.452 -33.331 1.00 307.54 411 ALA A C 1
ATOM 2950 O O . ALA A 1 384 ? -84.612 32.140 -34.291 1.00 316.77 411 ALA A O 1
ATOM 2952 N N . SER A 1 385 ? -86.629 32.232 -33.298 1.00 274.76 412 SER A N 1
ATOM 2953 C CA . SER A 1 385 ? -87.329 31.635 -34.426 1.00 251.78 412 SER A CA 1
ATOM 2954 C C . SER A 1 385 ? -88.122 32.692 -35.183 1.00 244.83 412 SER A C 1
ATOM 2955 O O . SER A 1 385 ? -88.395 33.771 -34.655 1.00 250.93 412 SER A O 1
ATOM 2958 N N . GLU A 1 386 ? -88.480 32.378 -36.425 1.00 233.75 413 GLU A N 1
ATOM 2959 C CA . GLU A 1 386 ? -89.377 33.223 -37.202 1.00 226.96 413 GLU A CA 1
ATOM 2960 C C . GLU A 1 386 ? -90.700 33.318 -36.446 1.00 235.93 413 GLU A C 1
ATOM 2961 O O . GLU A 1 386 ? -91.253 32.298 -36.034 1.00 238.22 413 GLU A O 1
ATOM 2967 N N . PRO A 1 387 ? -91.205 34.545 -36.249 1.00 243.29 414 PRO A N 1
ATOM 2968 C CA . PRO A 1 387 ? -92.313 34.764 -35.313 1.00 249.21 414 PRO A CA 1
ATOM 2969 C C . PRO A 1 387 ? -93.656 34.212 -35.783 1.00 256.38 414 PRO A C 1
ATOM 2970 O O . PRO A 1 387 ? -93.890 34.088 -36.984 1.00 264.91 414 PRO A O 1
ATOM 2974 N N . VAL A 1 388 ? -94.528 33.880 -34.835 1.00 253.96 415 VAL A N 1
ATOM 2975 C CA . VAL A 1 388 ? -95.891 33.503 -35.184 1.00 231.35 415 VAL A CA 1
ATOM 2976 C C . VAL A 1 388 ? -96.864 34.570 -34.677 1.00 221.61 415 VAL A C 1
ATOM 2977 O O . VAL A 1 388 ? -96.771 35.035 -33.538 1.00 223.61 415 VAL A O 1
ATOM 2981 N N . LEU A 1 389 ? -97.772 34.984 -35.554 1.00 211.63 416 LEU A N 1
ATOM 2982 C CA . LEU A 1 389 ? -98.779 35.987 -35.225 1.00 192.68 416 LEU A CA 1
ATOM 2983 C C . LEU A 1 389 ? -100.081 35.308 -34.848 1.00 192.47 416 LEU A C 1
ATOM 2984 O O . LEU A 1 389 ? -100.532 34.416 -35.565 1.00 191.15 416 LEU A O 1
ATOM 2989 N N . THR A 1 390 ? -100.700 35.715 -33.744 1.00 194.11 417 THR A N 1
ATOM 2990 C CA . THR A 1 390 ? -102.025 35.169 -33.450 1.00 204.68 417 THR A CA 1
ATOM 2991 C C . THR A 1 390 ? -102.846 36.013 -32.486 1.00 205.12 417 THR A C 1
ATOM 2992 O O . THR A 1 390 ? -102.436 37.098 -32.089 1.00 206.63 417 THR A O 1
ATOM 2996 N N . GLN A 1 391 ? -104.018 35.501 -32.127 1.00 203.80 418 GLN A N 1
ATOM 2997 C CA . GLN A 1 391 ? -104.945 36.213 -31.259 1.00 198.56 418 GLN A CA 1
ATOM 2998 C C . GLN A 1 391 ? -105.502 35.288 -30.181 1.00 199.94 418 GLN A C 1
ATOM 2999 O O . GLN A 1 391 ? -105.893 34.155 -30.464 1.00 200.38 418 GLN A O 1
ATOM 3005 N N . CYS B 2 29 ? -31.160 -7.080 29.049 1.00 127.00 29 CYS B N 1
ATOM 3006 C CA . CYS B 2 29 ? -31.307 -7.973 27.903 1.00 128.24 29 CYS B CA 1
ATOM 3007 C C . CYS B 2 29 ? -32.671 -8.683 27.865 1.00 132.44 29 CYS B C 1
ATOM 3008 O O . CYS B 2 29 ? -33.540 -8.298 27.100 1.00 130.58 29 CYS B O 1
ATOM 3011 N N . LYS B 2 30 ? -32.839 -9.691 28.719 1.00 138.62 30 LYS B N 1
ATOM 3012 C CA . LYS B 2 30 ? -33.879 -10.701 28.494 1.00 142.26 30 LYS B CA 1
ATOM 3013 C C . LYS B 2 30 ? -35.337 -10.256 28.581 1.00 142.24 30 LYS B C 1
ATOM 3014 O O . LYS B 2 30 ? -36.193 -10.858 27.930 1.00 148.63 30 LYS B O 1
ATOM 3020 N N . ILE B 2 31 ? -35.639 -9.218 29.361 1.00 133.06 31 ILE B N 1
ATOM 3021 C CA . ILE B 2 31 ? -37.040 -8.942 29.715 1.00 122.71 31 ILE B CA 1
ATOM 3022 C C . ILE B 2 31 ? -37.897 -8.375 28.576 1.00 121.93 31 ILE B C 1
ATOM 3023 O O . ILE B 2 31 ? -38.989 -8.886 28.303 1.00 117.26 31 ILE B O 1
ATOM 3028 N N . ARG B 2 32 ? -37.417 -7.338 27.896 1.00 126.02 32 ARG B N 1
ATOM 3029 C CA . ARG B 2 32 ? -38.161 -6.731 26.796 1.00 120.90 32 ARG B CA 1
ATOM 3030 C C . ARG B 2 32 ? -37.415 -6.932 25.486 1.00 115.77 32 ARG B C 1
ATOM 3031 O O . ARG B 2 32 ? -37.553 -6.138 24.560 1.00 124.87 32 ARG B O 1
ATOM 3039 N N . CYS B 2 33 ? -36.632 -8.004 25.414 1.00 113.22 33 CYS B N 1
ATOM 3040 C CA . CYS B 2 33 ? -35.687 -8.189 24.318 1.00 103.61 33 CYS B CA 1
ATOM 3041 C C . CYS B 2 33 ? -35.168 -9.631 24.313 1.00 105.83 33 CYS B C 1
ATOM 3042 O O . CYS B 2 33 ? -35.193 -10.298 25.350 1.00 112.21 33 CYS B O 1
ATOM 3045 N N . LEU B 2 34 ? -34.716 -10.135 23.166 1.00 98.69 34 LEU B N 1
ATOM 3046 C CA . LEU B 2 34 ? -34.272 -11.532 23.127 1.00 100.57 34 LEU B CA 1
ATOM 3047 C C . LEU B 2 34 ? -32.788 -11.635 22.780 1.00 95.49 34 LEU B C 1
ATOM 3048 O O . LEU B 2 34 ? -32.338 -11.126 21.759 1.00 87.39 34 LEU B O 1
ATOM 3053 N N . CYS B 2 35 ? -32.016 -12.289 23.638 1.00 100.09 35 CYS B N 1
ATOM 3054 C CA . CYS B 2 35 ? -30.579 -12.353 23.413 1.00 94.58 35 CYS B CA 1
ATOM 3055 C C . CYS B 2 35 ? -30.112 -13.773 23.102 1.00 90.91 35 CYS B C 1
ATOM 3056 O O . CYS B 2 35 ? -30.347 -14.708 23.873 1.00 88.52 35 CYS B O 1
ATOM 3059 N N . GLU B 2 36 ? -29.454 -13.924 21.957 1.00 93.11 36 GLU B N 1
ATOM 3060 C CA . GLU B 2 36 ? -28.845 -15.188 21.572 1.00 99.51 36 GLU B CA 1
ATOM 3061 C C . GLU B 2 36 ? -27.325 -15.101 21.688 1.00 98.87 36 GLU B C 1
ATOM 3062 O O . GLU B 2 36 ? -26.677 -14.278 21.031 1.00 92.06 36 GLU B O 1
ATOM 3068 N N . GLU B 2 37 ? -26.768 -15.945 22.548 1.00 112.76 37 GLU B N 1
ATOM 3069 C CA . GLU B 2 37 ? -25.324 -16.082 22.676 0.50 117.93 37 GLU B CA 1
ATOM 3070 C C . GLU B 2 37 ? -24.762 -16.696 21.406 1.00 126.35 37 GLU B C 1
ATOM 3071 O O . GLU B 2 37 ? -24.781 -17.915 21.244 1.00 130.46 37 GLU B O 1
ATOM 3077 N N . LYS B 2 38 ? -24.274 -15.864 20.495 1.00 137.67 38 LYS B N 1
ATOM 3078 C CA . LYS B 2 38 ? -23.682 -16.397 19.276 1.00 143.40 38 LYS B CA 1
ATOM 3079 C C . LYS B 2 38 ? -22.300 -16.960 19.575 1.00 161.22 38 LYS B C 1
ATOM 3080 O O . LYS B 2 38 ? -21.725 -16.678 20.624 1.00 160.02 38 LYS B O 1
ATOM 3086 N N . GLU B 2 39 ? -21.791 -17.765 18.649 1.00 180.31 39 GLU B N 1
ATOM 3087 C CA . GLU B 2 39 ? -20.516 -18.457 18.807 1.00 184.73 39 GLU B CA 1
ATOM 3088 C C . GLU B 2 39 ? -19.350 -17.543 19.197 1.00 183.07 39 GLU B C 1
ATOM 3089 O O . GLU B 2 39 ? -18.489 -17.930 19.981 1.00 184.10 39 GLU B O 1
ATOM 3095 N N . ASN B 2 40 ? -19.322 -16.335 18.644 1.00 163.57 40 ASN B N 1
ATOM 3096 C CA . ASN B 2 40 ? -18.227 -15.408 18.927 1.00 145.69 40 ASN B CA 1
ATOM 3097 C C . ASN B 2 40 ? -18.644 -14.269 19.847 1.00 135.49 40 ASN B C 1
ATOM 3098 O O . ASN B 2 40 ? -18.067 -14.085 20.920 1.00 142.60 40 ASN B O 1
ATOM 3103 N N . VAL B 2 41 ? -19.629 -13.486 19.418 1.00 115.17 41 VAL B N 1
ATOM 3104 C CA . VAL B 2 41 ? -20.113 -12.350 20.194 1.00 95.94 41 VAL B CA 1
ATOM 3105 C C . VAL B 2 41 ? -21.532 -12.589 20.698 1.00 83.98 41 VAL B C 1
ATOM 3106 O O . VAL B 2 41 ? -22.090 -13.682 20.560 1.00 86.28 41 VAL B O 1
ATOM 3110 N N . LEU B 2 42 ? -22.112 -11.552 21.283 1.00 69.80 42 LEU B N 1
ATOM 3111 C CA . LEU B 2 42 ? -23.465 -11.645 21.790 1.00 71.83 42 LEU B CA 1
ATOM 3112 C C . LEU B 2 42 ? -24.454 -10.933 20.880 1.00 77.06 42 LEU B C 1
ATOM 3113 O O . LEU B 2 42 ? -24.253 -9.775 20.527 1.00 85.38 42 LEU B O 1
ATOM 3118 N N . ASN B 2 43 ? -25.529 -11.626 20.517 1.00 75.93 43 ASN B N 1
ATOM 3119 C CA . ASN B 2 43 ? -26.556 -11.040 19.664 1.00 70.29 43 ASN B CA 1
ATOM 3120 C C . ASN B 2 43 ? -27.767 -10.564 20.465 1.00 68.79 43 ASN B C 1
ATOM 3121 O O . ASN B 2 43 ? -28.475 -11.368 21.069 1.00 71.67 43 ASN B O 1
ATOM 3126 N N . ILE B 2 44 ? -28.006 -9.256 20.469 1.00 69.20 44 ILE B N 1
ATOM 3127 C CA . ILE B 2 44 ? -29.152 -8.692 21.178 1.00 70.93 44 ILE B CA 1
ATOM 3128 C C . ILE B 2 44 ? -30.233 -8.235 20.207 1.00 68.35 44 ILE B C 1
ATOM 3129 O O . ILE B 2 44 ? -30.043 -7.295 19.444 1.00 74.75 44 ILE B O 1
ATOM 3134 N N . ASN B 2 45 ? -31.374 -8.908 20.263 1.00 68.83 45 ASN B N 1
ATOM 3135 C CA . ASN B 2 45 ? -32.472 -8.698 19.331 1.00 85.33 45 ASN B CA 1
ATOM 3136 C C . ASN B 2 45 ? -33.633 -7.971 20.006 1.00 96.35 45 ASN B C 1
ATOM 3137 O O . ASN B 2 45 ? -34.489 -8.597 20.645 1.00 99.37 45 ASN B O 1
ATOM 3142 N N . CYS B 2 46 ? -33.633 -6.643 19.883 1.00 100.78 46 CYS B N 1
ATOM 3143 C CA . CYS B 2 46 ? -34.719 -5.803 20.386 1.00 106.11 46 CYS B CA 1
ATOM 3144 C C . CYS B 2 46 ? -35.580 -5.330 19.222 1.00 99.31 46 CYS B C 1
ATOM 3145 O O . CYS B 2 46 ? -36.201 -4.267 19.270 1.00 93.98 46 CYS B O 1
ATOM 3148 N N . GLU B 2 47 ? -35.602 -6.147 18.177 1.00 96.32 47 GLU B N 1
ATOM 3149 C CA . GLU B 2 47 ? -36.340 -5.866 16.958 1.00 98.39 47 GLU B CA 1
ATOM 3150 C C . GLU B 2 47 ? -37.846 -5.780 17.207 1.00 98.07 47 GLU B C 1
ATOM 3151 O O . GLU B 2 47 ? -38.409 -6.578 17.960 1.00 101.63 47 GLU B O 1
ATOM 3157 N N . ASN B 2 48 ? -38.481 -4.790 16.590 1.00 96.19 48 ASN B N 1
ATOM 3158 C CA . ASN B 2 48 ? -39.927 -4.744 16.466 1.00 98.37 48 ASN B CA 1
ATOM 3159 C C . ASN B 2 48 ? -40.696 -4.706 17.782 1.00 92.34 48 ASN B C 1
ATOM 3160 O O . ASN B 2 48 ? -41.847 -5.143 17.851 1.00 91.35 48 ASN B O 1
ATOM 3165 N N . LYS B 2 49 ? -40.080 -4.183 18.831 1.00 90.60 49 LYS B N 1
ATOM 3166 C CA . LYS B 2 49 ? -40.722 -4.157 20.136 1.00 92.57 49 LYS B CA 1
ATOM 3167 C C . LYS B 2 49 ? -41.406 -2.838 20.423 1.00 76.06 49 LYS B C 1
ATOM 3168 O O . LYS B 2 49 ? -41.872 -2.592 21.542 1.00 67.80 49 LYS B O 1
ATOM 3174 N N . GLY B 2 50 ? -41.463 -1.978 19.421 1.00 72.81 50 GLY B N 1
ATOM 3175 C CA . GLY B 2 50 ? -42.161 -0.721 19.541 1.00 76.04 50 GLY B CA 1
ATOM 3176 C C . GLY B 2 50 ? -41.578 0.230 20.568 1.00 82.78 50 GLY B C 1
ATOM 3177 O O . GLY B 2 50 ? -42.318 0.983 21.208 1.00 85.37 50 GLY B O 1
ATOM 3178 N N . PHE B 2 51 ? -40.257 0.212 20.730 1.00 87.44 51 PHE B N 1
ATOM 3179 C CA . PHE B 2 51 ? -39.578 1.163 21.608 1.00 89.21 51 PHE B CA 1
ATOM 3180 C C . PHE B 2 51 ? -39.494 2.515 20.917 1.00 92.11 51 PHE B C 1
ATOM 3181 O O . PHE B 2 51 ? -39.163 2.590 19.735 1.00 89.06 51 PHE B O 1
ATOM 3189 N N . THR B 2 52 ? -39.792 3.587 21.641 1.00 102.32 52 THR B N 1
ATOM 3190 C CA . THR B 2 52 ? -39.700 4.927 21.088 1.00 108.93 52 THR B CA 1
ATOM 3191 C C . THR B 2 52 ? -38.395 5.566 21.562 1.00 105.50 52 THR B C 1
ATOM 3192 O O . THR B 2 52 ? -38.013 6.655 21.134 1.00 101.78 52 THR B O 1
ATOM 3196 N N . THR B 2 53 ? -37.713 4.871 22.465 1.00 105.73 53 THR B N 1
ATOM 3197 C CA . THR B 2 53 ? -36.517 5.415 23.090 1.00 102.37 53 THR B CA 1
ATOM 3198 C C . THR B 2 53 ? -35.572 4.307 23.528 1.00 103.48 53 THR B C 1
ATOM 3199 O O . THR B 2 53 ? -35.989 3.173 23.740 1.00 111.20 53 THR B O 1
ATOM 3203 N N . VAL B 2 54 ? -34.295 4.639 23.661 1.00 105.50 54 VAL B N 1
ATOM 3204 C CA . VAL B 2 54 ? -33.305 3.668 24.088 1.00 105.77 54 VAL B CA 1
ATOM 3205 C C . VAL B 2 54 ? -32.982 3.869 25.561 1.00 107.27 54 VAL B C 1
ATOM 3206 O O . VAL B 2 54 ? -32.033 3.290 26.082 1.00 106.88 54 VAL B O 1
ATOM 3210 N N . SER B 2 55 ? -33.785 4.690 26.230 1.00 109.34 55 SER B N 1
ATOM 3211 C CA . SER B 2 55 ? -33.564 5.001 27.636 1.00 117.19 55 SER B CA 1
ATOM 3212 C C . SER B 2 55 ? -33.803 3.794 28.534 1.00 118.06 55 SER B C 1
ATOM 3213 O O . SER B 2 55 ? -33.157 3.645 29.570 1.00 120.33 55 SER B O 1
ATOM 3216 N N . LEU B 2 56 ? -34.724 2.928 28.125 1.00 118.21 56 LEU B N 1
ATOM 3217 C CA . LEU B 2 56 ? -35.201 1.853 28.989 1.00 116.03 56 LEU B CA 1
ATOM 3218 C C . LEU B 2 56 ? -34.155 0.777 29.263 1.00 115.15 56 LEU B C 1
ATOM 3219 O O . LEU B 2 56 ? -33.959 0.388 30.410 1.00 123.10 56 LEU B O 1
ATOM 3224 N N . LEU B 2 57 ? -33.486 0.295 28.223 1.00 106.13 57 LEU B N 1
ATOM 3225 C CA . LEU B 2 57 ? -32.647 -0.889 28.371 1.00 98.79 57 LEU B CA 1
ATOM 3226 C C . LEU B 2 57 ? -31.174 -0.598 28.643 1.00 101.51 57 LEU B C 1
ATOM 3227 O O . LEU B 2 57 ? -30.551 0.249 27.999 1.00 92.86 57 LEU B O 1
ATOM 3232 N N . GLN B 2 58 ? -30.631 -1.321 29.617 1.00 108.02 58 GLN B N 1
ATOM 3233 C CA . GLN B 2 58 ? -29.217 -1.244 29.947 1.00 113.69 58 GLN B CA 1
ATOM 3234 C C . GLN B 2 58 ? -28.431 -2.261 29.134 1.00 110.72 58 GLN B C 1
ATOM 3235 O O . GLN B 2 58 ? -28.564 -3.465 29.351 1.00 119.78 58 GLN B O 1
ATOM 3241 N N . PRO B 2 59 ? -27.608 -1.783 28.192 1.00 96.78 59 PRO B N 1
ATOM 3242 C CA . PRO B 2 59 ? -26.747 -2.695 27.439 1.00 86.12 59 PRO B CA 1
ATOM 3243 C C . PRO B 2 59 ? -25.673 -3.275 28.342 1.00 85.35 59 PRO B C 1
ATOM 3244 O O . PRO B 2 59 ? -25.440 -2.725 29.417 1.00 94.05 59 PRO B O 1
ATOM 3248 N N . PRO B 2 60 ? -25.030 -4.374 27.926 1.00 79.24 60 PRO B N 1
ATOM 3249 C CA . PRO B 2 60 ? -23.839 -4.797 28.666 1.00 81.52 60 PRO B CA 1
ATOM 3250 C C . PRO B 2 60 ? -22.706 -3.803 28.432 1.00 85.10 60 PRO B C 1
ATOM 3251 O O . PRO B 2 60 ? -22.648 -3.183 27.367 1.00 73.77 60 PRO B O 1
ATOM 3255 N N . GLN B 2 61 ? -21.825 -3.643 29.414 1.00 94.60 61 GLN B N 1
ATOM 3256 C CA . GLN B 2 61 ? -20.836 -2.574 29.355 1.00 100.30 61 GLN B CA 1
ATOM 3257 C C . GLN B 2 61 ? -19.441 -3.050 28.970 1.00 105.51 61 GLN B C 1
ATOM 3258 O O . GLN B 2 61 ? -18.699 -2.321 28.311 1.00 112.42 61 GLN B O 1
ATOM 3264 N N . TYR B 2 62 ? -19.077 -4.264 29.370 1.00 108.53 62 TYR B N 1
ATOM 3265 C CA . TYR B 2 62 ? -17.757 -4.773 29.016 1.00 115.28 62 TYR B CA 1
ATOM 3266 C C . TYR B 2 62 ? -17.797 -5.896 27.978 1.00 110.03 62 TYR B C 1
ATOM 3267 O O . TYR B 2 62 ? -16.761 -6.262 27.422 1.00 115.58 62 TYR B O 1
ATOM 3276 N N . ARG B 2 63 ? -18.970 -6.444 27.683 1.00 103.83 63 ARG B N 1
ATOM 3277 C CA . ARG B 2 63 ? -18.995 -7.470 26.649 1.00 94.43 63 ARG B CA 1
ATOM 3278 C C . ARG B 2 63 ? -19.329 -6.901 25.272 1.00 86.28 63 ARG B C 1
ATOM 3279 O O . ARG B 2 63 ? -20.168 -6.012 25.128 1.00 76.43 63 ARG B O 1
ATOM 3287 N N . ILE B 2 64 ? -18.652 -7.434 24.264 1.00 89.18 64 ILE B N 1
ATOM 3288 C CA . ILE B 2 64 ? -18.858 -7.026 22.888 1.00 90.17 64 ILE B CA 1
ATOM 3289 C C . ILE B 2 64 ? -20.172 -7.631 22.377 1.00 89.67 64 ILE B C 1
ATOM 3290 O O . ILE B 2 64 ? -20.534 -8.748 22.753 1.00 87.83 64 ILE B O 1
ATOM 3295 N N . TYR B 2 65 ? -20.904 -6.885 21.550 1.00 87.15 65 TYR B N 1
ATOM 3296 C CA . TYR B 2 65 ? -22.231 -7.325 21.116 1.00 84.23 65 TYR B CA 1
ATOM 3297 C C . TYR B 2 65 ? -22.749 -6.652 19.842 1.00 87.22 65 TYR B C 1
ATOM 3298 O O . TYR B 2 65 ? -22.144 -5.712 19.320 1.00 90.11 65 TYR B O 1
ATOM 3307 N N . GLN B 2 66 ? -23.889 -7.148 19.364 1.00 84.52 66 GLN B N 1
ATOM 3308 C CA . GLN B 2 66 ? -24.623 -6.553 18.247 1.00 82.30 66 GLN B CA 1
ATOM 3309 C C . GLN B 2 66 ? -26.041 -6.206 18.690 1.00 77.98 66 GLN B C 1
ATOM 3310 O O . GLN B 2 66 ? -26.632 -6.926 19.490 1.00 78.52 66 GLN B O 1
ATOM 3316 N N . LEU B 2 67 ? -26.599 -5.119 18.166 1.00 67.90 67 LEU B N 1
ATOM 3317 C CA . LEU B 2 67 ? -27.917 -4.673 18.614 1.00 64.83 67 LEU B CA 1
ATOM 3318 C C . LEU B 2 67 ? -28.898 -4.456 17.460 1.00 70.76 67 LEU B C 1
ATOM 3319 O O . LEU B 2 67 ? -28.695 -3.584 16.616 1.00 66.91 67 LEU B O 1
ATOM 3324 N N . PHE B 2 68 ? -29.964 -5.252 17.433 1.00 78.74 68 PHE B N 1
ATOM 3325 C CA . PHE B 2 68 ? -30.991 -5.147 16.398 1.00 82.31 68 PHE B CA 1
ATOM 3326 C C . PHE B 2 68 ? -32.160 -4.317 16.923 1.00 86.98 68 PHE B C 1
ATOM 3327 O O . PHE B 2 68 ? -32.830 -4.718 17.877 1.00 89.00 68 PHE B O 1
ATOM 3335 N N . LEU B 2 69 ? -32.409 -3.167 16.302 1.00 82.92 69 LEU B N 1
ATOM 3336 C CA . LEU B 2 69 ? -33.466 -2.269 16.765 1.00 78.46 69 LEU B CA 1
ATOM 3337 C C . LEU B 2 69 ? -34.460 -1.905 15.667 1.00 83.29 69 LEU B C 1
ATOM 3338 O O . LEU B 2 69 ? -35.102 -0.857 15.725 1.00 87.11 69 LEU B O 1
ATOM 3343 N N . ASN B 2 70 ? -34.587 -2.778 14.673 1.00 86.83 70 ASN B N 1
ATOM 3344 C CA . ASN B 2 70 ? -35.542 -2.575 13.590 1.00 87.56 70 ASN B CA 1
ATOM 3345 C C . ASN B 2 70 ? -36.981 -2.501 14.102 1.00 87.95 70 ASN B C 1
ATOM 3346 O O . ASN B 2 70 ? -37.278 -2.959 15.204 1.00 96.55 70 ASN B O 1
ATOM 3351 N N . GLY B 2 71 ? -37.866 -1.914 13.301 1.00 82.35 71 GLY B N 1
ATOM 3352 C CA . GLY B 2 71 ? -39.291 -1.920 13.588 1.00 83.91 71 GLY B CA 1
ATOM 3353 C C . GLY B 2 71 ? -39.727 -1.254 14.882 1.00 80.65 71 GLY B C 1
ATOM 3354 O O . GLY B 2 71 ? -40.767 -1.603 15.447 1.00 78.59 71 GLY B O 1
ATOM 3355 N N . ASN B 2 72 ? -38.936 -0.294 15.353 1.00 77.57 72 ASN B N 1
ATOM 3356 C CA . ASN B 2 72 ? -39.279 0.486 16.541 1.00 79.54 72 ASN B CA 1
ATOM 3357 C C . ASN B 2 72 ? -39.545 1.951 16.201 1.00 79.06 72 ASN B C 1
ATOM 3358 O O . ASN B 2 72 ? -38.688 2.633 15.636 1.00 86.79 72 ASN B O 1
ATOM 3363 N N . LEU B 2 73 ? -40.730 2.431 16.559 1.00 74.00 73 LEU B N 1
ATOM 3364 C CA . LEU B 2 73 ? -41.149 3.786 16.217 1.00 79.74 73 LEU B CA 1
ATOM 3365 C C . LEU B 2 73 ? -40.446 4.880 17.021 1.00 86.04 73 LEU B C 1
ATOM 3366 O O . LEU B 2 73 ? -40.902 5.247 18.098 1.00 89.88 73 LEU B O 1
ATOM 3371 N N . LEU B 2 74 ? -39.338 5.402 16.503 1.00 90.83 74 LEU B N 1
ATOM 3372 C CA . LEU B 2 74 ? -38.805 6.652 17.034 1.00 97.95 74 LEU B CA 1
ATOM 3373 C C . LEU B 2 74 ? -38.713 7.687 15.915 1.00 108.51 74 LEU B C 1
ATOM 3374 O O . LEU B 2 74 ? -38.080 7.461 14.884 1.00 105.19 74 LEU B O 1
ATOM 3379 N N . THR B 2 75 ? -39.387 8.812 16.113 1.00 120.18 75 THR B N 1
ATOM 3380 C CA . THR B 2 75 ? -39.375 9.883 15.132 1.00 126.75 75 THR B CA 1
ATOM 3381 C C . THR B 2 75 ? -37.966 10.431 14.965 1.00 125.66 75 THR B C 1
ATOM 3382 O O . THR B 2 75 ? -37.486 10.607 13.847 1.00 129.16 75 THR B O 1
ATOM 3386 N N . ARG B 2 76 ? -37.301 10.688 16.085 1.00 112.02 76 ARG B N 1
ATOM 3387 C CA . ARG B 2 76 ? -35.996 11.332 16.052 1.00 100.96 76 ARG B CA 1
ATOM 3388 C C . ARG B 2 76 ? -34.986 10.643 16.962 1.00 84.46 76 ARG B C 1
ATOM 3389 O O . ARG B 2 76 ? -35.342 9.819 17.807 1.00 80.80 76 ARG B O 1
ATOM 3397 N N . LEU B 2 77 ? -33.718 10.982 16.758 1.00 80.71 77 LEU B N 1
ATOM 3398 C CA . LEU B 2 77 ? -32.649 10.593 17.664 1.00 75.19 77 LEU B CA 1
ATOM 3399 C C . LEU B 2 77 ? -32.106 11.849 18.327 1.00 88.87 77 LEU B C 1
ATOM 3400 O O . LEU B 2 77 ? -31.853 12.854 17.663 1.00 89.19 77 LEU B O 1
ATOM 3405 N N . TYR B 2 78 ? -31.935 11.794 19.641 1.00 100.10 78 TYR B N 1
ATOM 3406 C CA . TYR B 2 78 ? -31.614 12.991 20.403 1.00 108.65 78 TYR B CA 1
ATOM 3407 C C . TYR B 2 78 ? -30.120 13.056 20.699 1.00 106.14 78 TYR B C 1
ATOM 3408 O O . TYR B 2 78 ? -29.451 12.026 20.720 1.00 103.33 78 TYR B O 1
ATOM 3417 N N . PRO B 2 79 ? -29.583 14.274 20.892 1.00 117.36 79 PRO B N 1
ATOM 3418 C CA . PRO B 2 79 ? -28.138 14.415 21.098 1.00 117.43 79 PRO B CA 1
ATOM 3419 C C . PRO B 2 79 ? -27.647 13.613 22.293 1.00 120.61 79 PRO B C 1
ATOM 3420 O O . PRO B 2 79 ? -28.219 13.717 23.380 1.00 126.29 79 PRO B O 1
ATOM 3424 N N . ASN B 2 80 ? -26.617 12.803 22.069 1.00 108.84 80 ASN B N 1
ATOM 3425 C CA . ASN B 2 80 ? -26.019 11.972 23.108 1.00 105.82 80 ASN B CA 1
ATOM 3426 C C . ASN B 2 80 ? -26.992 10.928 23.665 1.00 99.77 80 ASN B C 1
ATOM 3427 O O . ASN B 2 80 ? -26.858 10.484 24.806 1.00 97.64 80 ASN B O 1
ATOM 3432 N N . GLU B 2 81 ? -27.968 10.536 22.850 1.00 94.20 81 GLU B N 1
ATOM 3433 C CA . GLU B 2 81 ? -28.917 9.485 23.215 1.00 86.11 81 GLU B CA 1
ATOM 3434 C C . GLU B 2 81 ? -28.198 8.156 23.427 1.00 82.85 81 GLU B C 1
ATOM 3435 O O . GLU B 2 81 ? -28.530 7.392 24.332 1.00 85.33 81 GLU B O 1
ATOM 3441 N N . PHE B 2 82 ? -27.206 7.896 22.582 1.00 85.81 82 PHE B N 1
ATOM 3442 C CA . PHE B 2 82 ? -26.355 6.719 22.713 1.00 87.33 82 PHE B CA 1
ATOM 3443 C C . PHE B 2 82 ? -25.045 7.117 23.366 1.00 92.27 82 PHE B C 1
ATOM 3444 O O . PHE B 2 82 ? -24.312 7.951 22.832 1.00 94.93 82 PHE B O 1
ATOM 3452 N N . VAL B 2 83 ? -24.741 6.527 24.515 1.00 92.86 83 VAL B N 1
ATOM 3453 C CA . VAL B 2 83 ? -23.547 6.927 25.244 1.00 87.34 83 VAL B CA 1
ATOM 3454 C C . VAL B 2 83 ? -22.904 5.746 25.958 1.00 93.26 83 VAL B C 1
ATOM 3455 O O . VAL B 2 83 ? -21.692 5.715 26.163 1.00 90.79 83 VAL B O 1
ATOM 3459 N N . ASN B 2 84 ? -23.715 4.755 26.307 1.00 98.43 84 ASN B N 1
ATOM 3460 C CA . ASN B 2 84 ? -23.238 3.644 27.119 1.00 104.34 84 ASN B CA 1
ATOM 3461 C C . ASN B 2 84 ? -22.998 2.397 26.303 1.00 97.39 84 ASN B C 1
ATOM 3462 O O . ASN B 2 84 ? -22.895 1.292 26.834 1.00 97.30 84 ASN B O 1
ATOM 3467 N N . TYR B 2 85 ? -22.907 2.589 24.998 1.00 95.57 85 TYR B N 1
ATOM 3468 C CA . TYR B 2 85 ? -22.650 1.501 24.084 1.00 91.82 85 TYR B CA 1
ATOM 3469 C C . TYR B 2 85 ? -21.238 1.614 23.566 1.00 96.28 85 TYR B C 1
ATOM 3470 O O . TYR B 2 85 ? -21.007 1.601 22.359 1.00 93.13 85 TYR B O 1
ATOM 3479 N N . SER B 2 86 ? -20.306 1.751 24.503 1.00 111.08 86 SER B N 1
ATOM 3480 C CA . SER B 2 86 ? -18.887 1.834 24.200 1.00 112.63 86 SER B CA 1
ATOM 3481 C C . SER B 2 86 ? -18.481 0.752 23.214 1.00 112.10 86 SER B C 1
ATOM 3482 O O . SER B 2 86 ? -17.876 1.029 22.179 1.00 116.92 86 SER B O 1
ATOM 3485 N N . ASN B 2 87 ? -18.841 -0.482 23.543 1.00 111.47 87 ASN B N 1
ATOM 3486 C CA . ASN B 2 87 ? -18.466 -1.629 22.734 1.00 106.80 87 ASN B CA 1
ATOM 3487 C C . ASN B 2 87 ? -19.654 -2.289 22.044 1.00 100.10 87 ASN B C 1
ATOM 3488 O O . ASN B 2 87 ? -20.154 -3.320 22.489 1.00 98.74 87 ASN B O 1
ATOM 3493 N N . ALA B 2 88 ? -20.103 -1.683 20.952 1.00 94.05 88 ALA B N 1
ATOM 3494 C CA . ALA B 2 88 ? -21.114 -2.294 20.101 1.00 82.66 88 ALA B CA 1
ATOM 3495 C C . ALA B 2 88 ? -20.565 -2.396 18.685 1.00 91.86 88 ALA B C 1
ATOM 3496 O O . ALA B 2 88 ? -20.185 -1.390 18.092 1.00 97.41 88 ALA B O 1
ATOM 3498 N N . VAL B 2 89 ? -20.506 -3.609 18.148 1.00 87.34 89 VAL B N 1
ATOM 3499 C CA . VAL B 2 89 ? -19.916 -3.808 16.830 1.00 82.86 89 VAL B CA 1
ATOM 3500 C C . VAL B 2 89 ? -20.854 -3.364 15.714 1.00 79.13 89 VAL B C 1
ATOM 3501 O O . VAL B 2 89 ? -20.463 -2.601 14.830 1.00 79.71 89 VAL B O 1
ATOM 3505 N N . THR B 2 90 ? -22.091 -3.849 15.748 1.00 75.10 90 THR B N 1
ATOM 3506 C CA . THR B 2 90 ? -23.074 -3.474 14.738 1.00 72.13 90 THR B CA 1
ATOM 3507 C C . THR B 2 90 ? -24.380 -2.981 15.360 1.00 70.61 90 THR B C 1
ATOM 3508 O O . THR B 2 90 ? -24.783 -3.427 16.435 1.00 71.35 90 THR B O 1
ATOM 3512 N N . LEU B 2 91 ? -25.038 -2.060 14.665 1.00 68.26 91 LEU B N 1
ATOM 3513 C CA . LEU B 2 91 ? -26.320 -1.521 15.103 1.00 66.50 91 LEU B CA 1
ATOM 3514 C C . LEU B 2 91 ? -27.277 -1.347 13.924 1.00 72.37 91 LEU B C 1
ATOM 3515 O O . LEU B 2 91 ? -26.948 -0.684 12.941 1.00 76.54 91 LEU B O 1
ATOM 3520 N N . HIS B 2 92 ? -28.460 -1.946 14.032 1.00 74.71 92 HIS B N 1
ATOM 3521 C CA . HIS B 2 92 ? -29.492 -1.848 13.001 1.00 74.11 92 HIS B CA 1
ATOM 3522 C C . HIS B 2 92 ? -30.605 -0.881 13.400 1.00 74.89 92 HIS B C 1
ATOM 3523 O O . HIS B 2 92 ? -31.195 -1.019 14.470 1.00 77.23 92 HIS B O 1
ATOM 3530 N N . LEU B 2 93 ? -30.899 0.086 12.534 1.00 74.21 93 LEU B N 1
ATOM 3531 C CA . LEU B 2 93 ? -31.964 1.055 12.794 1.00 72.74 93 LEU B CA 1
ATOM 3532 C C . LEU B 2 93 ? -32.952 1.171 11.631 1.00 75.63 93 LEU B C 1
ATOM 3533 O O . LEU B 2 93 ? -33.440 2.261 11.330 1.00 74.41 93 LEU B O 1
ATOM 3538 N N . GLY B 2 94 ? -33.255 0.049 10.988 1.00 76.69 94 GLY B N 1
ATOM 3539 C CA . GLY B 2 94 ? -34.151 0.055 9.846 1.00 76.39 94 GLY B CA 1
ATOM 3540 C C . GLY B 2 94 ? -35.619 0.056 10.225 1.00 79.93 94 GLY B C 1
ATOM 3541 O O . GLY B 2 94 ? -35.987 -0.421 11.297 1.00 88.85 94 GLY B O 1
ATOM 3542 N N . ASN B 2 95 ? -36.453 0.599 9.341 1.00 71.60 95 ASN B N 1
ATOM 3543 C CA . ASN B 2 95 ? -37.906 0.597 9.516 1.00 81.94 95 ASN B CA 1
ATOM 3544 C C . ASN B 2 95 ? -38.328 1.285 10.808 1.00 81.22 95 ASN B C 1
ATOM 3545 O O . ASN B 2 95 ? -39.244 0.837 11.496 1.00 76.52 95 ASN B O 1
ATOM 3550 N N . ASN B 2 96 ? -37.644 2.379 11.126 1.00 86.18 96 ASN B N 1
ATOM 3551 C CA . ASN B 2 96 ? -37.874 3.113 12.365 1.00 83.74 96 ASN B CA 1
ATOM 3552 C C . ASN B 2 96 ? -38.596 4.427 12.123 1.00 81.38 96 ASN B C 1
ATOM 3553 O O . ASN B 2 96 ? -38.982 5.115 13.068 1.00 86.07 96 ASN B O 1
ATOM 3558 N N . GLY B 2 97 ? -38.767 4.774 10.853 1.00 80.90 97 GLY B N 1
ATOM 3559 C CA . GLY B 2 97 ? -39.364 6.042 10.486 1.00 81.21 97 GLY B CA 1
ATOM 3560 C C . GLY B 2 97 ? -38.548 7.220 10.982 1.00 79.24 97 GLY B C 1
ATOM 3561 O O . GLY B 2 97 ? -39.104 8.269 11.304 1.00 84.45 97 GLY B O 1
ATOM 3562 N N . LEU B 2 98 ? -37.231 7.041 11.056 1.00 66.63 98 LEU B N 1
ATOM 3563 C CA . LEU B 2 98 ? -36.335 8.106 11.496 1.00 70.38 98 LEU B CA 1
ATOM 3564 C C . LEU B 2 98 ? -36.523 9.347 10.637 1.00 77.90 98 LEU B C 1
ATOM 3565 O O . LEU B 2 98 ? -36.671 9.248 9.424 1.00 80.18 98 LEU B O 1
ATOM 3570 N N . GLN B 2 99 ? -36.528 10.515 11.266 1.00 82.25 99 GLN B N 1
ATOM 3571 C CA . GLN B 2 99 ? -36.752 11.751 10.534 1.00 83.35 99 GLN B CA 1
ATOM 3572 C C . GLN B 2 99 ? -35.541 12.661 10.619 1.00 85.65 99 GLN B C 1
ATOM 3573 O O . GLN B 2 99 ? -35.176 13.313 9.639 1.00 93.00 99 GLN B O 1
ATOM 3579 N N . GLU B 2 100 ? -34.916 12.706 11.790 1.00 82.63 100 GLU B N 1
ATOM 3580 C CA . GLU B 2 100 ? -33.714 13.508 11.949 1.00 87.35 100 GLU B CA 1
ATOM 3581 C C . GLU B 2 100 ? -32.738 12.892 12.938 1.00 83.89 100 GLU B C 1
ATOM 3582 O O . GLU B 2 100 ? -33.106 12.068 13.776 1.00 79.98 100 GLU B O 1
ATOM 3588 N N . ILE B 2 101 ? -31.482 13.296 12.808 1.00 83.48 101 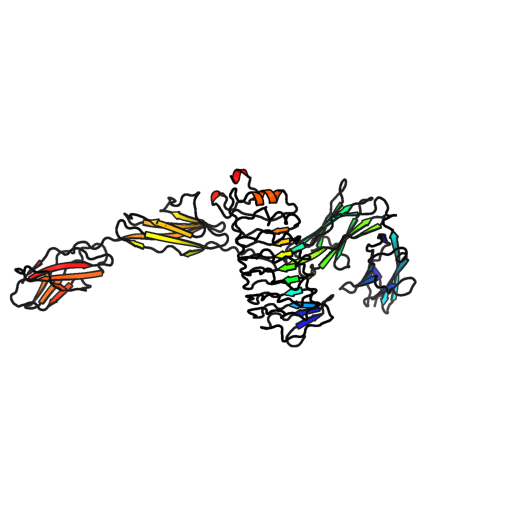ILE B N 1
ATOM 3589 C CA . ILE B 2 101 ? -30.454 12.987 13.783 1.00 79.75 101 ILE B CA 1
ATOM 3590 C C . ILE B 2 101 ? -29.902 14.305 14.286 1.00 86.39 101 ILE B C 1
ATOM 3591 O O . ILE B 2 101 ? -29.108 14.951 13.600 1.00 96.81 101 ILE B O 1
ATOM 3596 N N . AR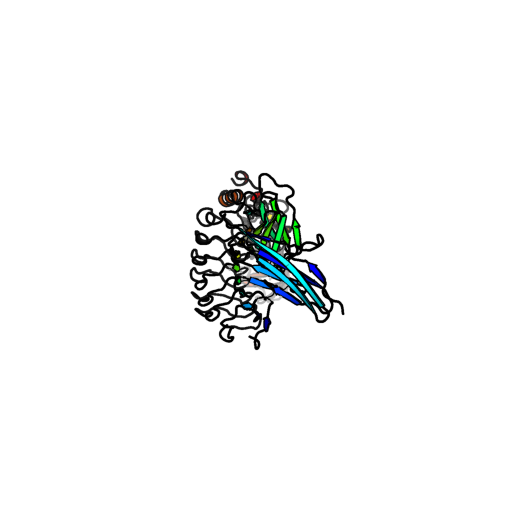G B 2 102 ? -30.350 14.716 15.466 1.00 90.22 102 ARG B N 1
ATOM 3597 C CA . ARG B 2 102 ? -29.883 15.957 16.062 1.00 102.00 102 ARG B CA 1
ATOM 3598 C C . ARG B 2 102 ? -28.367 15.886 16.248 1.00 97.35 102 ARG B C 1
ATOM 3599 O O . ARG B 2 102 ? -27.829 14.809 16.509 1.00 95.47 102 ARG B O 1
ATOM 3607 N N . PRO B 2 103 ? -27.678 17.031 16.081 1.00 104.16 103 PRO B N 1
ATOM 3608 C CA . PRO B 2 103 ? -26.214 17.118 16.043 1.00 108.88 103 PRO B CA 1
ATOM 3609 C C . PRO B 2 103 ? -25.503 16.237 17.067 1.00 106.25 103 PRO B C 1
ATOM 3610 O O . PRO B 2 103 ? -25.684 16.408 18.272 1.00 105.01 103 PRO B O 1
ATOM 3614 N N . GLY B 2 104 ? -24.714 15.290 16.571 1.00 109.29 104 GLY B N 1
ATOM 3615 C CA . GLY B 2 104 ? -23.914 14.425 17.416 1.00 111.31 104 GLY B CA 1
ATOM 3616 C C . GLY B 2 104 ? -24.722 13.498 18.301 1.00 113.57 104 GLY B C 1
ATOM 3617 O O . GLY B 2 104 ? -24.536 13.476 19.518 1.00 122.62 104 GLY B O 1
ATOM 3618 N N . ALA B 2 105 ? -25.612 12.721 17.694 1.00 105.08 105 ALA B N 1
ATOM 3619 C CA . ALA B 2 105 ? -26.444 11.798 18.455 1.00 103.57 105 ALA B CA 1
ATOM 3620 C C . ALA B 2 105 ? -25.645 10.583 18.917 1.00 92.32 105 ALA B C 1
ATOM 3621 O O . ALA B 2 105 ? -25.699 10.201 20.085 1.00 80.50 105 ALA B O 1
ATOM 3623 N N . PHE B 2 106 ? -24.900 9.981 17.997 1.00 91.69 106 PHE B N 1
ATOM 3624 C CA . PHE B 2 106 ? -24.098 8.803 18.311 1.00 94.79 106 PHE B CA 1
ATOM 3625 C C . PHE B 2 106 ? -22.854 9.164 19.112 1.00 97.34 106 PHE B C 1
ATOM 3626 O O . PHE B 2 106 ? -21.745 8.812 18.722 1.00 100.16 106 PHE B O 1
ATOM 3634 N N . SER B 2 107 ? -23.035 9.857 20.230 1.00 96.19 107 SER B N 1
ATOM 3635 C CA . SER B 2 107 ? -21.901 10.391 20.976 1.00 100.96 107 SER B CA 1
ATOM 3636 C C . SER B 2 107 ? -20.997 9.309 21.565 1.00 99.52 107 SER B C 1
ATOM 3637 O O . SER B 2 107 ? -19.773 9.434 21.533 1.00 104.70 107 SER B O 1
ATOM 3640 N N . GLY B 2 108 ? -21.594 8.243 22.087 1.00 99.11 108 GLY B N 1
ATOM 3641 C CA . GLY B 2 108 ? -20.840 7.244 22.823 1.00 106.85 108 GLY B CA 1
ATOM 3642 C C . GLY B 2 108 ? -20.404 6.001 22.066 1.00 108.95 108 GLY B C 1
ATOM 3643 O O . GLY B 2 108 ? -19.622 5.207 22.589 1.00 112.65 108 GLY B O 1
ATOM 3644 N N . LEU B 2 109 ? -20.898 5.825 20.842 1.00 105.10 109 LEU B N 1
ATOM 3645 C CA . LEU B 2 109 ? -20.585 4.635 20.047 1.00 96.93 109 LEU B CA 1
ATOM 3646 C C . LEU B 2 109 ? -19.119 4.606 19.622 1.00 99.89 109 LEU B C 1
ATOM 3647 O O . LEU B 2 109 ? -18.801 4.746 18.442 1.00 98.57 109 LEU B O 1
ATOM 3652 N N . LYS B 2 110 ? -18.234 4.409 20.593 1.00 103.28 110 LYS B N 1
ATOM 3653 C CA . LYS B 2 110 ? -16.797 4.495 20.363 1.00 100.53 110 LYS B CA 1
ATOM 3654 C C . LYS B 2 110 ? -16.297 3.455 19.368 1.00 93.66 110 LYS B C 1
ATOM 3655 O O . LYS B 2 110 ? -15.555 3.776 18.440 1.00 93.51 110 LYS B O 1
ATOM 3661 N N . THR B 2 111 ? -16.718 2.211 19.556 1.00 84.87 111 THR B N 1
ATOM 3662 C CA . THR B 2 111 ? -16.159 1.102 18.798 1.00 85.37 111 THR B CA 1
ATOM 3663 C C . THR B 2 111 ? -17.137 0.513 17.789 1.00 88.80 111 THR B C 1
ATOM 3664 O O . THR B 2 111 ? -17.083 -0.681 17.499 1.00 92.86 111 THR B O 1
ATOM 3668 N N . LEU B 2 112 ? -18.029 1.340 17.254 1.00 86.48 112 LEU B N 1
ATOM 3669 C CA . LEU B 2 112 ? -18.993 0.862 16.268 1.00 72.05 112 LEU B CA 1
ATOM 3670 C C . LEU B 2 112 ? -18.340 0.714 14.902 1.00 72.28 112 LEU B C 1
ATOM 3671 O O . LEU B 2 112 ? -17.574 1.576 14.473 1.00 81.02 112 LEU B O 1
ATOM 3676 N N . LYS B 2 113 ? -18.651 -0.384 14.223 1.00 71.02 113 LYS B N 1
ATOM 3677 C CA . LYS B 2 113 ? -18.041 -0.693 12.938 1.00 71.52 113 LYS B CA 1
ATOM 3678 C C . LYS B 2 113 ? -19.072 -0.688 11.817 1.00 72.74 113 LYS B C 1
ATOM 3679 O O . LYS B 2 113 ? -18.830 -0.143 10.741 1.00 76.00 113 LYS B O 1
ATOM 3685 N N . ARG B 2 114 ? -20.223 -1.298 12.076 1.00 68.88 114 ARG B N 1
ATOM 3686 C CA . ARG B 2 114 ? -21.268 -1.421 11.068 1.00 58.69 114 ARG B CA 1
ATOM 3687 C C . ARG B 2 114 ? -22.565 -0.756 11.512 1.00 63.76 114 ARG B C 1
ATOM 3688 O O . ARG B 2 114 ? -23.039 -0.987 12.623 1.00 68.65 114 ARG B O 1
ATOM 3696 N N . LEU B 2 115 ? -23.139 0.065 10.639 1.00 68.89 115 LEU B N 1
ATOM 3697 C CA . LEU B 2 115 ? -24.372 0.784 10.956 1.00 71.06 115 LEU B CA 1
ATOM 3698 C C . LEU B 2 115 ? -25.374 0.760 9.802 1.00 69.34 115 LEU B C 1
ATOM 3699 O O . LEU B 2 115 ? -25.010 0.960 8.642 1.00 70.00 115 LEU B O 1
ATOM 3704 N N . HIS B 2 116 ? -26.637 0.508 10.135 1.00 67.44 116 HIS B N 1
ATOM 3705 C CA . HIS B 2 116 ? -27.715 0.529 9.157 1.00 65.80 116 HIS B CA 1
ATOM 3706 C C . HIS B 2 116 ? -28.722 1.623 9.500 1.00 64.43 116 HIS B C 1
ATOM 3707 O O . HIS B 2 116 ? -29.028 1.859 10.667 1.00 59.78 116 HIS B O 1
ATOM 3714 N N . LEU B 2 117 ? -29.223 2.295 8.471 1.00 69.65 117 LEU B N 1
ATOM 3715 C CA . LEU B 2 117 ? -30.183 3.377 8.641 1.00 68.32 117 LEU B CA 1
ATOM 3716 C C . LEU B 2 117 ? -31.282 3.265 7.595 1.00 69.26 117 LEU B C 1
ATOM 3717 O O . LEU B 2 117 ? -31.946 4.246 7.267 1.00 71.30 117 LEU B O 1
ATOM 3722 N N . ASN B 2 118 ? -31.469 2.051 7.089 1.00 61.06 118 ASN B N 1
ATOM 3723 C CA . ASN B 2 118 ? -32.333 1.799 5.941 1.00 60.78 118 ASN B CA 1
ATOM 3724 C C . ASN B 2 118 ? -33.818 2.049 6.183 1.00 64.17 118 ASN B C 1
ATOM 3725 O O . ASN B 2 118 ? -34.293 2.001 7.316 1.00 68.12 118 ASN B O 1
ATOM 3730 N N . ASN B 2 119 ? -34.533 2.326 5.095 1.00 71.54 119 ASN B N 1
ATOM 3731 C CA . ASN B 2 119 ? -35.990 2.423 5.096 1.00 71.72 119 ASN B CA 1
ATOM 3732 C C . ASN B 2 119 ? -36.563 3.379 6.141 1.00 79.24 119 ASN B C 1
ATOM 3733 O O . ASN B 2 119 ? -37.483 3.023 6.874 1.00 90.18 119 ASN B O 1
ATOM 3738 N N . ASN B 2 120 ? -36.015 4.587 6.214 1.00 75.82 120 ASN B N 1
ATOM 3739 C CA . ASN B 2 120 ? -36.549 5.601 7.116 1.00 80.64 120 ASN B CA 1
ATOM 3740 C C . ASN B 2 120 ? -36.931 6.858 6.340 1.00 79.74 120 ASN B C 1
ATOM 3741 O O . ASN B 2 120 ? -37.216 6.781 5.147 1.00 84.69 120 ASN B O 1
ATOM 3746 N N . LYS B 2 121 ? -36.939 8.009 7.007 1.00 68.90 121 LYS B N 1
ATOM 3747 C CA . LYS B 2 121 ? -37.365 9.252 6.363 1.00 76.73 121 LYS B CA 1
ATOM 3748 C C . LYS B 2 121 ? -36.338 10.376 6.510 1.00 80.62 121 LYS B C 1
ATOM 3749 O O . LYS B 2 121 ? -36.670 11.468 6.971 1.00 82.95 121 LYS B O 1
ATOM 3755 N N . LEU B 2 122 ? -35.099 10.113 6.106 1.00 83.41 122 LEU B N 1
ATOM 3756 C CA . LEU B 2 122 ? -34.018 11.090 6.230 1.00 83.46 122 LEU B CA 1
ATOM 3757 C C . LEU B 2 122 ? -33.805 11.877 4.940 1.00 84.85 122 LEU B C 1
ATOM 3758 O O . LEU B 2 122 ? -33.617 11.292 3.881 1.00 82.83 122 LEU B O 1
ATOM 3763 N N . GLU B 2 123 ? -33.807 13.201 5.017 1.00 95.56 123 GLU B N 1
ATOM 3764 C CA . GLU B 2 123 ? -33.623 13.989 3.803 1.00 96.72 123 GLU B CA 1
ATOM 3765 C C . GLU B 2 123 ? -32.230 14.612 3.703 1.00 91.94 123 GLU B C 1
ATOM 3766 O O . GLU B 2 123 ? -31.704 14.790 2.604 1.00 91.50 123 GLU B O 1
ATOM 3772 N N . VAL B 2 124 ? -31.626 14.928 4.843 1.00 80.44 124 VAL B N 1
ATOM 3773 C CA . VAL B 2 124 ? -30.332 15.601 4.845 1.00 70.92 124 VAL B CA 1
ATOM 3774 C C . VAL B 2 124 ? -29.304 14.887 5.723 1.00 63.70 124 VAL B C 1
ATOM 3775 O O . VAL B 2 124 ? -29.618 14.433 6.822 1.00 62.75 124 VAL B O 1
ATOM 3779 N N . LEU B 2 125 ? -28.077 14.784 5.222 1.00 66.48 125 LEU B N 1
ATOM 3780 C CA . LEU B 2 125 ? -26.958 14.293 6.016 1.00 72.54 125 LEU B CA 1
ATOM 3781 C C . LEU B 2 125 ? -26.067 15.449 6.454 1.00 78.72 125 LEU B C 1
ATOM 3782 O O . LEU B 2 125 ? -25.129 15.815 5.747 1.00 83.12 125 LEU B O 1
ATOM 3787 N N . ARG B 2 126 ? -26.369 16.020 7.616 1.00 86.73 126 ARG B N 1
ATOM 3788 C CA . ARG B 2 126 ? -25.572 17.109 8.176 1.00 95.69 126 ARG B CA 1
ATOM 3789 C C . ARG B 2 126 ? -24.120 16.680 8.372 1.00 93.12 126 ARG B C 1
ATOM 3790 O O . ARG B 2 126 ? -23.835 15.502 8.587 1.00 93.19 126 ARG B O 1
ATOM 3798 N N . GLU B 2 127 ? -23.205 17.640 8.298 1.00 89.76 127 GLU B N 1
ATOM 3799 C CA . GLU B 2 127 ? -21.782 17.326 8.336 1.00 94.01 127 GLU B CA 1
ATOM 3800 C C . GLU B 2 127 ? -21.350 16.806 9.703 1.00 92.38 127 GLU B C 1
ATOM 3801 O O . GLU B 2 127 ? -20.356 16.090 9.817 1.00 89.17 127 GLU B O 1
ATOM 3807 N N . ASP B 2 128 ? -22.106 17.162 10.735 1.00 96.63 128 ASP B N 1
ATOM 3808 C CA . ASP B 2 128 ? -21.760 16.791 12.100 1.00 101.51 128 ASP B CA 1
ATOM 3809 C C . ASP B 2 128 ? -22.656 15.677 12.630 1.00 98.53 128 ASP B C 1
ATOM 3810 O O . ASP B 2 128 ? -22.644 15.379 13.824 1.00 101.62 128 ASP B O 1
ATOM 3815 N N . THR B 2 129 ? -23.428 15.066 11.735 1.00 96.01 129 THR B N 1
ATOM 3816 C CA . THR B 2 129 ? -24.372 14.019 12.117 1.00 98.13 129 THR B CA 1
ATOM 3817 C C . THR B 2 129 ? -23.669 12.804 12.718 1.00 102.02 129 THR B C 1
ATOM 3818 O O . THR B 2 129 ? -24.045 12.327 13.789 1.00 107.41 129 THR B O 1
ATOM 3822 N N . PHE B 2 130 ? -22.647 12.308 12.030 1.00 98.01 130 PHE B N 1
ATOM 3823 C CA . PHE B 2 130 ? -21.885 11.168 12.526 1.00 99.16 130 PHE B CA 1
ATOM 3824 C C . PHE B 2 130 ? -20.708 11.628 13.372 1.00 108.67 130 PHE B C 1
ATOM 3825 O O . PHE B 2 130 ? -19.552 11.413 13.011 1.00 113.90 130 PHE B O 1
ATOM 3833 N N . LEU B 2 131 ? -21.005 12.259 14.502 1.00 108.67 131 LEU B N 1
ATOM 3834 C CA . LEU B 2 131 ? -19.965 12.862 15.322 1.00 112.18 131 LEU B CA 1
ATOM 3835 C C . LEU B 2 131 ? -19.113 11.820 16.035 1.00 112.26 131 LEU B C 1
ATOM 3836 O O . LEU B 2 131 ? -17.889 11.933 16.078 1.00 115.03 131 LEU B O 1
ATOM 3841 N N . GLY B 2 132 ? -19.763 10.804 16.586 1.00 109.10 132 GLY B N 1
ATOM 3842 C CA . GLY B 2 132 ? -19.109 9.914 17.527 1.00 112.93 132 GLY B CA 1
ATOM 3843 C C . GLY B 2 132 ? -18.083 8.924 17.005 1.00 111.27 132 GLY B C 1
ATOM 3844 O O . GLY B 2 132 ? -17.139 8.579 17.717 1.00 115.63 132 GLY B O 1
ATOM 3845 N N . LEU B 2 133 ? -18.249 8.470 15.769 1.00 106.94 133 LEU B N 1
ATOM 3846 C CA . LEU B 2 133 ? -17.502 7.309 15.298 1.00 105.29 133 LEU B CA 1
ATOM 3847 C C . LEU B 2 133 ? -16.092 7.640 14.808 1.00 117.15 133 LEU B C 1
ATOM 3848 O O . LEU B 2 133 ? -15.870 8.643 14.129 1.00 119.14 133 LEU B O 1
ATOM 3853 N N . GLU B 2 134 ? -15.141 6.789 15.176 1.00 127.04 134 GLU B N 1
ATOM 3854 C CA . GLU B 2 134 ? -13.805 6.836 14.603 1.00 131.27 134 GLU B CA 1
ATOM 3855 C C . GLU B 2 134 ? -13.510 5.490 13.970 1.00 128.32 134 GLU B C 1
ATOM 3856 O O . GLU B 2 134 ? -12.592 5.356 13.161 1.00 136.64 134 GLU B O 1
ATOM 3862 N N . SER B 2 135 ? -14.307 4.496 14.348 1.00 111.59 135 SER B N 1
ATOM 3863 C CA . SER B 2 135 ? -13.995 3.105 14.048 1.00 107.88 135 SER B CA 1
ATOM 3864 C C . SER B 2 135 ? -14.880 2.475 12.976 1.00 94.73 135 SER B C 1
ATOM 3865 O O . SER B 2 135 ? -14.645 1.336 12.574 1.00 86.61 135 SER B O 1
ATOM 3868 N N . LEU B 2 136 ? -15.886 3.207 12.509 1.00 89.19 136 LEU B N 1
ATOM 3869 C CA . LEU B 2 136 ? -16.879 2.647 11.589 1.00 81.35 136 LEU B CA 1
ATOM 3870 C C . LEU B 2 136 ? -16.360 2.430 10.165 1.00 79.07 136 LEU B C 1
ATOM 3871 O O . LEU B 2 136 ? -15.754 3.323 9.578 1.00 77.10 136 LEU B O 1
ATOM 3876 N N . GLU B 2 137 ? -16.616 1.247 9.609 1.00 81.14 137 GLU B N 1
ATOM 3877 C CA . GLU B 2 137 ? -16.191 0.954 8.240 1.00 78.07 137 GLU B CA 1
ATOM 3878 C C . GLU B 2 137 ? -17.351 0.506 7.348 1.00 69.14 137 GLU B C 1
ATOM 3879 O O . GLU B 2 137 ? -17.148 0.079 6.211 1.00 66.11 137 GLU B O 1
ATOM 3885 N N . TYR B 2 138 ? -18.569 0.625 7.861 1.00 63.51 138 TYR B N 1
ATOM 3886 C CA . TYR B 2 138 ? -19.750 0.209 7.119 1.00 61.62 138 TYR B CA 1
ATOM 3887 C C . TYR B 2 138 ? -20.913 1.143 7.414 1.00 62.39 138 TYR B C 1
ATOM 3888 O O . TYR B 2 138 ? -21.191 1.456 8.572 1.00 73.14 138 TYR B O 1
ATOM 3897 N N . LEU B 2 139 ? -21.602 1.576 6.366 1.00 53.68 139 LEU B N 1
ATOM 3898 C CA . LEU B 2 139 ? -22.730 2.483 6.530 1.00 49.97 139 LEU B CA 1
ATOM 3899 C C . LEU B 2 139 ? -23.802 2.246 5.480 1.00 54.28 139 LEU B C 1
ATOM 3900 O O . LEU B 2 139 ? -23.578 2.466 4.289 1.00 57.47 139 LEU B O 1
ATOM 3905 N N . GLN B 2 140 ? -24.971 1.813 5.934 1.00 61.28 140 GLN B N 1
ATOM 3906 C CA . GLN B 2 140 ? -26.087 1.530 5.044 1.00 65.68 140 GLN B CA 1
ATOM 3907 C C . GLN B 2 140 ? -27.226 2.506 5.312 1.00 68.52 140 GLN B C 1
ATOM 3908 O O . GLN B 2 140 ? -27.712 2.609 6.438 1.00 72.11 140 GLN B O 1
ATOM 3914 N N . ALA B 2 141 ? -27.645 3.228 4.278 1.00 71.51 141 ALA B N 1
ATOM 3915 C CA . ALA B 2 141 ? -28.660 4.265 4.439 1.00 73.59 141 ALA B CA 1
ATOM 3916 C C . ALA B 2 141 ? -29.656 4.271 3.286 1.00 76.86 141 ALA B C 1
ATOM 3917 O O . ALA B 2 141 ? -30.120 5.327 2.861 1.00 86.35 141 ALA B O 1
ATOM 3919 N N . ASP B 2 142 ? -29.994 3.087 2.793 1.00 66.67 142 ASP B N 1
ATOM 3920 C CA . ASP B 2 142 ? -30.862 2.955 1.630 1.00 67.28 142 ASP B CA 1
ATOM 3921 C C . ASP B 2 142 ? -32.327 3.308 1.904 1.00 73.77 142 ASP B C 1
ATOM 3922 O O . ASP B 2 142 ? -32.801 3.220 3.038 1.00 73.72 142 ASP B O 1
ATOM 3927 N N . TYR B 2 143 ? -33.017 3.728 0.844 1.00 81.38 143 TYR B N 1
ATOM 3928 C CA . TYR B 2 143 ? -34.464 3.963 0.835 1.00 84.46 143 TYR B CA 1
ATOM 3929 C C . TYR B 2 143 ? -34.923 5.153 1.668 1.00 88.72 143 TYR B C 1
ATOM 3930 O O . TYR B 2 143 ? -36.097 5.238 2.019 1.00 93.46 143 TYR B O 1
ATOM 3939 N N . ASN B 2 144 ? -34.022 6.085 1.956 1.00 89.89 144 ASN B N 1
ATOM 3940 C CA . ASN B 2 144 ? -34.274 7.042 3.032 1.00 96.86 144 ASN B CA 1
ATOM 3941 C C . ASN B 2 144 ? -34.803 8.432 2.668 1.00 102.24 144 ASN B C 1
ATOM 3942 O O . ASN B 2 144 ? -35.082 9.211 3.574 1.00 118.74 144 ASN B O 1
ATOM 3947 N N . TYR B 2 145 ? -34.947 8.728 1.375 1.00 90.05 145 TYR B N 1
ATOM 3948 C CA . TYR B 2 145 ? -35.385 10.048 0.868 1.00 83.59 145 TYR B CA 1
ATOM 3949 C C . TYR B 2 145 ? -34.331 11.158 0.977 1.00 84.84 145 TYR B C 1
ATOM 3950 O O . TYR B 2 145 ? -34.693 12.329 1.090 1.00 90.09 145 TYR B O 1
ATOM 3959 N N . ILE B 2 146 ? -33.046 10.820 0.939 1.00 81.31 146 ILE B N 1
ATOM 3960 C CA . ILE B 2 146 ? -32.004 11.844 1.066 1.00 82.80 146 ILE B CA 1
ATOM 3961 C C . ILE B 2 146 ? -31.834 12.657 -0.215 1.00 91.05 146 ILE B C 1
ATOM 3962 O O . ILE B 2 146 ? -31.394 12.138 -1.238 1.00 97.98 146 ILE B O 1
ATOM 3967 N N . SER B 2 147 ? -32.170 13.940 -0.144 1.00 93.53 147 SER B N 1
ATOM 3968 C CA . SER B 2 147 ? -32.111 14.811 -1.310 1.00 97.08 147 SER B CA 1
ATOM 3969 C C . SER B 2 147 ? -30.761 15.508 -1.443 1.00 101.87 147 SER B C 1
ATOM 3970 O O . SER B 2 147 ? -30.233 15.652 -2.547 1.00 101.17 147 SER B O 1
ATOM 3973 N N . THR B 2 148 ? -30.205 15.942 -0.318 1.00 106.48 148 THR B N 1
ATOM 3974 C CA . THR B 2 148 ? -28.944 16.672 -0.334 1.00 108.72 148 THR B CA 1
ATOM 3975 C C . THR B 2 148 ? -28.020 16.282 0.814 1.00 101.51 148 THR B C 1
ATOM 3976 O O . THR B 2 148 ? -28.289 16.589 1.973 1.00 101.19 148 THR B O 1
ATOM 3980 N N . ILE B 2 149 ? -26.930 15.600 0.484 1.00 101.44 149 ILE B N 1
ATOM 3981 C CA . ILE B 2 149 ? -25.859 15.380 1.445 1.00 94.91 149 ILE B CA 1
ATOM 3982 C C . ILE B 2 149 ? -25.038 16.662 1.527 1.00 98.53 149 ILE B C 1
ATOM 3983 O O . ILE B 2 149 ? -24.968 17.412 0.554 1.00 100.35 149 ILE B O 1
ATOM 3988 N N . GLU B 2 150 ? -24.452 16.936 2.688 1.00 95.59 150 GLU B N 1
ATOM 3989 C CA . GLU B 2 150 ? -23.510 18.039 2.821 1.00 90.51 150 GLU B CA 1
ATOM 3990 C C . GLU B 2 150 ? -22.091 17.508 2.645 1.00 87.92 150 GLU B C 1
ATOM 3991 O O . GLU B 2 150 ? -21.841 16.322 2.852 1.00 86.97 150 GLU B O 1
ATOM 3997 N N . ALA B 2 151 ? -21.169 18.385 2.261 1.00 90.41 151 ALA B N 1
ATOM 3998 C CA . ALA B 2 151 ? -19.819 17.976 1.877 1.00 87.52 151 ALA B CA 1
ATOM 3999 C C . ALA B 2 151 ? -19.056 17.263 2.993 1.00 85.69 151 ALA B C 1
ATOM 4000 O O . ALA B 2 151 ? -18.580 16.140 2.815 1.00 82.80 151 ALA B O 1
ATOM 4002 N N . GLY B 2 152 ? -18.944 17.917 4.143 1.00 88.20 152 GLY B N 1
ATOM 4003 C CA . GLY B 2 152 ? -18.137 17.398 5.232 1.00 90.09 152 GLY B CA 1
ATOM 4004 C C . GLY B 2 152 ? -18.783 16.299 6.056 1.00 92.10 152 GLY B C 1
ATOM 4005 O O . GLY B 2 152 ? -18.306 15.985 7.148 1.00 94.23 152 GLY B O 1
ATOM 4006 N N . ALA B 2 153 ? -19.852 15.706 5.530 1.00 82.70 153 ALA B N 1
ATOM 4007 C CA . ALA B 2 153 ? -20.621 14.699 6.260 1.00 72.76 153 ALA B CA 1
ATOM 4008 C C . ALA B 2 153 ? -19.790 13.485 6.651 1.00 71.51 153 ALA B C 1
ATOM 4009 O O . ALA B 2 153 ? -19.803 13.062 7.807 1.00 70.25 153 ALA B O 1
ATOM 4011 N N . PHE B 2 154 ? -19.068 12.925 5.688 1.00 72.35 154 PHE B N 1
ATOM 4012 C CA . PHE B 2 154 ? -18.332 11.689 5.924 1.00 74.29 154 PHE B CA 1
ATOM 4013 C C . PHE B 2 154 ? -16.883 11.947 6.308 1.00 83.67 154 PHE B C 1
ATOM 4014 O O . PHE B 2 154 ? -16.084 11.016 6.415 1.00 80.02 154 PHE B O 1
ATOM 4022 N N . SER B 2 155 ? -16.548 13.214 6.520 1.00 91.63 155 SER B N 1
ATOM 4023 C CA . SER B 2 155 ? -15.241 13.564 7.048 1.00 91.20 155 SER B CA 1
ATOM 4024 C C . SER B 2 155 ? -15.133 13.011 8.462 1.00 104.29 155 SER B C 1
ATOM 4025 O O . SER B 2 155 ? -16.154 12.795 9.122 1.00 109.92 155 SER B O 1
ATOM 4028 N N . LYS B 2 156 ? -13.903 12.765 8.907 1.00 107.92 156 LYS B N 1
ATOM 4029 C CA . LYS B 2 156 ? -13.629 12.228 10.240 1.00 105.74 156 LYS B CA 1
ATOM 4030 C C . LYS B 2 156 ? -14.187 10.815 10.420 1.00 99.36 156 LYS B C 1
ATOM 4031 O O . LYS B 2 156 ? -14.442 10.376 11.543 1.00 99.95 156 LYS B O 1
ATOM 4037 N N . LEU B 2 157 ? -14.367 10.110 9.308 1.00 95.16 157 LEU B N 1
ATOM 4038 C CA . LEU B 2 157 ? -14.749 8.702 9.335 1.00 86.08 157 LEU B CA 1
ATOM 4039 C C . LEU B 2 157 ? -13.751 7.886 8.524 1.00 79.96 157 LEU B C 1
ATOM 4040 O O . LEU B 2 157 ? -14.134 7.155 7.614 1.00 78.81 157 LEU B O 1
ATOM 4045 N N . ASN B 2 158 ? -12.472 8.022 8.863 1.00 88.09 158 ASN B N 1
ATOM 4046 C CA . ASN B 2 158 ? -11.381 7.408 8.107 1.00 89.59 158 ASN B CA 1
ATOM 4047 C C . ASN B 2 158 ? -11.577 5.933 7.794 1.00 85.87 158 ASN B C 1
ATOM 4048 O O . ASN B 2 158 ? -11.308 5.482 6.681 1.00 92.25 158 ASN B O 1
ATOM 4053 N N . LYS B 2 159 ? -12.048 5.184 8.779 1.00 80.73 159 LYS B N 1
ATOM 4054 C CA . LYS B 2 159 ? -12.130 3.741 8.646 1.00 81.50 159 LYS B CA 1
ATOM 4055 C C . LYS B 2 159 ? -13.217 3.290 7.671 1.00 72.00 159 LYS B C 1
ATOM 4056 O O . LYS B 2 159 ? -13.212 2.141 7.238 1.00 69.57 159 LYS B O 1
ATOM 4062 N N . LEU B 2 160 ? -14.132 4.189 7.314 1.00 65.59 160 LEU B N 1
ATOM 4063 C CA . LEU B 2 160 ? -15.251 3.830 6.439 1.00 62.11 160 LEU B CA 1
ATOM 4064 C C . LEU B 2 160 ? -14.792 3.293 5.090 1.00 63.38 160 LEU B C 1
ATOM 4065 O O . LEU B 2 160 ? -14.024 3.939 4.378 1.00 61.22 160 LEU B O 1
ATOM 4070 N N . LYS B 2 161 ? -15.279 2.107 4.743 1.00 72.01 161 LYS B N 1
ATOM 4071 C CA . LYS B 2 161 ? -14.924 1.478 3.478 1.00 73.09 161 LYS B CA 1
ATOM 4072 C C . LYS B 2 161 ? -16.152 1.135 2.646 1.00 72.50 161 LYS B C 1
ATOM 4073 O O . LYS B 2 161 ? -16.042 0.871 1.450 1.00 79.33 161 LYS B O 1
ATOM 4079 N N . VAL B 2 162 ? -17.320 1.137 3.278 1.00 61.59 162 VAL B N 1
ATOM 4080 C CA . VAL B 2 162 ? -18.552 0.813 2.571 1.00 54.35 162 VAL B CA 1
ATOM 4081 C C . VAL B 2 162 ? -19.613 1.878 2.782 1.00 55.84 162 VAL B C 1
ATOM 4082 O O . VAL B 2 162 ? -19.945 2.230 3.913 1.00 63.57 162 VAL B O 1
ATOM 4086 N N . LEU B 2 163 ? -20.140 2.383 1.674 1.00 51.45 163 LEU B N 1
ATOM 4087 C CA . LEU B 2 163 ? -21.176 3.398 1.705 1.00 50.79 163 LEU B CA 1
ATOM 4088 C C . LEU B 2 163 ? -22.333 2.995 0.794 1.00 53.78 163 LEU B C 1
ATOM 4089 O O . LEU B 2 163 ? -22.164 2.864 -0.420 1.00 53.75 163 LEU B O 1
ATOM 4094 N N . ILE B 2 164 ? -23.506 2.795 1.385 1.00 51.42 164 ILE B N 1
ATOM 4095 C CA . ILE B 2 164 ? -24.677 2.345 0.639 1.00 48.44 164 ILE B CA 1
ATOM 4096 C C . ILE B 2 164 ? -25.816 3.355 0.745 1.00 58.26 164 ILE B C 1
ATOM 4097 O O . ILE B 2 164 ? -26.329 3.606 1.835 1.00 60.27 164 ILE B O 1
ATOM 4102 N N . LEU B 2 165 ? -26.209 3.926 -0.391 1.00 66.12 165 LEU B N 1
ATOM 4103 C CA . LEU B 2 165 ? -27.166 5.028 -0.410 1.00 69.32 165 LEU B CA 1
ATOM 4104 C C . LEU B 2 165 ? -28.243 4.869 -1.482 1.00 71.94 165 LEU B C 1
ATOM 4105 O O . LEU B 2 165 ? -28.845 5.854 -1.911 1.00 75.05 165 LEU B O 1
ATOM 4110 N N . ASN B 2 166 ? -28.488 3.638 -1.913 1.00 70.33 166 ASN B N 1
ATOM 4111 C CA . ASN B 2 166 ? -29.370 3.418 -3.051 1.00 67.66 166 ASN B CA 1
ATOM 4112 C C . ASN B 2 166 ? -30.830 3.759 -2.767 1.00 69.61 166 ASN B C 1
ATOM 4113 O O . ASN B 2 166 ? -31.248 3.845 -1.614 1.00 68.73 166 ASN B O 1
ATOM 4118 N N . ASP B 2 167 ? -31.585 3.972 -3.842 1.00 75.98 167 ASP B N 1
ATOM 4119 C CA . ASP B 2 167 ? -33.022 4.232 -3.779 1.00 79.40 167 ASP B CA 1
ATOM 4120 C C . ASP B 2 167 ? -33.367 5.446 -2.918 1.00 84.70 167 ASP B C 1
ATOM 4121 O O . ASP B 2 167 ? -34.282 5.402 -2.096 1.00 94.83 167 ASP B O 1
ATOM 4126 N N . ASN B 2 168 ? -32.624 6.530 -3.120 1.00 79.98 168 ASN B N 1
ATOM 4127 C CA . ASN B 2 168 ? -32.894 7.790 -2.439 1.00 73.54 168 ASN B CA 1
ATOM 4128 C C . ASN B 2 168 ? -33.202 8.908 -3.428 1.00 70.76 168 ASN B C 1
ATOM 4129 O O . ASN B 2 168 ? -33.692 8.659 -4.528 1.00 71.74 168 ASN B O 1
ATOM 4134 N N . LEU B 2 169 ? -32.906 10.140 -3.032 1.00 63.07 169 LEU B N 1
ATOM 4135 C CA . LEU B 2 169 ? -33.305 11.311 -3.803 1.00 71.26 169 LEU B CA 1
ATOM 4136 C C . LEU B 2 169 ? -32.106 12.152 -4.243 1.00 82.97 169 LEU B C 1
ATOM 4137 O O . LEU B 2 169 ? -32.232 13.355 -4.480 1.00 87.19 169 LEU B O 1
ATOM 4142 N N . LEU B 2 170 ? -30.945 11.516 -4.354 1.00 83.99 170 LEU B N 1
ATOM 4143 C CA . LEU B 2 170 ? -29.716 12.231 -4.680 1.00 79.30 170 LEU B CA 1
ATOM 4144 C C . LEU B 2 170 ? -29.727 12.776 -6.101 1.00 81.99 170 LEU B C 1
ATOM 4145 O O . LEU B 2 170 ? -29.629 12.021 -7.065 1.00 77.32 170 LEU B O 1
ATOM 4150 N N . LEU B 2 171 ? -29.850 14.092 -6.224 1.00 96.19 171 LEU B N 1
ATOM 4151 C CA . LEU B 2 171 ? -29.758 14.743 -7.523 1.00 97.15 171 LEU B CA 1
ATOM 4152 C C . LEU B 2 171 ? -28.304 15.014 -7.866 1.00 87.69 171 LEU B C 1
ATOM 4153 O O . LEU B 2 171 ? -27.865 14.795 -8.994 1.00 87.97 171 LEU B O 1
ATOM 4158 N N . SER B 2 172 ? -27.560 15.483 -6.872 1.00 78.33 172 SER B N 1
ATOM 4159 C CA . SER B 2 172 ? -26.170 15.858 -7.053 1.00 76.12 172 SER B CA 1
ATOM 4160 C C . SER B 2 172 ? -25.398 15.650 -5.762 1.00 77.84 172 SER B C 1
ATOM 4161 O O . SER B 2 172 ? -25.961 15.699 -4.668 1.00 84.79 172 SER B O 1
ATOM 4164 N N . LEU B 2 173 ? -24.097 15.437 -5.900 1.00 76.22 173 LEU B N 1
ATOM 4165 C CA . LEU B 2 173 ? -23.244 15.088 -4.776 1.00 74.29 173 LEU B CA 1
ATOM 4166 C C . LEU B 2 173 ? -22.189 16.170 -4.546 1.00 85.70 173 LEU B C 1
ATOM 4167 O O . LEU B 2 173 ? -21.327 16.380 -5.401 1.00 93.05 173 LEU B O 1
ATOM 4172 N N . PRO B 2 174 ? -22.264 16.872 -3.399 1.00 91.09 174 PRO B N 1
ATOM 4173 C CA . PRO B 2 174 ? -21.329 17.955 -3.065 1.00 89.40 174 PRO B CA 1
ATOM 4174 C C . PRO B 2 174 ? -19.879 17.526 -3.210 1.00 83.31 174 PRO B C 1
ATOM 4175 O O . PRO B 2 174 ? -19.504 16.479 -2.695 1.00 75.87 174 PRO B O 1
ATOM 4179 N N . SER B 2 175 ? -19.082 18.324 -3.911 1.00 91.86 175 SER B N 1
ATOM 4180 C CA . SER B 2 175 ? -17.701 17.959 -4.204 1.00 96.16 175 SER B CA 1
ATOM 4181 C C . SER B 2 175 ? -16.871 17.834 -2.933 1.00 86.66 175 SER B C 1
ATOM 4182 O O . SER B 2 175 ? -17.159 18.480 -1.924 1.00 75.97 175 SER B O 1
ATOM 4185 N N . ASN B 2 176 ? -15.845 16.988 -3.005 1.00 87.52 176 ASN B N 1
ATOM 4186 C CA . ASN B 2 176 ? -14.962 16.691 -1.879 1.00 85.21 176 ASN B CA 1
ATOM 4187 C C . ASN B 2 176 ? -15.679 16.024 -0.708 1.00 86.83 176 ASN B C 1
ATOM 4188 O O . ASN B 2 176 ? -15.263 16.166 0.439 1.00 88.77 176 ASN B O 1
ATOM 4193 N N . VAL B 2 177 ? -16.750 15.290 -0.995 1.00 81.22 177 VAL B N 1
ATOM 4194 C CA . VAL B 2 177 ? -17.375 14.469 0.033 1.00 71.06 177 VAL B CA 1
ATOM 4195 C C . VAL B 2 177 ? -16.460 13.309 0.374 1.00 72.16 177 VAL B C 1
ATOM 4196 O O . VAL B 2 177 ? -16.251 12.989 1.545 1.00 74.73 177 VAL B O 1
ATOM 4200 N N . PHE B 2 178 ? -15.901 12.697 -0.664 1.00 72.70 178 PHE B N 1
ATOM 4201 C CA . PHE B 2 178 ? -15.120 11.476 -0.520 1.00 74.52 178 PHE B CA 1
ATOM 4202 C C . PHE B 2 178 ? -13.620 11.736 -0.475 1.00 84.33 178 PHE B C 1
ATOM 4203 O O . PHE B 2 178 ? -12.828 10.808 -0.620 1.00 93.81 178 PHE B O 1
ATOM 4211 N N . ARG B 2 179 ? -13.223 12.987 -0.285 1.00 82.88 179 ARG B N 1
ATOM 4212 C CA . ARG B 2 179 ? -11.809 13.320 -0.384 1.00 88.49 179 ARG B CA 1
ATOM 4213 C C . ARG B 2 179 ? -11.003 12.807 0.804 1.00 86.89 179 ARG B C 1
ATOM 4214 O O . ARG B 2 179 ? -9.799 12.581 0.691 1.00 89.09 179 ARG B O 1
ATOM 4222 N N . PHE B 2 180 ? -11.669 12.612 1.937 1.00 81.15 180 PHE B N 1
ATOM 4223 C CA . PHE B 2 180 ? -10.969 12.250 3.166 1.00 81.57 180 PHE B CA 1
ATOM 4224 C C . PHE B 2 180 ? -11.047 10.762 3.487 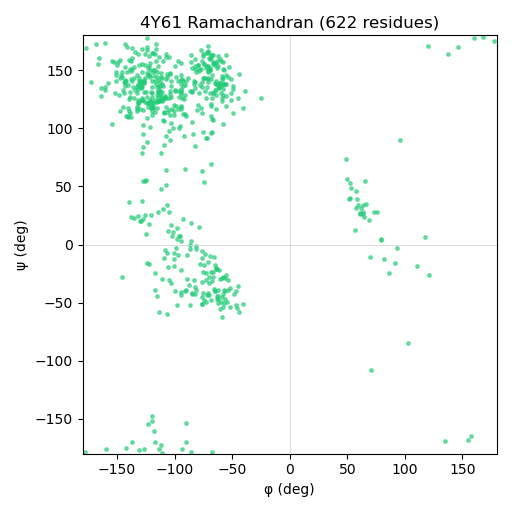1.00 79.95 180 PHE B C 1
ATOM 4225 O O . PHE B 2 180 ? -10.323 10.266 4.352 1.00 81.33 180 PHE B O 1
ATOM 4233 N N . VAL B 2 181 ? -11.920 10.051 2.786 1.00 77.07 181 VAL B N 1
ATOM 4234 C CA . VAL B 2 181 ? -11.993 8.604 2.922 1.00 75.87 181 VAL B CA 1
ATOM 4235 C C . VAL B 2 181 ? -11.554 7.927 1.631 1.00 88.12 181 VAL B C 1
ATOM 4236 O O . VAL B 2 181 ? -11.519 8.552 0.571 1.00 94.17 181 VAL B O 1
ATOM 4240 N N . LEU B 2 182 ? -11.203 6.651 1.724 1.00 93.62 182 LEU B N 1
ATOM 4241 C CA . LEU B 2 182 ? -11.019 5.840 0.530 1.00 95.92 182 LEU B CA 1
ATOM 4242 C C . LEU B 2 182 ? -11.824 4.560 0.650 1.00 95.03 182 LEU B C 1
ATOM 4243 O O . LEU B 2 182 ? -11.286 3.505 0.969 1.00 99.38 182 LEU B O 1
ATOM 4248 N N . LEU B 2 183 ? -13.122 4.664 0.399 1.00 81.54 183 LEU B N 1
ATOM 4249 C CA . LEU B 2 183 ? -13.992 3.499 0.447 1.00 73.95 183 LEU B CA 1
ATOM 4250 C C . LEU B 2 183 ? -13.716 2.579 -0.736 1.00 69.49 183 LEU B C 1
ATOM 4251 O O . LEU B 2 183 ? -13.046 2.969 -1.692 1.00 68.81 183 LEU B O 1
ATOM 4256 N N . THR B 2 184 ? -14.224 1.354 -0.657 1.00 68.69 184 THR B N 1
ATOM 4257 C CA . THR B 2 184 ? -14.002 0.363 -1.700 1.00 74.72 184 THR B CA 1
ATOM 4258 C C . THR B 2 184 ? -15.319 -0.046 -2.355 1.00 80.34 184 THR B C 1
ATOM 4259 O O . THR B 2 184 ? -15.338 -0.502 -3.498 1.00 84.63 184 THR B O 1
ATOM 4263 N N . HIS B 2 185 ? -16.415 0.122 -1.622 1.00 78.74 185 HIS B N 1
ATOM 4264 C CA . HIS B 2 185 ? -17.744 -0.163 -2.147 1.00 68.77 185 HIS B CA 1
ATOM 4265 C C . HIS B 2 185 ? -18.652 1.049 -1.992 1.00 61.20 185 HIS B C 1
ATOM 4266 O O . HIS B 2 185 ? -18.845 1.559 -0.889 1.00 58.36 185 HIS B O 1
ATOM 4273 N N . LEU B 2 186 ? -19.197 1.514 -3.108 1.00 63.70 186 LEU B N 1
ATOM 4274 C CA . LEU B 2 186 ? -20.150 2.612 -3.090 1.00 59.91 186 LEU B CA 1
ATOM 4275 C C . LEU B 2 186 ? -21.366 2.255 -3.931 1.00 61.96 186 LEU B C 1
ATO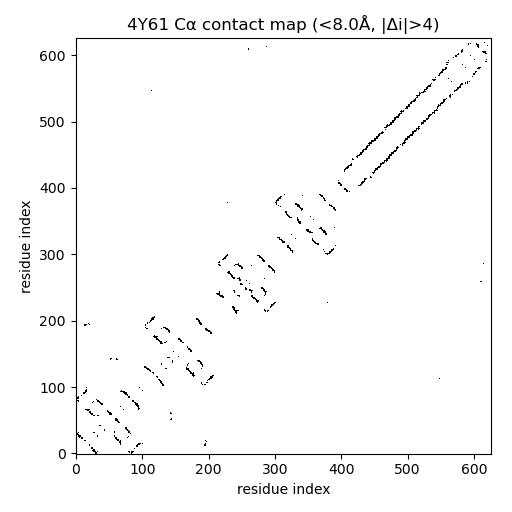M 4276 O O . LEU B 2 186 ? -21.244 1.967 -5.120 1.00 65.68 186 LEU B O 1
ATOM 4281 N N . ASP B 2 187 ? -22.537 2.263 -3.304 1.00 63.00 187 ASP B N 1
ATOM 4282 C CA . ASP B 2 187 ? -23.781 1.950 -3.996 1.00 69.20 187 ASP B CA 1
ATOM 4283 C C . ASP B 2 187 ? -24.624 3.207 -4.143 1.00 67.34 187 ASP B C 1
ATOM 4284 O O . ASP B 2 187 ? -25.095 3.765 -3.152 1.00 67.66 187 ASP B O 1
ATOM 4289 N N . LEU B 2 188 ? -24.815 3.649 -5.382 1.00 64.19 188 LEU B N 1
ATOM 4290 C CA . LEU B 2 188 ? -25.615 4.839 -5.647 1.00 64.01 188 LEU B CA 1
ATOM 4291 C C . LEU B 2 188 ? -26.788 4.538 -6.575 1.00 62.36 188 LEU B C 1
ATOM 4292 O O . LEU B 2 188 ? -27.371 5.454 -7.154 1.00 64.27 188 LEU B O 1
ATOM 4297 N N . ARG B 2 189 ? -27.132 3.258 -6.702 1.00 67.79 189 ARG B N 1
ATOM 4298 C CA . ARG B 2 189 ? -28.253 2.827 -7.540 1.00 66.40 189 ARG B CA 1
ATOM 4299 C C . ARG B 2 189 ? -29.557 3.517 -7.156 1.00 75.63 189 ARG B C 1
ATOM 4300 O O . ARG B 2 189 ? -29.671 4.088 -6.076 1.00 75.47 189 ARG B O 1
ATOM 4308 N N . GLY B 2 190 ? -30.535 3.470 -8.053 1.00 90.33 190 GLY B N 1
ATOM 4309 C CA . GLY B 2 190 ? -31.876 3.935 -7.748 1.00 93.25 190 GLY B CA 1
ATOM 4310 C C . GLY B 2 190 ? -32.029 5.371 -7.277 1.00 91.74 190 GLY B C 1
ATOM 4311 O O . GLY B 2 190 ? -33.094 5.748 -6.786 1.00 101.99 190 GLY B O 1
ATOM 4312 N N . ASN B 2 191 ? -30.980 6.175 -7.411 1.00 72.20 191 ASN B N 1
ATOM 4313 C CA . ASN B 2 191 ? -31.071 7.582 -7.043 1.00 69.86 191 ASN B CA 1
ATOM 4314 C C . ASN B 2 191 ? -31.522 8.441 -8.215 1.00 66.20 191 ASN B C 1
ATOM 4315 O O . ASN B 2 191 ? -31.932 7.925 -9.251 1.00 66.49 191 ASN B O 1
ATOM 4320 N N . ARG B 2 192 ? -31.442 9.755 -8.046 1.00 70.07 192 ARG B N 1
ATOM 4321 C CA . ARG B 2 192 ? -31.924 10.674 -9.064 1.00 76.46 192 ARG B CA 1
ATOM 4322 C C . ARG B 2 192 ? -30.767 11.432 -9.710 1.00 81.83 192 ARG B C 1
ATOM 4323 O O . ARG B 2 192 ? -30.806 12.655 -9.856 1.00 93.45 192 ARG B O 1
ATOM 4331 N N . LEU B 2 193 ? -29.734 10.691 -10.092 1.00 77.59 193 LEU B N 1
ATOM 4332 C CA . LEU B 2 193 ? -28.534 11.280 -10.672 1.00 79.86 193 LEU B CA 1
ATOM 4333 C C . LEU B 2 193 ? -28.584 11.296 -12.193 1.00 90.93 193 LEU B C 1
ATOM 4334 O O . LEU B 2 193 ? -28.885 10.284 -12.826 1.00 95.20 193 LEU B O 1
ATOM 4339 N N . LYS B 2 194 ? -28.274 12.446 -12.780 1.00 93.30 194 LYS B N 1
ATOM 4340 C CA . LYS B 2 194 ? -28.250 12.567 -14.231 1.00 97.13 194 LYS B CA 1
ATOM 4341 C C . LYS B 2 194 ? -26.828 12.744 -14.753 1.00 96.06 194 LYS B C 1
ATOM 4342 O O . LYS B 2 194 ? -26.519 12.338 -15.870 1.00 93.69 194 LYS B O 1
ATOM 4348 N N . VAL B 2 195 ? -25.969 13.356 -13.942 1.00 100.48 195 VAL B N 1
ATOM 4349 C CA . VAL B 2 195 ? -24.583 13.632 -14.324 1.00 99.92 195 VAL B CA 1
ATOM 4350 C C . VAL B 2 195 ? -23.672 13.451 -13.103 1.00 97.00 195 VAL B C 1
ATOM 4351 O O . VAL B 2 195 ? -24.120 13.606 -11.964 1.00 97.00 195 VAL B O 1
ATOM 4355 N N . MET B 2 196 ? -22.406 13.108 -13.334 1.00 93.59 196 MET B N 1
ATOM 4356 C CA . MET B 2 196 ? -21.438 12.985 -12.248 1.00 83.78 196 MET B CA 1
ATOM 4357 C C . MET B 2 196 ? -20.054 13.489 -12.671 1.00 86.97 196 MET B C 1
ATOM 4358 O O . MET B 2 196 ? -19.388 12.860 -13.493 1.00 89.44 196 MET B O 1
ATOM 4363 N N . PRO B 2 197 ? -19.617 14.623 -12.095 1.00 87.57 197 PRO B N 1
ATOM 4364 C CA . PRO B 2 197 ? -18.416 15.359 -12.513 1.00 87.09 197 PRO B CA 1
ATOM 4365 C C . PRO B 2 197 ? -17.110 14.748 -12.011 1.00 83.79 197 PRO B C 1
ATOM 4366 O O . PRO B 2 197 ? -17.097 14.128 -10.947 1.00 78.53 197 PRO B O 1
ATOM 4370 N N . PHE B 2 198 ? -16.023 14.931 -12.759 1.00 91.21 198 PHE B N 1
ATOM 4371 C CA . PHE B 2 198 ? -14.729 14.406 -12.332 1.00 92.29 198 PHE B CA 1
ATOM 4372 C C . PHE B 2 198 ? -14.124 15.255 -11.225 1.00 100.21 198 PHE B C 1
ATOM 4373 O O . PHE B 2 198 ? -13.613 14.728 -10.237 1.00 95.84 198 PHE B O 1
ATOM 4381 N N . ALA B 2 199 ? -14.177 16.571 -11.404 1.00 113.19 199 ALA B N 1
ATOM 4382 C CA . ALA B 2 199 ? -13.556 17.503 -10.471 1.00 117.39 199 ALA B CA 1
ATOM 4383 C C . ALA B 2 199 ? -14.237 17.480 -9.112 1.00 117.76 199 ALA B C 1
ATOM 4384 O O . ALA B 2 199 ? -15.347 17.986 -8.947 1.00 118.67 199 ALA B O 1
ATOM 4386 N N . GLY B 2 200 ? -13.558 16.896 -8.134 1.00 108.16 200 GLY B N 1
ATOM 4387 C CA . GLY B 2 200 ? -14.109 16.814 -6.800 1.00 107.12 200 GLY B CA 1
ATOM 4388 C C . GLY B 2 200 ? -14.643 15.428 -6.538 1.00 109.54 200 GLY B C 1
ATOM 4389 O O . GLY B 2 200 ? -13.940 14.588 -5.985 1.00 120.95 200 GLY B O 1
ATOM 4390 N N . VAL B 2 201 ? -15.878 15.185 -6.956 1.00 97.24 201 VAL B N 1
ATOM 4391 C CA . VAL B 2 201 ? -16.543 13.937 -6.633 1.00 87.21 201 VAL B CA 1
ATOM 4392 C C . VAL B 2 201 ? -15.744 12.720 -7.086 1.00 82.97 201 VAL B C 1
ATOM 4393 O O . VAL B 2 201 ? -15.534 11.799 -6.306 1.00 83.41 201 VAL B O 1
ATOM 4397 N N . LEU B 2 202 ? -15.260 12.744 -8.324 1.00 78.09 202 LEU B N 1
ATOM 4398 C CA . LEU B 2 202 ? -14.725 11.540 -8.952 1.00 75.38 202 LEU B CA 1
ATOM 4399 C C . LEU B 2 202 ? -13.246 11.256 -8.687 1.00 75.73 202 LEU B C 1
ATOM 4400 O O . LEU B 2 202 ? -12.849 10.096 -8.579 1.00 76.30 202 LEU B O 1
ATOM 4405 N N . GLU B 2 203 ? -12.434 12.304 -8.579 1.00 76.97 203 GLU B N 1
ATOM 4406 C CA . GLU B 2 203 ? -10.985 12.127 -8.485 1.00 84.18 203 GLU B CA 1
ATOM 4407 C C . GLU B 2 203 ? -10.584 11.369 -7.223 1.00 92.44 203 GLU B C 1
ATOM 4408 O O . GLU B 2 203 ? -9.501 10.783 -7.157 1.00 97.00 203 GLU B O 1
ATOM 4414 N N . HIS B 2 204 ? -11.474 11.371 -6.235 1.00 96.32 204 HIS B N 1
ATOM 4415 C CA . HIS B 2 204 ? -11.261 10.660 -4.979 1.00 97.32 204 HIS B CA 1
ATOM 4416 C C . HIS B 2 204 ? -11.615 9.184 -5.125 1.00 101.39 204 HIS B C 1
ATOM 4417 O O . HIS B 2 204 ? -10.968 8.311 -4.547 1.00 103.64 204 HIS B O 1
ATOM 4424 N N . ILE B 2 205 ? -12.656 8.921 -5.905 1.00 100.29 205 ILE B N 1
ATOM 4425 C CA . ILE B 2 205 ? -13.019 7.568 -6.301 1.00 93.93 205 ILE B CA 1
ATOM 4426 C C . ILE B 2 205 ? -11.968 7.067 -7.294 1.00 103.03 205 ILE B C 1
ATOM 4427 O O . ILE B 2 205 ? -11.166 7.852 -7.797 1.00 113.70 205 ILE B O 1
ATOM 4432 N N . GLY B 2 206 ? -11.957 5.771 -7.569 1.00 102.86 206 GLY B N 1
ATOM 4433 C CA . GLY B 2 206 ? -10.963 5.207 -8.458 1.00 107.21 206 GLY B CA 1
ATOM 4434 C C . GLY B 2 206 ? -10.200 4.159 -7.687 1.00 111.85 206 GLY B C 1
ATOM 4435 O O . GLY B 2 206 ? -9.657 3.212 -8.256 1.00 116.85 206 GLY B O 1
ATOM 4436 N N . GLY B 2 207 ? -10.167 4.341 -6.372 1.00 111.00 207 GLY B N 1
ATOM 4437 C CA . GLY B 2 207 ? -9.590 3.358 -5.478 1.00 110.94 207 GLY B CA 1
ATOM 4438 C C . GLY B 2 207 ? -10.619 2.314 -5.093 1.00 112.39 207 GLY B C 1
ATOM 4439 O O . GLY B 2 207 ? -10.308 1.348 -4.399 1.00 115.66 207 GLY B O 1
ATOM 4440 N N . ILE B 2 208 ? -11.850 2.516 -5.548 1.00 99.80 208 ILE B N 1
ATOM 4441 C CA . ILE B 2 208 ? -12.940 1.581 -5.296 1.00 83.96 208 ILE B CA 1
ATOM 4442 C C . ILE B 2 208 ? -12.766 0.264 -6.043 1.00 82.22 208 ILE B C 1
ATOM 4443 O O . ILE B 2 208 ? -12.190 0.225 -7.130 1.00 78.23 208 ILE B O 1
ATOM 4448 N N . MET B 2 209 ? -13.288 -0.810 -5.462 1.00 84.45 209 MET B N 1
ATOM 4449 C CA . MET B 2 209 ? -13.326 -2.093 -6.144 1.00 84.17 209 MET B CA 1
ATOM 4450 C C . MET B 2 209 ? -14.678 -2.241 -6.838 1.00 80.86 209 MET B C 1
ATOM 4451 O O . MET B 2 209 ? -14.756 -2.671 -7.984 1.00 89.08 209 MET B O 1
ATOM 4456 N N . GLU B 2 210 ? -15.743 -1.872 -6.134 1.00 61.27 210 GLU B N 1
ATOM 4457 C CA . GLU B 2 210 ? -17.088 -1.955 -6.691 1.00 63.85 210 GLU B CA 1
ATOM 4458 C C . GLU B 2 210 ? -17.818 -0.618 -6.602 1.00 73.44 210 GLU B C 1
ATOM 4459 O O . GLU B 2 210 ? -17.665 0.126 -5.632 1.00 74.85 210 GLU B O 1
ATOM 4465 N N . ILE B 2 211 ? -18.607 -0.321 -7.627 1.00 71.96 211 ILE B N 1
ATOM 4466 C CA . ILE B 2 211 ? -19.477 0.843 -7.618 1.00 64.92 211 ILE B CA 1
ATOM 4467 C C . ILE B 2 211 ? -20.737 0.522 -8.412 1.00 62.16 211 ILE B C 1
ATOM 4468 O O . ILE B 2 211 ? -20.684 -0.188 -9.415 1.00 65.18 211 ILE B O 1
ATOM 4473 N N . GLN B 2 212 ? -21.873 1.028 -7.951 1.00 60.02 212 GLN B N 1
ATOM 4474 C CA . GLN B 2 212 ? -23.141 0.713 -8.585 1.00 62.77 212 GLN B CA 1
ATOM 4475 C C . GLN B 2 212 ? -23.939 1.973 -8.912 1.00 62.54 212 GLN B C 1
ATOM 4476 O O . GLN B 2 212 ? -24.211 2.794 -8.037 1.00 61.49 212 GLN B O 1
ATOM 4482 N N . LEU B 2 213 ? -24.305 2.113 -10.183 1.00 65.58 213 LEU B N 1
ATOM 4483 C CA . LEU B 2 213 ? -25.012 3.293 -10.670 1.00 63.53 213 LEU B CA 1
ATOM 4484 C C . LEU B 2 213 ? -26.228 2.895 -11.510 1.00 65.21 213 LEU B C 1
ATOM 4485 O O . LEU B 2 213 ? -26.700 3.668 -12.341 1.00 72.20 213 LEU B O 1
ATOM 4490 N N . GLU B 2 214 ? -26.735 1.692 -11.256 1.00 62.82 214 GLU B N 1
ATOM 4491 C CA . GLU B 2 214 ? -27.658 0.993 -12.155 1.00 67.54 214 GLU B CA 1
ATOM 4492 C C . GLU B 2 214 ? -28.967 1.702 -12.509 1.00 71.95 214 GLU B C 1
ATOM 4493 O O . GLU B 2 214 ? -29.284 1.850 -13.689 1.00 81.59 214 GLU B O 1
ATOM 4499 N N . GLU B 2 215 ? -29.736 2.124 -11.512 1.00 70.66 215 GLU B N 1
ATOM 4500 C CA . GLU B 2 215 ? -31.059 2.669 -11.801 1.00 72.29 215 GLU B CA 1
ATOM 4501 C C . GLU B 2 215 ? -31.137 4.182 -11.611 1.00 73.94 215 GLU B C 1
ATOM 4502 O O . GLU B 2 215 ? -31.880 4.675 -10.766 1.00 74.91 215 GLU B O 1
ATOM 4508 N N . ASN B 2 216 ? -30.385 4.911 -12.430 1.00 72.32 216 ASN B N 1
ATOM 4509 C CA . ASN B 2 216 ? -30.335 6.366 -12.348 1.00 62.47 216 ASN B CA 1
ATOM 4510 C C . ASN B 2 216 ? -30.753 7.039 -13.654 1.00 56.41 216 ASN B C 1
ATOM 4511 O O . ASN B 2 216 ? -30.567 6.473 -14.731 1.00 53.60 216 ASN B O 1
ATOM 4516 N N . PRO B 2 217 ? -31.324 8.253 -13.560 1.00 62.45 217 PRO B N 1
ATOM 4517 C CA . PRO B 2 217 ? -31.780 9.024 -14.723 1.00 68.50 217 PRO B CA 1
ATOM 4518 C C . PRO B 2 217 ? -30.638 9.669 -15.499 1.00 72.06 217 PRO B C 1
ATOM 4519 O O . PRO B 2 217 ? -30.575 10.895 -15.595 1.00 79.73 217 PRO B O 1
ATOM 4523 N N . TRP B 2 218 ? -29.758 8.849 -16.056 1.00 68.00 218 TRP B N 1
ATOM 4524 C CA . TRP B 2 218 ? -28.595 9.358 -16.760 1.00 66.94 218 TRP B CA 1
ATOM 4525 C C . TRP B 2 218 ? -28.959 10.096 -18.042 1.00 69.36 218 TRP B C 1
ATOM 4526 O O . TRP B 2 218 ? -29.652 9.569 -18.910 1.00 77.35 218 TRP B O 1
ATOM 4537 N N . ASN B 2 219 ? -28.478 11.327 -18.147 1.00 65.57 219 ASN B N 1
ATOM 4538 C CA . ASN B 2 219 ? -28.693 12.161 -19.318 1.00 67.59 219 ASN B CA 1
ATOM 4539 C C . ASN B 2 219 ? -27.438 12.141 -20.182 1.00 68.79 219 ASN B C 1
ATOM 4540 O O . ASN B 2 219 ? -26.461 12.833 -19.893 1.00 73.18 219 ASN B O 1
ATOM 4545 N N . CYS B 2 220 ? -27.464 11.330 -21.235 1.00 68.50 220 CYS B N 1
ATOM 4546 C CA . CYS B 2 220 ? -26.277 11.088 -22.051 1.00 68.91 220 CYS B CA 1
ATOM 4547 C C . CYS B 2 220 ? -26.043 12.180 -23.083 1.00 83.58 220 CYS B C 1
ATOM 4548 O O . CYS B 2 220 ? -26.442 12.055 -24.238 1.00 98.78 220 CYS B O 1
ATOM 4551 N N . THR B 2 221 ? -25.377 13.245 -22.654 1.00 88.72 221 THR B N 1
ATOM 4552 C CA . THR B 2 221 ? -24.913 14.294 -23.549 1.00 96.57 221 THR B CA 1
ATOM 4553 C C . THR B 2 221 ? -23.403 14.441 -23.357 1.00 101.85 221 THR B C 1
ATOM 4554 O O . THR B 2 221 ? -22.825 13.750 -22.517 1.00 98.73 221 THR B O 1
ATOM 4558 N N . CYS B 2 222 ? -22.769 15.323 -24.130 1.00 108.72 222 CYS B N 1
ATOM 4559 C CA . CYS B 2 222 ? -21.333 15.585 -23.992 1.00 114.46 222 CYS B CA 1
ATOM 4560 C C . CYS B 2 222 ? -20.989 15.954 -22.551 1.00 116.55 222 CYS B C 1
ATOM 4561 O O . CYS B 2 222 ? -19.900 15.666 -22.060 1.00 116.83 222 CYS B O 1
ATOM 4564 N N . ASP B 2 223 ? -21.951 16.574 -21.877 1.00 116.26 223 ASP B N 1
ATOM 4565 C CA . ASP B 2 223 ? -21.830 16.958 -20.477 1.00 116.53 223 ASP B CA 1
ATOM 4566 C C . ASP B 2 223 ? -21.728 15.729 -19.550 1.00 106.80 223 ASP B C 1
ATOM 4567 O O . ASP B 2 223 ? -21.380 15.849 -18.372 1.00 103.98 223 ASP B O 1
ATOM 4572 N N . LEU B 2 224 ? -21.987 14.543 -20.099 1.00 99.95 224 LEU B N 1
ATOM 4573 C CA . LEU B 2 224 ? -21.829 13.289 -19.355 1.00 90.84 224 LEU B CA 1
ATOM 4574 C C . LEU B 2 224 ? -20.536 12.553 -19.735 1.00 89.25 224 LEU B C 1
ATOM 4575 O O . LEU B 2 224 ? -20.306 11.421 -19.313 1.00 89.14 224 LEU B O 1
ATOM 4580 N N . LEU B 2 225 ? -19.686 13.194 -20.528 1.00 90.12 225 LEU B N 1
ATOM 4581 C CA . LEU B 2 225 ? -18.440 12.551 -20.954 1.00 91.78 225 LEU B CA 1
ATOM 4582 C C . LEU B 2 225 ? -17.440 12.183 -19.837 1.00 80.42 225 LEU B C 1
ATOM 4583 O O . LEU B 2 225 ? -16.892 11.082 -19.879 1.00 72.46 225 LEU B O 1
ATOM 4588 N N . PRO B 2 226 ? -17.191 13.081 -18.851 1.00 83.10 226 PRO B N 1
ATOM 4589 C CA . PRO B 2 226 ? -16.137 12.756 -17.876 1.00 83.23 226 PRO B CA 1
ATOM 4590 C C . PRO B 2 226 ? -16.317 11.384 -17.250 1.00 86.60 226 PRO B C 1
ATOM 4591 O O . PRO B 2 226 ? -15.402 10.556 -17.295 1.00 91.66 226 PRO B O 1
ATOM 4595 N N . LEU B 2 227 ? -17.506 11.164 -16.696 1.00 82.01 227 LEU B N 1
ATOM 4596 C CA . LEU B 2 227 ? -17.917 9.877 -16.150 1.00 71.44 227 LEU B CA 1
ATOM 4597 C C . LEU B 2 227 ? -17.535 8.732 -17.080 1.00 65.88 227 LEU B C 1
ATOM 4598 O O . LEU B 2 227 ? -16.790 7.827 -16.692 1.00 67.03 227 LEU B O 1
ATOM 4603 N N . LYS B 2 228 ? -18.040 8.797 -18.308 1.00 60.13 228 LYS B N 1
ATOM 4604 C CA . LYS B 2 228 ? -17.703 7.834 -19.352 1.00 74.18 228 LYS B CA 1
ATOM 4605 C C . LYS B 2 228 ? -16.199 7.581 -19.408 1.00 85.89 228 LYS B C 1
ATOM 4606 O O . LYS B 2 228 ? -15.752 6.436 -19.296 1.00 90.57 228 LYS B O 1
ATOM 4612 N N . ALA B 2 229 ? -15.424 8.655 -19.544 1.00 91.59 229 ALA B N 1
ATOM 4613 C CA . ALA B 2 229 ? -13.973 8.531 -19.619 1.00 97.78 229 ALA B CA 1
ATOM 4614 C C . ALA B 2 229 ? -13.438 7.859 -18.368 1.00 92.76 229 ALA B C 1
ATOM 4615 O O . ALA B 2 229 ? -12.617 6.940 -18.444 1.00 89.79 229 ALA B O 1
ATOM 4617 N N . TRP B 2 230 ? -13.934 8.302 -17.216 1.00 92.78 230 TRP B N 1
ATOM 4618 C CA . TRP B 2 230 ? -13.468 7.776 -15.941 1.00 89.92 230 TRP B CA 1
ATOM 4619 C C . TRP B 2 230 ? -13.753 6.282 -15.834 1.00 88.12 230 TRP B C 1
ATOM 4620 O O . TRP B 2 230 ? -13.095 5.563 -15.079 1.00 85.41 230 TRP B O 1
ATOM 4631 N N . LEU B 2 231 ? -14.722 5.810 -16.611 1.00 87.51 231 LEU B N 1
ATOM 4632 C CA . LEU B 2 231 ? -15.109 4.410 -16.541 1.00 91.68 231 LEU B CA 1
ATOM 4633 C C . LEU B 2 231 ? -14.128 3.505 -17.283 1.00 98.59 231 LEU B C 1
ATOM 4634 O O . LEU B 2 231 ? -14.112 2.291 -17.072 1.00 93.04 231 LEU B O 1
ATOM 4639 N N . ASP B 2 232 ? -13.300 4.093 -18.141 1.00 114.30 232 ASP B N 1
ATOM 4640 C CA . ASP B 2 232 ? -12.268 3.309 -18.806 1.00 117.69 232 ASP B CA 1
ATOM 4641 C C . ASP B 2 232 ? -11.042 3.224 -17.909 1.00 117.61 232 ASP B C 1
ATOM 4642 O O . ASP B 2 232 ? -10.432 2.163 -17.770 1.00 120.96 232 ASP B O 1
ATOM 4647 N N . THR B 2 233 ? -10.700 4.348 -17.289 1.00 114.58 233 THR B N 1
ATOM 4648 C CA . THR B 2 233 ? -9.542 4.426 -16.407 1.00 114.83 233 THR B CA 1
ATOM 4649 C C . THR B 2 233 ? -9.725 3.560 -15.164 1.00 116.98 233 THR B C 1
ATOM 4650 O O . THR B 2 233 ? -8.772 2.941 -14.686 1.00 117.11 233 THR B O 1
ATOM 4654 N N . ILE B 2 234 ? -10.948 3.526 -14.639 1.00 124.89 234 ILE B N 1
ATOM 4655 C CA . ILE B 2 234 ? -11.255 2.694 -13.479 1.00 133.94 234 ILE B CA 1
ATOM 4656 C C . ILE B 2 234 ? -11.149 1.227 -13.870 1.00 136.56 234 ILE B C 1
ATOM 4657 O O . ILE B 2 234 ? -11.435 0.848 -15.007 1.00 136.44 234 ILE B O 1
ATOM 4662 N N . THR B 2 235 ? -10.698 0.413 -12.925 1.00 136.49 235 THR B N 1
ATOM 4663 C CA . THR B 2 235 ? -10.572 -1.017 -13.136 1.00 141.84 235 THR B CA 1
ATOM 4664 C C . THR B 2 235 ? -11.504 -1.759 -12.187 1.00 147.14 235 THR B C 1
ATOM 4665 O O . THR B 2 235 ? -12.040 -1.168 -11.248 1.00 151.34 235 THR B O 1
ATOM 4669 N N . VAL B 2 236 ? -11.676 -3.056 -12.435 1.00 148.81 236 VAL B N 1
ATOM 4670 C CA . VAL B 2 236 ? -12.509 -3.936 -11.610 1.00 148.24 236 VAL B CA 1
ATOM 4671 C C . VAL B 2 236 ? -13.958 -3.429 -11.518 1.00 144.73 236 VAL B C 1
ATOM 4672 O O . VAL B 2 236 ? -14.645 -3.646 -10.522 1.00 140.30 236 VAL B O 1
ATOM 4676 N N . PHE B 2 237 ? -14.427 -2.769 -12.571 1.00 145.63 237 PHE B N 1
ATOM 4677 C CA . PHE B 2 237 ? -15.792 -2.252 -12.589 1.00 141.10 237 PHE B CA 1
ATOM 4678 C C . PHE B 2 237 ? -16.783 -3.231 -13.208 1.00 132.13 237 PHE B C 1
ATOM 4679 O O . PHE B 2 237 ? -16.510 -3.827 -14.249 1.00 132.90 237 PHE B O 1
ATOM 4687 N N . VAL B 2 238 ? -17.944 -3.379 -12.574 1.00 129.71 238 VAL B N 1
ATOM 4688 C CA . VAL B 2 238 ? -19.037 -4.174 -13.132 1.00 129.04 238 VAL B CA 1
ATOM 4689 C C . VAL B 2 238 ? -20.367 -3.448 -12.919 1.00 131.36 238 VAL B C 1
ATOM 4690 O O . VAL B 2 238 ? -20.578 -2.813 -11.885 1.00 136.56 238 VAL B O 1
ATOM 4694 N N . GLY B 2 239 ? -21.257 -3.537 -13.902 1.00 122.85 239 GLY B N 1
ATOM 4695 C CA . GLY B 2 239 ? -22.573 -2.933 -13.800 1.00 111.75 239 GLY B CA 1
ATOM 4696 C C . GLY B 2 239 ? -22.988 -2.248 -15.086 1.00 105.74 239 GLY B C 1
ATOM 4697 O O . GLY B 2 239 ? -22.155 -1.990 -15.953 1.00 108.39 239 GLY B O 1
ATOM 4698 N N . GLU B 2 240 ? -24.277 -1.953 -15.217 1.00 95.27 240 GLU B N 1
ATOM 4699 C CA . GLU B 2 240 ? -24.761 -1.273 -16.411 1.00 94.05 240 GLU B CA 1
ATOM 4700 C C . GLU B 2 240 ? -25.202 0.152 -16.105 1.00 90.84 240 GLU B C 1
ATOM 4701 O O . GLU B 2 240 ? -25.761 0.434 -15.046 1.00 93.82 240 GLU B O 1
ATOM 4707 N N . ILE B 2 241 ? -24.931 1.046 -17.048 1.00 92.66 241 ILE B N 1
ATOM 4708 C CA . ILE B 2 241 ? -25.321 2.444 -16.945 1.00 90.71 241 ILE B CA 1
ATOM 4709 C C . ILE B 2 241 ? -26.078 2.821 -18.212 1.00 93.64 241 ILE B C 1
ATOM 4710 O O . ILE B 2 241 ? -25.474 3.168 -19.227 1.00 97.84 241 ILE B O 1
ATOM 4715 N N . VAL B 2 242 ? -27.402 2.735 -18.155 1.00 89.87 242 VAL B N 1
ATOM 4716 C CA . VAL B 2 242 ? -28.227 2.956 -19.336 1.00 86.70 242 VAL B CA 1
ATOM 4717 C C . VAL B 2 242 ? -28.713 4.399 -19.433 1.00 79.49 242 VAL B C 1
ATOM 4718 O O . VAL B 2 242 ? -29.113 5.004 -18.437 1.00 79.21 242 VAL B O 1
ATOM 4722 N N . CYS B 2 243 ? -28.668 4.94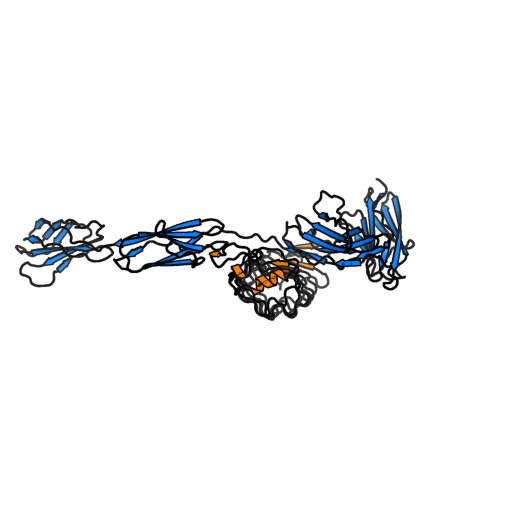8 -20.642 1.00 82.04 243 CYS B N 1
ATOM 4723 C CA . CYS B 2 243 ? -29.098 6.320 -20.870 1.00 84.49 243 CYS B CA 1
ATOM 4724 C C . CYS B 2 243 ? -30.598 6.455 -20.691 1.00 84.37 243 CYS B C 1
ATOM 4725 O O . CYS B 2 243 ? -31.381 5.814 -21.393 1.00 97.94 243 CYS B O 1
ATOM 4728 N N . GLU B 2 244 ? -30.995 7.290 -19.742 1.00 80.52 244 GLU B N 1
ATOM 4729 C CA . GLU B 2 244 ? -32.393 7.636 -19.562 1.00 81.41 244 GLU B CA 1
ATOM 4730 C C . GLU B 2 244 ? -32.766 8.729 -20.561 1.00 81.81 244 GLU B C 1
ATOM 4731 O O . GLU B 2 244 ? -33.850 8.717 -21.145 1.00 82.96 244 GLU B O 1
ATOM 4737 N N . THR B 2 245 ? -31.836 9.659 -20.761 1.00 83.51 245 THR B N 1
ATOM 4738 C CA . THR B 2 245 ? -32.020 10.809 -21.640 1.00 79.68 245 THR B CA 1
ATOM 4739 C C . THR B 2 245 ? -30.822 10.892 -22.588 1.00 80.38 245 THR B C 1
ATOM 4740 O O . THR B 2 245 ? -29.690 10.669 -22.158 1.00 80.14 245 THR B O 1
ATOM 4744 N N . PRO B 2 246 ? -31.054 11.199 -23.879 1.00 86.25 246 PRO B N 1
ATOM 4745 C CA . PRO B 2 246 ? -32.325 11.446 -24.574 1.00 88.42 246 PRO B CA 1
ATOM 4746 C C . PRO B 2 246 ? -32.925 10.213 -25.256 1.00 89.39 246 PRO B C 1
ATOM 4747 O O . PRO B 2 246 ? -32.377 9.114 -25.142 1.00 89.29 246 PRO B O 1
ATOM 4751 N N . PHE B 2 247 ? -34.040 10.415 -25.962 1.00 85.88 247 PHE B N 1
ATOM 4752 C CA . PHE B 2 247 ? -34.792 9.328 -26.599 1.00 84.52 247 PHE B CA 1
ATOM 4753 C C . PHE B 2 247 ? -33.948 8.518 -27.575 1.00 84.78 247 PHE B C 1
ATOM 4754 O O . PHE B 2 247 ? -34.089 7.298 -27.670 1.00 82.71 247 PHE B O 1
ATOM 4762 N N . ARG B 2 248 ? -33.092 9.210 -28.316 1.00 83.08 248 ARG B N 1
ATOM 4763 C CA . ARG B 2 248 ? -32.203 8.556 -29.263 1.00 89.20 248 ARG B CA 1
ATOM 4764 C C . ARG B 2 248 ? -31.313 7.520 -28.578 1.00 85.56 248 ARG B C 1
ATOM 4765 O O . ARG B 2 248 ? -31.124 6.416 -29.087 1.00 84.13 248 ARG B O 1
ATOM 4773 N N . LEU B 2 249 ? -30.788 7.877 -27.412 1.00 86.95 249 LEU B N 1
ATOM 4774 C CA . LEU B 2 249 ? -29.846 7.019 -26.706 1.00 91.31 249 LEU B CA 1
ATOM 4775 C C . LEU B 2 249 ? -30.514 6.185 -25.617 1.00 94.94 249 LEU B C 1
ATOM 4776 O O . LEU B 2 249 ? -29.840 5.473 -24.875 1.00 95.94 249 LEU B O 1
ATOM 4781 N N . HIS B 2 250 ? -31.838 6.284 -25.537 1.00 102.09 250 HIS B N 1
ATOM 4782 C CA . HIS B 2 250 ? -32.644 5.502 -24.601 1.00 104.47 250 HIS B CA 1
ATOM 4783 C C . HIS B 2 250 ? -32.230 4.030 -24.557 1.00 105.39 250 HIS B C 1
ATOM 4784 O O . HIS B 2 250 ? -32.151 3.367 -25.590 1.00 113.64 250 HIS B O 1
ATOM 4791 N N . GLY B 2 251 ? -31.939 3.536 -23.356 1.00 95.83 251 GLY B N 1
ATOM 4792 C CA . GLY B 2 251 ? -31.643 2.127 -23.154 1.00 97.44 251 GLY B CA 1
ATOM 4793 C C . GLY B 2 251 ? -30.196 1.728 -23.382 1.00 99.85 251 GLY B C 1
ATOM 4794 O O . GLY B 2 251 ? -29.733 0.724 -22.839 1.00 97.40 251 GLY B O 1
ATOM 4795 N N . LYS B 2 252 ? -29.485 2.510 -24.188 1.00 102.39 252 LYS B N 1
ATOM 4796 C CA . LYS B 2 252 ? -28.101 2.204 -24.537 1.00 108.33 252 LYS B CA 1
ATOM 4797 C C . LYS B 2 252 ? -27.177 2.265 -23.322 1.00 105.68 252 LYS B C 1
ATOM 4798 O O . LYS B 2 252 ? -27.219 3.220 -22.549 1.00 105.93 252 LYS B O 1
ATOM 4804 N N . ASP B 2 253 ? -26.341 1.244 -23.162 1.00 111.43 253 ASP B N 1
ATOM 4805 C CA . ASP B 2 253 ? -25.395 1.198 -22.051 1.00 108.25 253 ASP B CA 1
ATOM 4806 C C . ASP B 2 253 ? -24.172 2.052 -22.365 1.00 102.25 253 ASP B C 1
ATOM 4807 O O . ASP B 2 253 ? -23.421 1.749 -23.290 1.00 104.29 253 ASP B O 1
ATOM 4812 N N . VAL B 2 254 ? -23.982 3.112 -21.583 1.00 90.06 254 VAL B N 1
ATOM 4813 C CA . VAL B 2 254 ? -22.925 4.101 -21.801 1.00 87.94 254 VAL B CA 1
ATOM 4814 C C . VAL B 2 254 ? -21.554 3.481 -22.075 1.00 93.08 254 VAL B C 1
ATOM 4815 O O . VAL B 2 254 ? -20.807 3.960 -22.929 1.00 96.71 254 VAL B O 1
ATOM 4819 N N . THR B 2 255 ? -21.237 2.408 -21.360 1.00 97.64 255 THR B N 1
ATOM 4820 C CA . THR B 2 255 ? -19.983 1.689 -21.560 1.00 106.67 255 THR B CA 1
ATOM 4821 C C . THR B 2 255 ? -19.810 1.235 -23.010 1.00 115.83 255 THR B C 1
ATOM 4822 O O . THR B 2 255 ? -18.712 1.298 -23.562 1.00 106.07 255 THR B O 1
ATOM 4826 N N . GLN B 2 256 ? -20.901 0.782 -23.621 1.00 132.84 256 GLN B N 1
ATOM 4827 C CA . GLN B 2 256 ? -20.883 0.386 -25.025 1.00 140.00 256 GLN B CA 1
ATOM 4828 C C . GLN B 2 256 ? -20.728 1.598 -25.934 1.00 136.18 256 GLN B C 1
ATOM 4829 O O . GLN B 2 256 ? -20.199 1.493 -27.040 1.00 139.44 256 GLN B O 1
ATOM 4835 N N . LEU B 2 257 ? -21.205 2.744 -25.458 1.00 117.60 257 LEU B N 1
ATOM 4836 C CA . LEU B 2 257 ? -21.263 3.956 -26.269 1.00 107.06 257 LEU B CA 1
ATOM 4837 C C . LEU B 2 257 ? -19.894 4.558 -26.545 1.00 106.93 257 LEU B C 1
ATOM 4838 O O . LEU B 2 257 ? -18.890 4.145 -25.968 1.00 106.31 257 LEU B O 1
ATOM 4843 N N . THR B 2 258 ? -19.871 5.542 -27.437 1.00 108.52 258 THR B N 1
ATOM 4844 C CA . THR B 2 258 ? -18.632 6.187 -27.848 1.00 107.49 258 THR B CA 1
ATOM 4845 C C . THR B 2 258 ? -18.710 7.704 -27.674 1.00 109.34 258 THR B C 1
ATOM 4846 O O . THR B 2 258 ? -19.796 8.268 -27.525 1.00 113.87 258 THR B O 1
ATOM 4850 N N . ARG B 2 259 ? -17.551 8.355 -27.698 1.00 106.69 259 ARG B N 1
ATOM 4851 C CA . ARG B 2 259 ? -17.452 9.795 -27.466 1.00 100.78 259 ARG B CA 1
ATOM 4852 C C . ARG B 2 259 ? -18.121 10.590 -28.583 1.00 105.72 259 ARG B C 1
ATOM 4853 O O . ARG B 2 259 ? -18.540 11.734 -28.388 1.00 108.46 259 ARG B O 1
ATOM 4861 N N . GLN B 2 260 ? -18.227 9.963 -29.750 1.00 109.09 260 GLN B N 1
ATOM 4862 C CA . GLN B 2 260 ? -18.780 10.598 -30.940 1.00 111.97 260 GLN B CA 1
ATOM 4863 C C . GLN B 2 260 ? -20.291 10.386 -30.979 1.00 109.99 260 GLN B C 1
ATOM 4864 O O . GLN B 2 260 ? -21.037 11.214 -31.501 1.00 112.44 260 GLN B O 1
ATOM 4870 N N . ASP B 2 261 ? -20.726 9.264 -30.411 1.00 109.56 261 ASP B N 1
ATOM 4871 C CA . ASP B 2 261 ? -22.146 8.998 -30.205 1.00 110.38 261 ASP B CA 1
ATOM 4872 C C . ASP B 2 261 ? -22.740 10.014 -29.232 1.00 111.38 261 ASP B C 1
ATOM 4873 O O . ASP B 2 261 ? -23.949 10.214 -29.192 1.00 116.66 261 ASP B O 1
ATOM 4878 N N . LEU B 2 262 ? -21.863 10.644 -28.454 1.00 111.23 262 LEU B N 1
ATOM 4879 C CA . LEU B 2 262 ? -22.289 11.564 -27.402 1.00 101.31 262 LEU B CA 1
ATOM 4880 C C . LEU B 2 262 ? -22.177 13.029 -27.808 1.00 111.29 262 LEU B C 1
ATOM 4881 O O . LEU B 2 262 ? -22.805 13.889 -27.197 1.00 108.48 262 LEU B O 1
ATOM 4886 N N . CYS B 2 263 ? -21.391 13.314 -28.844 1.00 126.33 263 CYS B N 1
ATOM 4887 C CA . CYS B 2 263 ? -21.273 14.676 -29.354 1.00 135.70 263 CYS B CA 1
ATOM 4888 C C . CYS B 2 263 ? -21.732 14.756 -30.802 1.00 85.77 263 CYS B C 1
ATOM 4889 O O . CYS B 2 263 ? -22.291 15.765 -31.229 1.00 87.86 263 CYS B O 1
#

Secondary structure (DSSP, 8-state):
-EEEEEEE----EEEETTS-EEEEEEEEEESPPEEEEEETTEE---TTEEEEE-TTSSEEEEEE-S--TTTT-EEEEEEEEETTEEEEEEEEEEEE-GGGPPTT--EEEE----EEEETTS-EEEEEEEE-SSPPEEEEEETTEEPP---TTSSEEEE------SSPEEEEEEE-S--GGG-EEEEEEEEETTEEEEPPPEEEEEEPPPP---EEEEEEE----EEE-TT--EEEEEEEEEESPPEEEEEETTEESS-TTS--BSEEEEEE-S--S-EEEEEEEEETTEEEEEEEEEEE----PPPEEEEEEEEETTEEEEEEE---SSPP-EEEEEEE-SS--SPPEEEEEE-SSEEEEE-PPTT--EEEEEEEE-SS-B------EEE-/--SSSEEEE-SSSEEEE-TTS--S-SSS----SSS-EEEE-TT---SEE-TT---S-TTEEEEE-TTS---EE-SS---S-TT--EEE--SS---EE-TTTT-S-SS--EEE-TTS---EE-GGGGTT-TT--EEE--SS--S---TTSSSS---SEEE-TTS--S---IIIIIHHTTS-SEEE-TT--EE-SGGGHHHHHHHHHS-S-----BEEE-GGGTT-BTTT--HHHH-

Solvent-accessible surface area: 32086 Å² total; per-residue (Å²): 142,70,48,0,128,55,94,108,70,12,111,100,18,36,0,16,27,45,19,11,1,10,3,21,0,31,3,72,23,72,49,162,6,132,23,35,4,20,88,165,56,144,142,27,109,74,177,40,26,82,67,34,117,30,133,81,30,30,4,0,0,0,5,0,77,48,0,99,29,103,163,2,67,20,73,2,42,0,18,0,26,27,122,54,22,126,46,67,36,75,6,123,0,37,4,32,111,111,106,106,53,59,241,19,10,0,60,40,70,106,16,8,74,25,47,10,8,10,106,50,115,69,0,53,2,104,3,10,0,23,21,112,68,86,4,137,10,67,6,12,49,61,58,32,22,31,96,38,102,65,123,135,20,83,37,72,76,67,182,36,123,106,35,60,92,80,23,27,118,3,10,0,41,0,63,96,2,79,121,72,8,53,19,96,6,9,0,4,0,51,22,113,34,4,5,59,28,7,77,84,5,43,2,22,20,10,128,47,10,120,82,167,125,66,80,14,173,38,56,91,64,11,85,94,60,73,38,106,86,38,28,77,25,103,4,39,0,17,0,51,14,42,43,73,0,4,0,34,1,28,75,50,99,108,69,51,18,90,104,86,108,17,52,53,6,135,13,53,24,134,24,122,108,16,199,124,55,23,90,28,17,0,7,0,39,12,93,60,36,98,51,108,20,88,0,72,1,48,34,41,76,79,4,120,74,7,29,72,2,87,46,67,95,65,85,74,68,23,4,7,0,34,19,100,20,19,33,108,82,106,25,54,83,12,14,0,16,30,24,64,92,136,31,170,120,124,72,133,89,40,99,49,5,75,85,49,106,85,58,1,79,71,16,61,87,199,34,54,21,24,0,54,0,1,0,13,13,129,40,22,113,2,77,33,2,128,39,25,108,31,110,70,131,164,144,10,90,23,101,117,73,141,128,39,16,20,10,35,1,66,112,88,40,18,83,65,12,99,122,35,158,22,39,97,209,114,66,0,42,9,48,6,30,24,0,116,8,73,85,1,122,79,72,38,2,70,80,11,51,21,3,40,9,3,44,2,0,90,5,29,0,66,54,17,96,91,4,0,0,32,9,2,114,48,1,82,24,0,6,0,15,63,6,110,2,108,45,2,122,109,62,3,10,110,9,2,129,31,1,32,0,0,9,1,5,82,0,118,0,34,65,7,63,44,23,1,0,24,168,1,100,125,0,56,0,0,4,0,0,33,8,81,0,72,66,16,39,60,56,1,2,122,116,9,120,6,20,8,4,4,1,13,22,7,135,1,107,31,8,66,101,80,4,2,2,98,51,10,35,55,7,38,39,4,28,2,34,64,8,33,0,42,3,51,53,85,1,46,54,1,13,38,11,16,97,100,15,91,97,46,119,30,90,1,48,2,39,48,42,50,166,25,56,42,102,20,0,64,133,16,58,110,138,80,13,108

Nearest PDB structures (foldseek):
  4y61-assembly1_A  TM=1.003E+00  e=2.502E-73  Mus musculus
  4yfd-assembly1_A  TM=5.400E-01  e=3.934E-68  Mus musculus
  5xwt-assembly1_A  TM=5.350E-01  e=7.871E-62  Mus musculus
  4yh7-assembly1_A  TM=5.355E-01  e=2.313E-62  Mus musculus
  5wy8-assembly1_A  TM=7.015E-01  e=1.439E-46  Homo sapiens

Radius of gyration: 40.95 Å; Cα contacts (8 Å, |Δi|>4): 1626; chains: 2; bounding box: 126×96×68 Å

B-factor: mean 109.58, std 46.96, range [36.06, 330.25]

Sequence (626 aa):
ETPPRFTRTPVDQTGVSGGVASFICQATGDPRPKIVWNKKGKKVSNQRFEVIEFDDGSGSVLRIQPLRTPRDE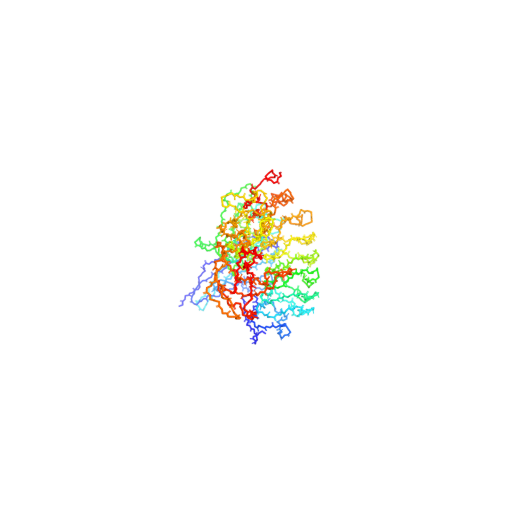AIYECVASNNVGEISVSTRLTVLREDQIPRGFPTIDMGPQLKVVERTRTATMLCAASGNPDPEITWFKDFLPVDTSNNNGRIKQLRSESIGGTPIRGALQIEQSEESDQGKYECVATNSAGTRYSAPANLYVRELREVRRVPPRFSIPPTNHEIMPGGSVNITCVAVGSPMPYVKWMLGAEDLTPEDDMPIGRNVLELNDVRQSANYTCVAMSTLGVIEAIAQITVKALPKPPGTPVVTESTATSITLTWDSGNPEPVSYYIIQHKPKNSEEPYKEIDGIATTRYSVAGLSPYSDYEFRVVAVNNIGRGPASEPVLTQCKIRCLCEEKENVLNINCENKGFTTVSLLQPPQYRIYQLFLNGNLLTRLYPNEFVNYSNAVTLHLGNNGLQEIRPGAFSGLKTLKRLHLNNNKLEVLREDTFLGLESLEYLQADYNYISTIEAGAFSKLNKLKVLILNDNLLLSLPSNVFRFVLLTHLDLRGNRLKVMPFAGVLEHIGGIMEIQLEENPWNCTCDLLPLKAWLDTITVFVGEIVCETPFRLHGKDVTQLTRQDLC